Protein AF-A0A1E3B0R8-F1 (afdb_monomer)

Solvent-accessible surface area (backbone atoms only — not comparable to full-atom values): 22262 Å² total; per-residue (Å²): 109,70,69,57,51,50,49,63,67,45,46,63,67,54,66,76,45,92,73,86,82,83,88,50,76,70,57,58,53,49,51,52,49,51,48,51,52,50,51,51,49,51,53,48,52,52,47,48,54,54,69,72,33,71,61,63,74,52,38,74,80,43,77,80,79,78,80,64,77,62,70,91,72,58,52,74,46,80,44,78,39,76,56,42,62,80,45,62,78,72,81,49,81,64,22,53,54,52,48,47,49,53,50,48,50,48,50,50,34,61,66,27,68,82,77,46,54,53,47,55,44,77,45,77,37,42,51,82,60,74,69,87,77,71,70,42,66,76,90,55,78,81,57,79,87,67,87,73,59,76,90,68,34,51,58,86,76,66,97,71,68,78,88,48,64,35,71,59,33,66,58,70,71,58,39,52,50,49,50,49,48,59,66,64,43,74,80,52,87,86,59,86,65,67,57,60,62,52,34,11,34,29,54,47,66,44,21,54,46,62,70,78,50,58,66,68,59,54,50,51,49,42,43,31,44,44,57,47,41,80,82,78,72,90,72,70,53,58,64,38,22,40,38,41,47,28,36,76,48,76,58,37,32,44,33,47,73,58,38,50,51,33,34,47,37,34,75,34,38,81,77,27,22,34,87,77,50,65,36,36,38,35,44,46,74,76,28,53,49,47,30,48,47,32,47,49,54,40,63,79,33,65,65,49,39,50,48,26,52,49,32,47,51,53,26,46,76,68,59,36,32,45,60,95,54,55,70,60,51,52,51,47,51,51,52,50,54,17,48,48,61,61,35,71,77,72,52,91,65,93,72,89,71,60,66,68,60,42,50,33,52,65,75,47,48,79,71,58,57,54,53,53,55,53,57,63,65,69,65,63,81,81,85,126

pLDDT: mean 71.96, std 18.51, range [34.16, 97.69]

Nearest PDB structures (foldseek):
  8hep-assembly1_B  TM=4.872E-01  e=1.650E+00  Acetivibrio thermocellus DSM 1313
  3lls-assembly1_A  TM=6.054E-01  e=3.317E+00  Mycobacterium tuberculosis H37Ra
  7po0-assembly1_a  TM=2.194E-01  e=4.579E+00  Homo sapiens

Foldseek 3Di:
DVVVVVCVVCVVVVVVPPPPDDPDPVVVVVVVVVVVVVVCVVVVVVVCVCVVDPVNVVVLWDDPPPPVPPPLQAAEAEAEAEQLVVLCPPPDPSVVVSVVVVVVQVCCQVVCVVPHSYHYHYHYDYLLPLPVPLPQDPVPPPPDLDDDDQVQFDDPPHPHDNPQFCVLADPPVVNVVLQCCVFVPPPPVVCPPSCLRLQSGGHVVSSVCSVPHDVVVSLVVLLCLLLLHPDDDDDHDLLSLQLLCQLQFWWWFFQSVSQSCCVSRRVWDFDGAHPSSNGTTIHDDHRPSSNLSSLVQCLVDVSSVVSSVVSVVCCVVVVRIGDPDPVVRSVSVLLSVLLSVLDSVPDSDDYDDDPVSSVCSNPPDPVVVVVVVVVVVVPDPPDD

Secondary structure (DSSP, 8-state):
-HHHHHHHHHHHHHHTS-------HHHHHHHHHHHHHHHHHHHHHHHHHHHH-HHHHHTTT---TTS--S-SS-EEEEEEETTGGGG-SSSSTTHHHHHHHHHHHHHHHHHHHTT-SEEEEEEE--TTS--TT----GGGTTS------GGG------SS----TTTTSPPHHHHHHHHHHHHHS---TT-TTGGGGGGGSSSHHHHHHHHHS-HHHHHHHHHHHHHTS---SSPPPHHHHHHHHHTTS--EE--HHHHHHHHHHH-PEEEEE-TTSS-EEEE----HHHHHHHHHHHHH-HHHHHHHHHHHHHHHHTTSEE-TTHHHHHHHHHHHHHHHHHHTTS-SS-----HHHHHHHHH--HHHHHHHHHHHHS------

Sequence (384 aa):
MAFHKLLCSLLPALYKRDLFLITRPRYAAQALLEYTKQARKIFSEIYQLFASNRYHRKSYVTYPRREFDAPPEEQLILSCFDEAGQFSNGQDPRDTRVRGLQEALREFAVKRWSDSKNKFFGVFVDRNADISGFDPMQQHQRRKLTWTQPKLLHMLHPICEIDTMDNFAPNEEKAWKLIKIAAGAVFSDKEPNNLRYLYRLGRPLWGRLLGWQDPSEVLSLANTKMFGKEREGNSLTTAQALAILSYRVNFSVTSAALADTLMARHMRYAVGMDRDKAFLQTFQPSEPILACVSTQAMSECPQTRLQVINALYDGVTNYTIHLDNLETKVAALLLLFSYDKVHVQQDSSPRPIKLSKLVESVFGSDRDCRSYERLSQSTNPVEK

Organism: Aspergillus cristatus (NCBI:txid573508)

Structure (mmCIF, N/CA/C/O backbone):
data_AF-A0A1E3B0R8-F1
#
_entry.id   AF-A0A1E3B0R8-F1
#
loop_
_atom_site.group_PDB
_atom_site.id
_atom_site.type_symbol
_atom_site.label_atom_id
_atom_site.label_alt_id
_atom_site.label_comp_id
_atom_site.label_asym_id
_atom_site.label_entity_id
_atom_site.label_seq_id
_atom_site.pdbx_PDB_ins_code
_atom_site.Cartn_x
_atom_site.Cartn_y
_atom_site.Cartn_z
_atom_site.occupancy
_atom_site.B_iso_or_equiv
_atom_site.auth_seq_id
_atom_site.auth_comp_id
_atom_site.auth_asym_id
_atom_site.auth_atom_id
_atom_site.pdbx_PDB_model_num
ATOM 1 N N . MET A 1 1 ? -21.127 -7.162 14.454 1.00 36.12 1 MET A N 1
ATOM 2 C CA . MET A 1 1 ? -21.099 -8.619 14.734 1.00 36.12 1 MET A CA 1
ATOM 3 C C . MET A 1 1 ? -19.831 -9.319 14.240 1.00 36.12 1 MET A C 1
ATOM 5 O O . MET A 1 1 ? -19.223 -9.991 15.053 1.00 36.12 1 MET A O 1
ATOM 9 N N . ALA A 1 2 ? -19.386 -9.171 12.982 1.00 35.12 2 ALA A N 1
ATOM 10 C CA . ALA A 1 2 ? -18.186 -9.869 12.475 1.00 35.12 2 ALA A CA 1
ATOM 11 C C . ALA A 1 2 ? -16.877 -9.488 13.198 1.00 35.12 2 ALA A C 1
ATOM 13 O O . ALA A 1 2 ? -16.131 -10.368 13.601 1.00 35.12 2 ALA A O 1
ATOM 14 N N . PHE A 1 3 ? -16.646 -8.198 13.474 1.00 41.16 3 PHE A N 1
ATOM 15 C CA . PHE A 1 3 ? -15.484 -7.748 14.258 1.00 41.16 3 PHE A CA 1
ATOM 16 C C . PHE A 1 3 ? -15.508 -8.257 15.707 1.00 41.16 3 PHE A C 1
ATOM 18 O O . PHE A 1 3 ? -14.479 -8.632 16.254 1.00 41.16 3 PHE A O 1
ATOM 25 N N . HIS A 1 4 ? -16.699 -8.333 16.310 1.00 42.00 4 HIS A N 1
ATOM 26 C CA . HIS A 1 4 ? -16.883 -8.921 17.636 1.00 42.00 4 HIS A CA 1
ATOM 27 C C . HIS A 1 4 ? -16.649 -10.436 17.608 1.00 42.00 4 HIS A C 1
ATOM 29 O O . HIS A 1 4 ? -15.959 -10.940 18.475 1.00 42.00 4 HIS A O 1
ATOM 35 N N . LYS A 1 5 ? -17.116 -11.158 16.577 1.00 42.78 5 LYS A N 1
ATOM 36 C CA . LYS A 1 5 ? -16.797 -12.582 16.373 1.00 42.78 5 LYS A CA 1
ATOM 37 C C . LYS A 1 5 ? -15.297 -12.810 16.153 1.00 42.78 5 LYS A C 1
ATOM 39 O O . LYS A 1 5 ? -14.757 -13.739 16.738 1.00 42.78 5 LYS A O 1
ATOM 44 N N . LEU A 1 6 ? -14.623 -11.943 15.392 1.00 47.78 6 LEU A N 1
ATOM 45 C CA . LEU A 1 6 ? -13.170 -11.965 15.209 1.00 47.78 6 LEU A CA 1
ATOM 46 C C . LEU A 1 6 ? -12.462 -11.774 16.559 1.00 47.78 6 LEU A C 1
ATOM 48 O O . LEU A 1 6 ? -11.686 -12.633 16.962 1.00 47.78 6 LEU A O 1
ATOM 52 N N . LEU A 1 7 ? -12.812 -10.724 17.310 1.00 46.53 7 LEU A N 1
ATOM 53 C CA . LEU A 1 7 ? -12.313 -10.481 18.668 1.00 46.53 7 LEU A CA 1
ATOM 54 C C . LEU A 1 7 ? -12.582 -11.668 19.600 1.00 46.53 7 LEU A C 1
ATOM 56 O O . LEU A 1 7 ? -11.654 -12.141 20.238 1.00 46.53 7 LEU A O 1
ATOM 60 N N . CYS A 1 8 ? -13.800 -12.204 19.642 1.00 47.34 8 CYS A N 1
ATOM 61 C CA . CYS A 1 8 ? -14.169 -13.346 20.481 1.00 47.34 8 CYS A CA 1
ATOM 62 C C . CYS A 1 8 ? -13.492 -14.657 20.057 1.00 47.34 8 CYS A C 1
ATOM 64 O O . CYS A 1 8 ? -13.265 -15.508 20.908 1.00 47.34 8 CYS A O 1
ATOM 66 N N . SER A 1 9 ? -13.142 -14.829 18.779 1.00 44.56 9 SER A N 1
ATOM 67 C CA . SER A 1 9 ? -12.371 -15.987 18.301 1.00 44.56 9 SER A CA 1
ATOM 68 C C . SER A 1 9 ? -10.868 -15.863 18.582 1.00 44.56 9 SER A C 1
ATOM 70 O O . SER A 1 9 ? -10.183 -16.872 18.722 1.00 44.56 9 SER A O 1
ATOM 72 N N . LEU A 1 10 ? -10.358 -14.631 18.710 1.00 46.84 10 LEU A N 1
ATOM 73 C CA . LEU A 1 10 ? -8.943 -14.327 18.945 1.00 46.84 10 LEU A CA 1
ATOM 74 C C . LEU A 1 10 ? -8.610 -14.129 20.432 1.00 46.84 10 LEU A C 1
ATOM 76 O O . LEU A 1 10 ? -7.502 -14.439 20.866 1.00 46.84 10 LEU A O 1
ATOM 80 N N . LEU A 1 11 ? -9.570 -13.660 21.232 1.00 42.00 11 LEU A N 1
ATOM 81 C CA . LEU A 1 11 ? -9.429 -13.418 22.670 1.00 42.00 11 LEU A CA 1
ATOM 82 C C . LEU A 1 11 ? -8.998 -14.671 23.453 1.00 42.00 11 LEU A C 1
ATOM 84 O O . LEU A 1 11 ? -8.092 -14.545 24.268 1.00 42.00 11 LEU A O 1
ATOM 88 N N . PRO A 1 12 ? -9.524 -15.886 23.199 1.00 41.53 12 PRO A N 1
ATOM 89 C CA . PRO A 1 12 ? -9.055 -17.098 23.875 1.00 41.53 12 PRO A CA 1
ATOM 90 C C . PRO A 1 12 ? -7.596 -17.465 23.557 1.00 41.53 12 PRO A C 1
ATOM 92 O O . PRO A 1 12 ? -6.917 -18.052 24.398 1.00 41.53 12 PRO A O 1
ATOM 95 N N . ALA A 1 13 ? -7.096 -17.108 22.366 1.00 42.84 13 ALA A N 1
ATOM 96 C CA . ALA A 1 13 ? -5.690 -17.290 21.999 1.00 42.84 13 ALA A CA 1
ATOM 97 C C . ALA A 1 13 ? -4.782 -16.261 22.699 1.00 42.84 13 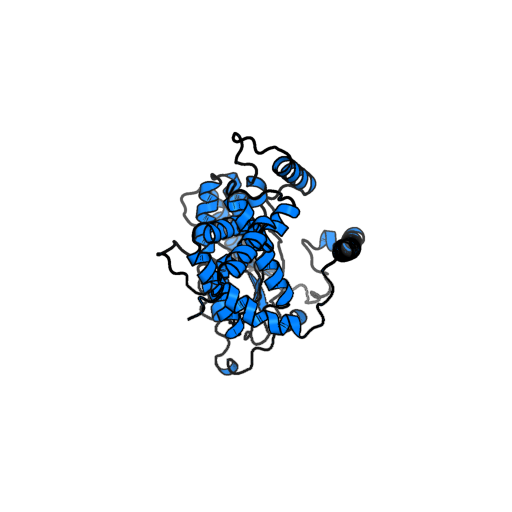ALA A C 1
ATOM 99 O O . ALA A 1 13 ? -3.675 -16.605 23.103 1.00 42.84 13 ALA A O 1
ATOM 100 N N . LEU A 1 14 ? -5.287 -15.040 22.910 1.00 36.91 14 LEU A N 1
ATOM 101 C CA . LEU A 1 14 ? -4.627 -13.983 23.686 1.00 36.91 14 LEU A CA 1
ATOM 102 C C . LEU A 1 14 ? -4.656 -14.247 25.203 1.00 36.91 14 LEU A C 1
ATOM 104 O O . LEU A 1 14 ? -3.722 -13.872 25.897 1.00 36.91 14 LEU A O 1
ATOM 108 N N . TYR A 1 15 ? -5.689 -14.922 25.718 1.00 39.34 15 TYR A N 1
ATOM 109 C CA . TYR A 1 15 ? -5.836 -15.259 27.143 1.00 39.34 15 TYR A CA 1
ATOM 110 C C . TYR A 1 15 ? -4.992 -16.463 27.590 1.00 39.34 15 TYR A C 1
ATOM 112 O O . TYR A 1 15 ? -4.733 -16.614 28.780 1.00 39.34 15 TYR A O 1
ATOM 120 N N . LYS A 1 16 ? -4.562 -17.332 26.663 1.00 39.31 16 LYS A N 1
ATOM 121 C CA . LYS A 1 16 ? -3.726 -18.511 26.973 1.00 39.31 16 LYS A CA 1
ATOM 122 C C . LYS A 1 16 ? -2.232 -18.204 27.131 1.00 39.31 16 LYS A C 1
ATOM 124 O O . LYS A 1 16 ? -1.472 -19.100 27.486 1.00 39.31 16 LYS A O 1
ATOM 129 N N . ARG A 1 17 ? -1.805 -16.970 26.869 1.00 41.94 17 ARG A N 1
ATOM 130 C CA . ARG A 1 17 ? -0.472 -16.458 27.205 1.00 41.94 17 ARG A CA 1
ATOM 131 C C . ARG A 1 17 ? -0.673 -15.350 28.224 1.00 41.94 17 ARG A C 1
ATOM 133 O O . ARG A 1 17 ? -1.485 -14.474 27.967 1.00 41.94 17 ARG A O 1
ATOM 140 N N . ASP A 1 18 ? 0.015 -15.417 29.360 1.00 37.84 18 ASP A N 1
ATOM 141 C CA . ASP A 1 18 ? -0.122 -14.511 30.508 1.00 37.84 18 ASP A CA 1
ATOM 142 C C . ASP A 1 18 ? 0.012 -13.020 30.135 1.00 37.84 18 ASP A C 1
ATOM 144 O O . ASP A 1 18 ? 1.049 -12.391 30.330 1.00 37.84 18 ASP A O 1
ATOM 148 N N . LEU A 1 19 ? -1.064 -12.426 29.616 1.00 38.97 19 LEU A N 1
ATOM 149 C CA . LEU A 1 19 ? -1.206 -10.994 29.369 1.00 38.97 19 LEU A CA 1
ATOM 150 C C . LEU A 1 19 ? -2.066 -10.347 30.464 1.00 38.97 19 LEU A C 1
ATOM 152 O O . LEU A 1 19 ? -2.849 -9.433 30.224 1.00 38.97 19 LEU A O 1
ATOM 156 N N . PHE A 1 20 ? -1.905 -10.808 31.702 1.00 38.06 20 PHE A N 1
ATOM 157 C CA . PHE A 1 20 ? -2.303 -10.056 32.886 1.00 38.06 20 PHE A CA 1
ATOM 158 C C . PHE A 1 20 ? -1.110 -9.213 33.328 1.00 38.06 20 PHE A C 1
ATOM 160 O O . PHE A 1 20 ? -0.328 -9.682 34.141 1.00 38.06 20 PHE A O 1
ATOM 167 N N . LEU A 1 21 ? -0.945 -8.001 32.768 1.00 36.44 21 LEU A N 1
ATOM 168 C CA . LEU A 1 21 ? -0.230 -6.861 33.388 1.00 36.44 21 LEU A CA 1
ATOM 169 C C . LEU A 1 21 ? -0.138 -5.630 32.456 1.00 36.44 21 LEU A C 1
ATOM 171 O O . LEU A 1 21 ? 0.936 -5.087 32.229 1.00 36.44 21 LEU A O 1
ATOM 175 N N . ILE A 1 22 ? -1.258 -5.107 31.943 1.00 37.38 22 ILE A N 1
ATOM 176 C CA . ILE A 1 22 ? -1.292 -3.708 31.459 1.00 37.38 22 ILE A CA 1
ATOM 177 C C . ILE A 1 22 ? -2.576 -3.020 31.938 1.00 37.38 22 ILE A C 1
ATOM 179 O O . ILE A 1 22 ? -3.407 -2.576 31.160 1.00 37.38 22 ILE A O 1
ATOM 183 N N . THR A 1 23 ? -2.757 -2.930 33.255 1.00 36.38 23 THR A N 1
ATOM 184 C CA . THR A 1 23 ? -3.815 -2.105 33.878 1.00 36.38 23 THR A CA 1
ATOM 185 C C . THR A 1 23 ? -3.251 -0.934 34.683 1.00 36.38 23 THR A C 1
ATOM 187 O O . THR A 1 23 ? -3.975 -0.259 35.409 1.00 36.38 23 THR A O 1
ATOM 190 N N . ARG A 1 24 ? -1.949 -0.635 34.558 1.00 36.94 24 ARG A N 1
ATOM 191 C CA . ARG A 1 24 ? -1.310 0.489 35.258 1.00 36.94 24 ARG A CA 1
ATOM 192 C C . ARG A 1 24 ? -0.550 1.393 34.273 1.00 36.94 24 ARG A C 1
ATOM 194 O O . ARG A 1 24 ? 0.441 0.940 33.699 1.00 36.94 24 ARG A O 1
ATOM 201 N N . PRO A 1 25 ? -0.929 2.683 34.131 1.00 42.25 25 PRO A N 1
ATOM 202 C CA . PRO A 1 25 ? -0.296 3.651 33.220 1.00 42.25 25 PRO A CA 1
ATOM 203 C C . PRO A 1 25 ? 1.232 3.769 33.354 1.00 42.25 25 PRO A C 1
ATOM 205 O O . PRO A 1 25 ? 1.919 4.102 32.392 1.00 42.25 25 PRO A O 1
ATOM 208 N N . ARG A 1 26 ? 1.785 3.450 34.534 1.00 39.38 26 ARG A N 1
ATOM 209 C CA . ARG A 1 26 ? 3.234 3.474 34.795 1.00 39.38 26 ARG A CA 1
ATOM 210 C C . ARG A 1 26 ? 4.021 2.421 34.001 1.00 39.38 26 ARG A C 1
ATOM 212 O O . ARG A 1 26 ? 5.128 2.723 33.571 1.00 39.38 26 ARG A O 1
ATOM 219 N N . TYR A 1 27 ? 3.456 1.238 33.743 1.00 39.81 27 TYR A N 1
ATOM 220 C CA . TYR A 1 27 ? 4.165 0.172 33.016 1.00 39.81 27 TYR A CA 1
ATOM 221 C C . TYR A 1 27 ? 4.185 0.410 31.505 1.00 39.81 27 TYR A C 1
ATOM 223 O O . TYR A 1 27 ? 5.202 0.159 30.866 1.00 39.81 27 TYR A O 1
ATOM 231 N N . ALA A 1 28 ? 3.116 0.979 30.939 1.00 39.06 28 ALA A N 1
ATOM 232 C CA . ALA A 1 28 ? 3.089 1.377 29.532 1.00 39.06 28 ALA A CA 1
ATOM 233 C C . ALA A 1 28 ? 4.091 2.509 29.244 1.00 39.06 28 ALA A C 1
ATOM 235 O O . ALA A 1 28 ? 4.808 2.451 28.250 1.00 39.06 28 ALA A O 1
ATOM 236 N N . ALA A 1 29 ? 4.202 3.500 30.138 1.00 42.66 29 ALA A N 1
ATOM 237 C CA . ALA A 1 29 ? 5.188 4.574 30.016 1.00 42.66 29 ALA A CA 1
ATOM 238 C C . ALA A 1 29 ? 6.634 4.053 30.097 1.00 42.66 29 ALA A C 1
ATOM 240 O O . ALA A 1 29 ? 7.488 4.487 29.328 1.00 42.66 29 ALA A O 1
ATOM 241 N N . GLN A 1 30 ? 6.902 3.093 30.987 1.00 48.34 30 GLN A N 1
ATOM 242 C CA . GLN A 1 30 ? 8.221 2.475 31.124 1.00 48.34 30 GLN A CA 1
ATOM 243 C C . GLN A 1 30 ? 8.565 1.580 29.923 1.00 48.34 30 GLN A C 1
ATOM 245 O O . GLN A 1 30 ? 9.671 1.674 29.401 1.00 48.34 30 GLN A O 1
ATOM 250 N N . ALA A 1 31 ? 7.612 0.790 29.420 1.00 44.78 31 ALA A N 1
ATOM 251 C CA . ALA A 1 31 ? 7.791 -0.021 28.216 1.00 44.78 31 ALA A CA 1
ATOM 252 C C . ALA A 1 31 ? 8.000 0.842 26.959 1.00 44.78 31 ALA A C 1
ATOM 254 O O . ALA A 1 31 ? 8.880 0.548 26.157 1.00 44.78 31 ALA A O 1
ATOM 255 N N . LEU A 1 32 ? 7.259 1.947 26.811 1.00 41.47 32 LEU A N 1
ATOM 256 C CA . LEU A 1 32 ? 7.463 2.926 25.737 1.00 41.47 32 LEU A CA 1
ATOM 257 C C . LEU A 1 32 ? 8.817 3.628 25.848 1.00 41.47 32 LEU A C 1
ATOM 259 O O . LEU A 1 32 ? 9.465 3.861 24.828 1.00 41.47 32 LEU A O 1
ATOM 263 N N . LEU A 1 33 ? 9.268 3.952 27.062 1.00 53.47 33 LEU A N 1
ATOM 264 C CA . LEU A 1 33 ? 10.578 4.556 27.290 1.00 53.47 33 LEU A CA 1
ATOM 265 C C . LEU A 1 33 ? 11.709 3.588 26.921 1.00 53.47 33 LEU A C 1
ATOM 267 O O . LEU A 1 33 ? 12.632 3.980 26.210 1.00 53.47 33 LEU A O 1
ATOM 271 N N . GLU A 1 34 ? 11.620 2.329 27.351 1.00 53.69 34 GLU A N 1
ATOM 272 C CA . GLU A 1 34 ? 12.595 1.289 27.008 1.00 53.69 34 GLU A CA 1
ATOM 273 C C . GLU A 1 34 ? 12.572 0.954 25.511 1.00 53.69 34 GLU A C 1
ATOM 275 O O . GLU A 1 34 ? 13.628 0.898 24.884 1.00 53.69 34 GLU A O 1
ATOM 280 N N . TYR A 1 35 ? 11.391 0.868 24.892 1.00 49.25 35 TYR A N 1
ATOM 281 C CA . TYR A 1 35 ? 11.256 0.720 23.442 1.00 49.25 35 TYR A CA 1
ATOM 282 C C . TYR A 1 35 ? 11.876 1.902 22.689 1.00 49.25 35 TYR A C 1
ATOM 284 O O . TYR A 1 35 ? 12.625 1.709 21.739 1.00 49.25 35 TYR A O 1
ATOM 292 N N . THR A 1 36 ? 11.633 3.138 23.134 1.00 47.44 36 THR A N 1
ATOM 293 C CA . THR A 1 36 ? 12.202 4.341 22.505 1.00 47.44 36 THR A CA 1
ATOM 294 C C . THR A 1 36 ? 13.723 4.373 22.639 1.00 47.44 36 THR A C 1
ATOM 296 O O . THR A 1 36 ? 14.412 4.756 21.693 1.00 47.44 36 THR A O 1
ATOM 299 N N . LYS A 1 37 ? 14.273 3.947 23.785 1.00 62.38 37 LYS A N 1
ATOM 300 C CA . LYS A 1 37 ? 15.724 3.803 23.979 1.00 62.38 37 LYS A CA 1
ATOM 301 C C . LYS A 1 37 ? 16.309 2.735 23.055 1.00 62.38 37 LYS A C 1
ATOM 303 O O . LYS A 1 37 ? 17.329 2.993 22.423 1.00 62.38 37 LYS A O 1
ATOM 308 N N . GLN A 1 38 ? 15.662 1.575 22.940 1.00 56.66 38 GLN A N 1
ATOM 309 C CA . GLN A 1 38 ? 16.107 0.489 22.063 1.00 56.66 38 GLN A CA 1
ATOM 310 C C . GLN A 1 38 ? 16.009 0.874 20.584 1.00 56.66 38 GLN A C 1
ATOM 312 O O . GLN A 1 38 ? 16.975 0.698 19.851 1.00 56.66 38 GLN A O 1
ATOM 317 N N . ALA A 1 39 ? 14.905 1.491 20.160 1.00 42.72 39 ALA A N 1
ATOM 318 C CA . ALA A 1 39 ? 14.738 2.004 18.806 1.00 42.72 39 ALA A CA 1
ATOM 319 C C . ALA A 1 39 ? 15.799 3.065 18.484 1.00 42.72 39 ALA A C 1
ATOM 321 O O . ALA A 1 39 ? 16.464 2.966 17.459 1.00 42.72 39 ALA A O 1
ATOM 322 N N . ARG A 1 40 ? 16.041 4.037 19.378 1.00 50.53 40 ARG A N 1
ATOM 323 C CA . ARG A 1 40 ? 17.118 5.030 19.200 1.00 50.53 40 ARG A CA 1
ATOM 324 C C . ARG A 1 40 ? 18.497 4.387 19.120 1.00 50.53 40 ARG A C 1
ATOM 326 O O . ARG A 1 40 ? 19.308 4.838 18.320 1.00 50.53 40 ARG A O 1
ATOM 333 N N . LYS A 1 41 ? 18.765 3.351 19.917 1.00 64.44 41 LYS A N 1
ATOM 334 C CA . LYS A 1 41 ? 20.020 2.597 19.857 1.00 64.44 41 LYS A CA 1
ATOM 335 C C . LYS A 1 41 ? 20.176 1.900 18.503 1.00 64.44 41 LYS A C 1
ATOM 337 O O . LYS A 1 41 ? 21.189 2.114 17.854 1.00 64.44 41 LYS A O 1
ATOM 342 N N . ILE A 1 42 ? 19.148 1.189 18.036 1.00 52.94 42 ILE A N 1
ATOM 343 C CA . ILE A 1 42 ? 19.133 0.512 16.730 1.00 52.94 42 ILE A CA 1
ATOM 344 C C . ILE A 1 42 ? 19.309 1.522 15.589 1.00 52.94 42 ILE A C 1
ATOM 346 O O . ILE A 1 42 ? 20.168 1.338 14.736 1.00 52.94 42 ILE A O 1
ATOM 350 N N . PHE A 1 43 ? 18.555 2.624 15.581 1.00 47.31 43 PHE A N 1
ATOM 351 C CA . PHE A 1 43 ? 18.678 3.651 14.542 1.00 47.31 43 PHE A CA 1
ATOM 352 C C . PHE A 1 43 ? 20.022 4.381 14.589 1.00 47.31 43 PHE A C 1
ATOM 354 O O . PHE A 1 43 ? 20.558 4.712 13.538 1.00 47.31 43 PHE A O 1
ATOM 361 N N . SER A 1 44 ? 20.594 4.599 15.776 1.00 52.38 44 SER A N 1
ATOM 362 C CA . SER A 1 44 ? 21.941 5.157 15.929 1.00 52.38 44 SER A CA 1
ATOM 363 C C . SER A 1 44 ? 23.010 4.181 15.434 1.00 52.38 44 SER A C 1
ATOM 365 O O . SER A 1 44 ? 23.918 4.594 14.727 1.00 52.38 44 SER A O 1
ATOM 367 N N . GLU A 1 45 ? 22.891 2.886 15.729 1.00 61.50 45 GLU A N 1
ATOM 368 C CA . GLU A 1 45 ? 23.795 1.843 15.227 1.00 61.50 45 GLU A CA 1
ATOM 369 C C . GLU A 1 45 ? 23.705 1.711 13.704 1.00 61.50 45 GLU A C 1
ATOM 371 O O . GLU A 1 45 ? 24.735 1.694 13.038 1.00 61.50 45 GLU A O 1
ATOM 376 N N . ILE A 1 46 ? 22.492 1.722 13.142 1.00 47.66 46 ILE A N 1
ATOM 377 C CA . ILE A 1 46 ? 22.250 1.755 11.693 1.00 47.66 46 ILE A CA 1
ATOM 378 C C . ILE A 1 46 ? 22.859 3.022 11.082 1.00 47.66 46 ILE A C 1
ATOM 380 O O . ILE A 1 46 ? 23.604 2.946 10.109 1.00 47.66 46 ILE A O 1
ATOM 384 N N . TYR A 1 47 ? 22.602 4.192 11.669 1.00 53.94 47 TYR A N 1
ATOM 385 C CA . TYR A 1 47 ? 23.151 5.461 11.197 1.00 53.94 47 TYR A CA 1
ATOM 386 C C . TYR A 1 47 ? 24.681 5.480 11.255 1.00 53.94 47 TYR A C 1
ATOM 388 O O . TYR A 1 47 ? 25.319 5.902 10.298 1.00 53.94 47 TYR A O 1
ATOM 396 N N . GLN A 1 48 ? 25.287 4.991 12.338 1.00 62.38 48 GLN A N 1
ATOM 397 C CA . GLN A 1 48 ? 26.739 4.882 12.473 1.00 62.38 48 GLN A CA 1
ATOM 398 C C . GLN A 1 48 ? 27.316 3.863 11.488 1.00 62.38 48 GLN A C 1
ATOM 400 O O . GLN A 1 48 ? 28.362 4.131 10.902 1.00 62.38 48 GLN A O 1
ATOM 405 N N . LEU A 1 49 ? 26.626 2.750 11.219 1.00 56.38 49 LEU A N 1
ATOM 406 C CA . LEU A 1 49 ? 26.985 1.795 10.165 1.00 56.38 49 LEU A CA 1
ATOM 407 C C . LEU A 1 49 ? 26.990 2.477 8.784 1.00 56.38 49 LEU A C 1
ATOM 409 O O . LEU A 1 49 ? 27.933 2.310 8.013 1.00 56.38 49 LEU A O 1
ATOM 413 N N . PHE A 1 50 ? 25.988 3.312 8.494 1.00 46.94 50 PHE A N 1
ATOM 414 C CA . PHE A 1 50 ? 25.904 4.084 7.248 1.00 46.94 50 PHE A CA 1
ATOM 415 C C . PHE A 1 50 ? 26.909 5.245 7.172 1.00 46.94 50 PHE A C 1
ATOM 417 O O . PHE A 1 50 ? 27.418 5.559 6.094 1.00 46.94 50 PHE A O 1
ATOM 424 N N . ALA A 1 51 ? 27.199 5.905 8.292 1.00 52.84 51 ALA A N 1
ATOM 425 C CA . ALA A 1 51 ? 28.083 7.065 8.358 1.00 52.84 51 ALA A CA 1
ATOM 426 C C . ALA A 1 51 ? 29.569 6.674 8.347 1.00 52.84 51 ALA A C 1
ATOM 428 O O . ALA A 1 51 ? 30.376 7.366 7.724 1.00 52.84 51 ALA A O 1
ATOM 429 N N . SER A 1 52 ? 29.928 5.566 9.001 1.00 57.31 52 SER A N 1
ATOM 430 C CA . SER A 1 52 ? 31.305 5.056 9.080 1.00 57.31 52 SER A CA 1
ATOM 431 C C . SER A 1 52 ? 31.724 4.269 7.837 1.00 57.31 52 SER A C 1
ATOM 433 O O . SER A 1 52 ? 32.907 4.234 7.493 1.00 57.31 52 SER A O 1
ATOM 435 N N . ASN A 1 53 ? 30.769 3.685 7.108 1.00 50.72 53 ASN A N 1
ATOM 436 C CA . ASN A 1 53 ? 31.065 2.861 5.949 1.00 50.72 53 ASN A CA 1
ATOM 437 C C . ASN A 1 53 ? 30.973 3.666 4.639 1.00 50.72 53 ASN A C 1
ATOM 439 O O . ASN A 1 53 ? 29.932 3.725 3.979 1.00 50.72 53 ASN A O 1
ATOM 443 N N . ARG A 1 54 ? 32.098 4.272 4.219 1.00 46.59 54 ARG A N 1
ATOM 444 C CA . ARG A 1 54 ? 32.211 4.992 2.927 1.00 46.59 54 ARG A CA 1
ATOM 445 C C . ARG A 1 54 ? 31.834 4.131 1.709 1.00 46.59 54 ARG A C 1
ATOM 447 O O . ARG A 1 54 ? 31.533 4.707 0.665 1.00 46.59 54 ARG A O 1
ATOM 454 N N . TYR A 1 55 ? 31.832 2.797 1.826 1.00 44.81 55 TYR A N 1
ATOM 455 C CA . TYR A 1 55 ? 31.357 1.906 0.765 1.00 44.81 55 TYR A CA 1
ATOM 456 C C . TYR A 1 55 ? 29.843 2.016 0.555 1.00 44.81 55 TYR A C 1
ATOM 458 O O . TYR A 1 55 ? 29.438 2.186 -0.588 1.00 44.81 55 TYR A O 1
ATOM 466 N N . HIS A 1 56 ? 29.020 2.069 1.612 1.00 43.78 56 HIS A N 1
ATOM 467 C CA . HIS A 1 56 ? 27.556 2.156 1.471 1.00 43.78 56 HIS A CA 1
ATOM 468 C C . HIS A 1 56 ? 27.070 3.480 0.866 1.00 43.78 56 HIS A C 1
ATOM 470 O O . HIS A 1 56 ? 26.090 3.492 0.126 1.00 43.78 56 HIS A O 1
ATOM 476 N N . ARG A 1 57 ? 27.798 4.590 1.067 1.00 40.44 57 ARG A N 1
ATOM 477 C CA . ARG A 1 57 ? 27.524 5.855 0.352 1.00 40.44 57 ARG A CA 1
ATOM 478 C C . ARG A 1 57 ? 27.833 5.794 -1.149 1.00 40.44 57 ARG A C 1
ATOM 480 O O . ARG A 1 57 ? 27.275 6.584 -1.900 1.00 40.44 57 ARG A O 1
ATOM 487 N N . LYS A 1 58 ? 28.704 4.880 -1.592 1.00 35.81 58 LYS A N 1
ATOM 488 C CA . LYS A 1 58 ? 28.975 4.606 -3.017 1.00 35.81 58 LYS A CA 1
ATOM 489 C C . LYS A 1 58 ? 28.114 3.459 -3.579 1.00 35.81 58 LYS A C 1
ATOM 491 O O . LYS A 1 58 ? 28.053 3.283 -4.795 1.00 35.81 58 LYS A O 1
ATOM 496 N N . SER A 1 59 ? 27.418 2.712 -2.718 1.00 37.66 59 SER A N 1
ATOM 497 C CA . SER A 1 59 ? 26.619 1.537 -3.089 1.00 37.66 59 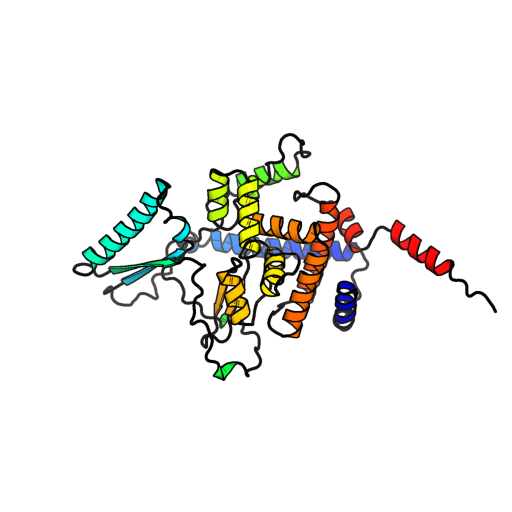SER A CA 1
ATOM 498 C C . SER A 1 59 ? 25.301 1.839 -3.786 1.00 37.66 59 SER A C 1
ATOM 500 O O . SER A 1 59 ? 24.781 0.937 -4.426 1.00 37.66 59 SER A O 1
ATOM 502 N N . TYR A 1 60 ? 24.801 3.078 -3.764 1.00 34.84 60 TYR A N 1
ATOM 503 C CA . TYR A 1 60 ? 23.617 3.442 -4.556 1.00 34.84 60 TYR A CA 1
ATOM 504 C C . TYR A 1 60 ? 23.866 3.421 -6.079 1.00 34.84 60 TYR A C 1
ATOM 506 O O . TYR A 1 60 ? 22.939 3.645 -6.845 1.00 34.84 60 TYR A O 1
ATOM 514 N N . VAL A 1 61 ? 25.099 3.124 -6.528 1.00 37.16 61 VAL A N 1
ATOM 515 C CA . VAL A 1 61 ? 25.411 2.788 -7.933 1.00 37.16 61 VAL A CA 1
ATOM 516 C C . VAL A 1 61 ? 26.394 1.606 -8.081 1.00 37.16 61 VAL A C 1
ATOM 518 O O . VAL A 1 61 ? 26.689 1.203 -9.199 1.00 37.16 61 VAL A O 1
ATOM 521 N N . THR A 1 62 ? 26.919 0.980 -7.018 1.00 34.16 62 THR A N 1
ATOM 522 C CA . THR A 1 62 ? 27.894 -0.122 -7.212 1.00 34.16 62 THR A CA 1
ATOM 523 C C . THR A 1 62 ? 27.844 -1.214 -6.143 1.00 34.16 62 THR A C 1
ATOM 525 O O . THR A 1 62 ? 28.129 -0.975 -4.968 1.00 34.16 62 THR A O 1
ATOM 528 N N . TYR A 1 63 ? 27.552 -2.442 -6.584 1.00 37.69 63 TYR A N 1
ATOM 529 C CA . TYR A 1 63 ? 27.814 -3.683 -5.848 1.00 37.69 63 TYR A CA 1
ATOM 530 C C . TYR A 1 63 ? 29.328 -3.846 -5.577 1.00 37.69 63 TYR A C 1
ATOM 532 O O . TYR A 1 63 ? 30.151 -3.349 -6.358 1.00 37.69 63 TYR A O 1
ATOM 540 N N . PRO A 1 64 ? 29.743 -4.547 -4.500 1.00 40.56 64 PRO A N 1
ATOM 541 C CA . PRO A 1 64 ? 31.137 -4.919 -4.296 1.00 40.56 64 PRO A CA 1
ATOM 542 C C . PRO A 1 64 ? 31.617 -5.768 -5.478 1.00 40.56 64 PRO A C 1
ATOM 544 O O . PRO A 1 64 ? 31.117 -6.856 -5.735 1.00 40.56 64 PRO A O 1
ATOM 547 N N . ARG A 1 65 ? 32.627 -5.247 -6.173 1.00 44.88 65 ARG A N 1
ATOM 548 C CA . ARG A 1 65 ? 33.294 -5.748 -7.388 1.00 44.88 65 ARG A CA 1
ATOM 549 C C . ARG A 1 65 ? 33.797 -7.208 -7.365 1.00 44.88 65 ARG A C 1
ATOM 551 O O . ARG A 1 65 ? 34.482 -7.592 -8.297 1.00 44.88 65 ARG A O 1
ATOM 558 N N . ARG A 1 66 ? 33.547 -7.983 -6.305 1.00 43.12 66 ARG A N 1
ATOM 559 C CA . ARG A 1 66 ? 34.221 -9.262 -6.021 1.00 43.12 66 ARG A CA 1
ATOM 560 C C . ARG A 1 66 ? 33.537 -10.510 -6.585 1.00 43.12 66 ARG A C 1
ATOM 562 O O . ARG A 1 66 ? 34.153 -11.560 -6.549 1.00 43.12 66 ARG A O 1
ATOM 569 N N . GLU A 1 67 ? 32.315 -10.423 -7.107 1.00 44.22 67 GLU A N 1
ATOM 570 C CA . GLU A 1 67 ? 31.637 -11.581 -7.733 1.00 44.22 67 GLU A CA 1
ATOM 571 C C . GLU A 1 67 ? 31.566 -11.493 -9.268 1.00 44.22 67 GLU A C 1
ATOM 573 O O . GLU A 1 67 ? 31.069 -12.404 -9.922 1.00 44.22 67 GLU A O 1
ATOM 578 N N . PHE A 1 68 ? 32.134 -10.438 -9.862 1.00 44.81 68 PHE A N 1
ATOM 579 C CA . PHE A 1 68 ? 32.302 -10.300 -11.313 1.00 44.81 68 PHE A CA 1
ATOM 580 C C . PHE A 1 68 ? 33.752 -10.567 -11.741 1.00 44.81 68 PHE A C 1
ATOM 582 O O . PHE A 1 68 ? 34.284 -9.869 -12.597 1.00 44.81 68 PHE A O 1
ATOM 589 N N . ASP A 1 69 ? 34.383 -11.590 -11.161 1.00 45.28 69 ASP A N 1
ATOM 590 C CA . ASP A 1 69 ? 35.647 -12.139 -11.680 1.00 45.28 69 ASP A CA 1
ATOM 591 C C . ASP A 1 69 ? 35.421 -13.013 -12.933 1.00 45.28 69 ASP A C 1
ATOM 593 O O . ASP A 1 69 ? 36.349 -13.644 -13.440 1.00 45.28 69 ASP A O 1
ATOM 597 N N . ALA A 1 70 ? 34.195 -13.033 -13.476 1.00 49.12 70 ALA A N 1
ATOM 598 C CA . ALA A 1 70 ? 33.995 -13.434 -14.858 1.00 49.12 70 ALA A CA 1
ATOM 599 C C . ALA A 1 70 ? 34.890 -12.540 -15.740 1.00 49.12 70 ALA A C 1
ATOM 601 O O . ALA A 1 70 ? 34.882 -11.315 -15.563 1.00 49.12 70 ALA A O 1
ATOM 602 N N . PRO A 1 71 ? 35.688 -13.117 -16.656 1.00 54.34 71 PRO A N 1
ATOM 603 C CA . PRO A 1 71 ? 36.530 -12.330 -17.544 1.00 54.34 71 PRO A CA 1
ATOM 604 C C . PRO A 1 71 ? 35.675 -11.250 -18.234 1.00 54.34 71 PRO A C 1
ATOM 606 O O . PRO A 1 71 ? 34.493 -11.490 -18.474 1.00 54.34 71 PRO A O 1
ATOM 609 N N . PRO A 1 72 ? 36.231 -10.062 -18.543 1.00 55.28 72 PRO A N 1
ATOM 610 C CA . PRO A 1 72 ? 35.513 -8.882 -19.056 1.00 55.28 72 PRO A CA 1
ATOM 611 C C . PRO A 1 72 ? 34.915 -9.060 -20.468 1.00 55.28 72 PRO A C 1
ATOM 613 O O . PRO A 1 72 ? 34.762 -8.101 -21.223 1.00 55.28 72 PRO A O 1
ATOM 616 N N . GLU A 1 73 ? 34.611 -10.287 -20.860 1.00 60.34 73 GLU A N 1
ATOM 617 C CA . GLU A 1 73 ? 34.015 -10.666 -22.122 1.00 60.34 73 GLU A CA 1
ATOM 618 C C . GLU A 1 73 ? 32.517 -10.861 -21.887 1.00 60.34 73 GLU A C 1
ATOM 620 O O . GLU A 1 73 ? 32.083 -11.866 -21.339 1.00 60.34 73 GLU A O 1
ATOM 625 N N . GLU A 1 74 ? 31.745 -9.854 -22.304 1.00 60.59 74 GLU A N 1
ATOM 626 C CA . GLU A 1 74 ? 30.281 -9.876 -22.396 1.00 60.59 74 GLU A CA 1
ATOM 627 C C . GLU A 1 74 ? 29.496 -9.554 -21.114 1.00 60.59 74 GLU A C 1
ATOM 629 O O . GLU A 1 74 ? 28.831 -10.403 -20.525 1.00 60.59 74 GLU A O 1
ATOM 634 N N . GLN A 1 75 ? 29.466 -8.271 -20.723 1.00 61.44 75 GLN A N 1
ATOM 635 C CA . GLN A 1 75 ? 28.461 -7.801 -19.760 1.00 61.44 75 GLN A CA 1
ATOM 636 C C . GLN A 1 75 ? 27.112 -7.608 -20.459 1.00 61.44 75 GLN A C 1
ATOM 638 O O . GLN A 1 75 ? 26.970 -6.765 -21.346 1.00 61.44 75 GLN A O 1
ATOM 643 N N . LEU A 1 76 ? 26.109 -8.378 -20.040 1.00 64.44 76 LEU A N 1
ATOM 644 C CA . LEU A 1 76 ? 24.714 -8.202 -20.437 1.00 64.44 76 LEU A CA 1
ATOM 645 C C . LEU A 1 76 ? 24.030 -7.236 -19.464 1.00 64.44 76 LEU A C 1
ATOM 647 O O . LEU A 1 76 ? 23.945 -7.512 -18.271 1.00 6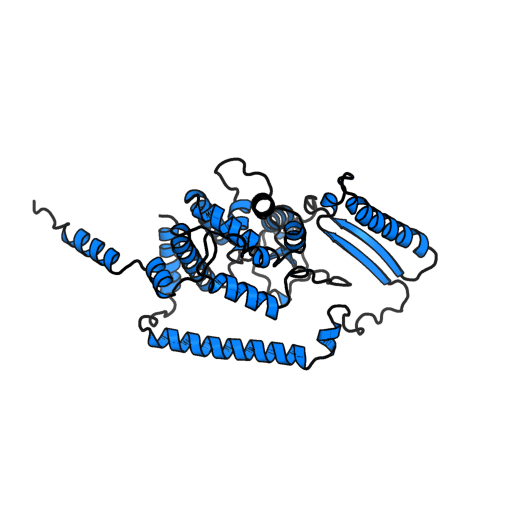4.44 76 LEU A O 1
ATOM 651 N N . ILE A 1 77 ? 23.534 -6.105 -19.961 1.00 68.94 77 ILE A N 1
ATOM 652 C CA . ILE A 1 77 ? 22.803 -5.106 -19.176 1.00 68.94 77 ILE A CA 1
ATOM 653 C C . ILE A 1 77 ? 21.331 -5.173 -19.568 1.00 68.94 77 ILE A C 1
ATOM 655 O O . ILE A 1 77 ? 20.975 -4.846 -20.698 1.00 68.94 77 ILE A O 1
ATOM 659 N N . LEU A 1 78 ? 20.480 -5.571 -18.622 1.00 69.75 78 LEU A N 1
ATOM 660 C CA . LEU A 1 78 ? 19.026 -5.574 -18.761 1.00 69.75 78 LEU A CA 1
ATOM 661 C C . LEU A 1 78 ? 18.436 -4.357 -18.034 1.00 69.75 78 LEU A C 1
ATOM 663 O O . LEU A 1 78 ? 18.599 -4.220 -16.825 1.00 69.75 78 LEU A O 1
ATOM 667 N N . SER A 1 79 ? 17.761 -3.468 -18.759 1.00 70.31 79 SER A N 1
ATOM 668 C CA . SER A 1 79 ? 17.055 -2.303 -18.209 1.00 70.31 79 SER A CA 1
ATOM 669 C C . SER A 1 79 ? 15.549 -2.509 -18.305 1.00 70.31 79 SER A C 1
ATOM 671 O O . SER A 1 79 ? 15.009 -2.531 -19.406 1.00 70.31 79 SER A O 1
ATOM 673 N N . CYS A 1 80 ? 14.867 -2.642 -17.169 1.00 68.50 80 CYS A N 1
ATOM 674 C CA . CYS A 1 80 ? 13.414 -2.797 -17.124 1.00 68.50 80 CYS A CA 1
ATOM 675 C C . CYS A 1 80 ? 12.744 -1.458 -16.789 1.00 68.50 80 CYS A C 1
ATOM 677 O O . CYS A 1 80 ? 13.030 -0.866 -15.750 1.00 68.50 80 CYS A O 1
ATOM 679 N N . PHE A 1 81 ? 11.846 -0.990 -17.654 1.00 72.31 81 PHE A N 1
ATOM 680 C CA . PHE A 1 81 ? 11.079 0.241 -17.467 1.00 72.31 81 PHE A CA 1
ATOM 681 C C . PHE A 1 81 ? 9.623 -0.107 -17.197 1.00 72.31 81 PHE A C 1
ATOM 683 O O . PHE A 1 81 ? 8.943 -0.623 -18.076 1.00 72.31 81 PHE A O 1
ATOM 690 N N . ASP A 1 82 ? 9.166 0.171 -15.985 1.00 68.56 82 ASP A N 1
ATOM 691 C CA . ASP A 1 82 ? 7.814 -0.124 -15.517 1.00 68.56 82 ASP A CA 1
ATOM 692 C C . ASP A 1 82 ? 6.810 0.986 -15.908 1.00 68.56 82 ASP A C 1
ATOM 694 O O . ASP A 1 82 ? 7.180 2.160 -15.991 1.00 68.56 82 ASP A O 1
ATOM 698 N N . GLU A 1 83 ? 5.543 0.617 -16.139 1.00 69.44 83 GLU A N 1
ATOM 699 C CA . GLU A 1 83 ? 4.436 1.486 -16.595 1.00 69.44 83 GLU A CA 1
ATOM 700 C C . GLU A 1 83 ? 4.756 2.262 -17.892 1.00 69.44 83 GLU A C 1
ATOM 702 O O . GLU A 1 83 ? 4.286 3.382 -18.115 1.00 69.44 83 GLU A O 1
ATOM 707 N N . ALA A 1 84 ? 5.553 1.661 -18.782 1.00 70.56 84 ALA A N 1
ATOM 708 C CA . ALA A 1 84 ? 6.019 2.313 -20.006 1.00 70.56 84 ALA A CA 1
ATOM 709 C C . ALA A 1 84 ? 4.885 2.716 -20.973 1.00 70.56 84 ALA A C 1
ATOM 711 O O . ALA A 1 84 ? 5.033 3.670 -21.744 1.00 70.56 84 ALA A O 1
ATOM 712 N N . GLY A 1 85 ? 3.745 2.015 -20.915 1.00 66.38 85 GLY A N 1
ATOM 713 C CA . GLY A 1 85 ? 2.563 2.290 -21.735 1.00 66.38 85 GLY A CA 1
ATOM 714 C C . GLY A 1 85 ? 2.029 3.714 -21.563 1.00 66.38 85 GLY A C 1
ATOM 715 O O . GLY A 1 85 ? 1.612 4.334 -22.540 1.00 66.38 85 GLY A O 1
ATOM 716 N N . GLN A 1 86 ? 2.160 4.296 -20.365 1.00 64.81 86 GLN A N 1
ATOM 717 C CA . GLN A 1 86 ? 1.701 5.664 -20.089 1.00 64.81 86 GLN A CA 1
ATOM 718 C C . GLN A 1 86 ? 2.462 6.740 -20.880 1.00 64.81 86 GLN A C 1
ATOM 720 O O . GLN A 1 86 ? 1.978 7.861 -20.998 1.00 64.81 86 GLN A O 1
ATOM 725 N N . PHE A 1 87 ? 3.631 6.412 -21.437 1.00 63.66 87 PHE A N 1
ATOM 726 C CA . PHE A 1 87 ? 4.461 7.330 -22.225 1.00 63.66 87 PHE A CA 1
ATOM 727 C C . PHE A 1 87 ? 4.339 7.120 -23.742 1.00 63.66 87 PHE A C 1
ATOM 729 O O . PHE A 1 87 ? 5.161 7.621 -24.511 1.00 63.66 87 PHE A O 1
ATOM 736 N N . SER A 1 88 ? 3.370 6.311 -24.183 1.00 63.12 88 SER A N 1
ATOM 737 C CA . SER A 1 88 ? 3.236 5.902 -25.587 1.00 63.12 88 SER A CA 1
ATOM 738 C C . SER A 1 88 ? 2.088 6.595 -26.334 1.00 63.12 88 SER A C 1
ATOM 740 O O . SER A 1 88 ? 1.982 6.419 -27.550 1.00 63.12 88 SER A O 1
ATOM 742 N N . ASN A 1 89 ? 1.263 7.403 -25.654 1.00 61.88 89 ASN A N 1
ATOM 743 C CA . ASN A 1 89 ? 0.006 7.936 -26.202 1.00 61.88 89 ASN A CA 1
ATOM 744 C C . ASN A 1 89 ? 0.163 9.032 -27.277 1.00 61.88 89 ASN A C 1
ATOM 746 O O . ASN A 1 89 ? -0.829 9.463 -27.859 1.00 61.88 89 ASN A O 1
ATOM 750 N N . GLY A 1 90 ? 1.385 9.449 -27.608 1.00 57.28 90 GLY A N 1
ATOM 751 C CA . GLY A 1 90 ? 1.744 10.217 -28.804 1.00 57.28 90 GLY A CA 1
ATOM 752 C C . GLY A 1 90 ? 1.237 11.661 -28.864 1.00 57.28 90 GLY A C 1
ATOM 753 O O . GLY A 1 90 ? 1.596 12.372 -29.800 1.00 57.28 90 GLY A O 1
ATOM 754 N N . GLN A 1 91 ? 0.426 12.103 -27.903 1.00 66.06 91 GLN A N 1
ATOM 755 C CA . GLN A 1 91 ? -0.107 13.467 -27.852 1.00 66.06 91 GLN A CA 1
ATOM 756 C C . GLN A 1 91 ? 0.759 14.407 -27.010 1.00 66.06 91 GLN A C 1
ATOM 758 O O . GLN A 1 91 ? 0.679 15.624 -27.169 1.00 66.06 91 GLN A O 1
ATOM 763 N N . ASP A 1 92 ? 1.606 13.866 -26.134 1.00 63.50 92 ASP A N 1
ATOM 764 C CA . ASP A 1 92 ? 2.468 14.664 -25.277 1.00 63.50 92 ASP A CA 1
ATOM 765 C C . ASP A 1 92 ? 3.857 14.819 -25.922 1.00 63.50 92 ASP A C 1
ATOM 767 O O . ASP A 1 92 ? 4.500 13.817 -26.242 1.00 63.50 92 ASP A O 1
ATOM 771 N N . PRO A 1 93 ? 4.407 16.041 -26.059 1.00 55.62 93 PRO A N 1
ATOM 772 C CA . PRO A 1 93 ? 5.801 16.243 -26.452 1.00 55.62 93 PRO A CA 1
ATOM 773 C C . PRO A 1 93 ? 6.796 15.426 -25.614 1.00 55.62 93 PRO A C 1
ATOM 775 O O . PRO A 1 93 ? 7.902 15.158 -26.062 1.00 55.62 93 PRO A O 1
ATOM 778 N N . ARG A 1 94 ? 6.442 15.004 -24.397 1.00 51.03 94 ARG A N 1
ATOM 779 C CA . ARG A 1 94 ? 7.258 14.136 -23.533 1.00 51.03 94 ARG A CA 1
ATOM 780 C C . ARG A 1 94 ? 7.263 12.669 -23.968 1.00 51.03 94 ARG A C 1
ATOM 782 O O . ARG A 1 94 ? 8.245 11.988 -23.669 1.00 51.03 94 ARG A O 1
ATOM 789 N N . ASP A 1 95 ? 6.267 12.212 -24.724 1.00 59.62 95 ASP A N 1
ATOM 790 C CA . ASP A 1 95 ? 6.263 10.884 -25.354 1.00 59.62 95 ASP A CA 1
ATOM 791 C C . ASP A 1 95 ? 7.429 10.761 -26.3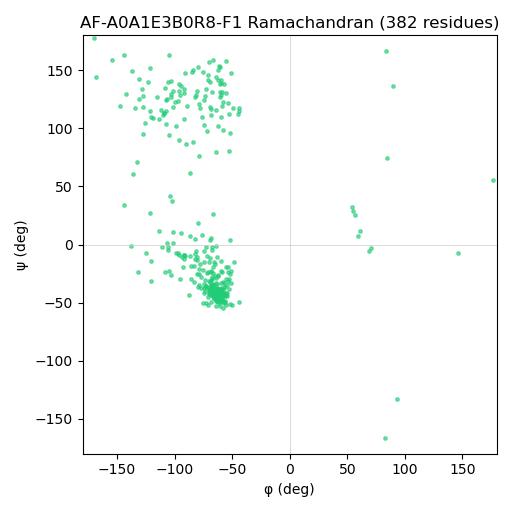44 1.00 59.62 95 ASP A C 1
ATOM 793 O O . ASP A 1 95 ? 8.013 9.690 -26.508 1.00 59.62 95 ASP A O 1
ATOM 797 N N . THR A 1 96 ? 7.881 11.888 -26.913 1.00 61.78 96 THR A N 1
ATOM 798 C CA . THR A 1 96 ? 9.095 11.924 -27.742 1.00 61.78 96 THR A CA 1
ATOM 799 C C . THR A 1 96 ? 10.368 11.602 -26.957 1.00 61.78 96 THR A C 1
ATOM 801 O O . THR A 1 96 ? 11.305 11.072 -27.540 1.00 61.78 96 THR A O 1
ATOM 804 N N . ARG A 1 97 ? 10.426 11.846 -25.636 1.00 67.81 97 ARG A N 1
ATOM 805 C CA . ARG A 1 97 ? 11.612 11.519 -24.817 1.00 67.81 97 ARG A CA 1
ATOM 806 C C . ARG A 1 97 ? 11.703 10.035 -24.506 1.00 67.81 97 ARG A C 1
ATOM 808 O O . ARG A 1 97 ? 12.802 9.494 -24.489 1.00 67.81 97 ARG A O 1
ATOM 815 N N . VAL A 1 98 ? 10.569 9.377 -24.256 1.00 69.12 98 VAL A N 1
ATOM 816 C CA . VAL A 1 98 ? 10.549 7.923 -24.044 1.00 69.12 98 VAL A CA 1
ATOM 817 C C . VAL A 1 98 ? 10.750 7.192 -25.361 1.00 69.12 98 VAL A C 1
ATOM 819 O O . VAL A 1 98 ? 11.543 6.259 -25.395 1.00 69.12 98 VAL A O 1
ATOM 822 N N . ARG A 1 99 ? 10.151 7.669 -26.458 1.00 67.38 99 ARG A N 1
ATOM 823 C CA . ARG A 1 99 ? 10.502 7.194 -27.803 1.00 67.38 99 ARG A CA 1
ATOM 824 C C . ARG A 1 99 ? 11.975 7.427 -28.117 1.00 67.38 99 ARG A C 1
ATOM 826 O O . ARG A 1 99 ? 12.633 6.501 -28.556 1.00 67.38 99 ARG A O 1
ATOM 833 N N . GLY A 1 100 ? 12.523 8.594 -27.784 1.00 75.31 100 GLY A N 1
ATOM 834 C CA . GLY A 1 100 ? 13.948 8.883 -27.932 1.00 75.31 100 GLY A CA 1
ATOM 835 C C . GLY A 1 100 ? 14.829 7.953 -27.096 1.00 75.31 100 GLY A C 1
ATOM 836 O O . GLY A 1 100 ? 15.859 7.499 -27.573 1.00 75.31 100 GLY A O 1
ATOM 837 N N . LEU A 1 101 ? 14.413 7.592 -25.878 1.00 77.44 101 LEU A N 1
ATOM 838 C CA . LEU A 1 101 ? 15.094 6.579 -25.067 1.00 77.44 101 LEU A CA 1
ATOM 839 C C . LEU A 1 101 ? 14.975 5.176 -25.682 1.00 77.44 101 LEU A C 1
ATOM 841 O O . LEU A 1 101 ? 15.959 4.447 -25.707 1.00 77.44 101 LEU A O 1
ATOM 845 N N . GLN A 1 102 ? 13.800 4.787 -26.180 1.00 72.88 102 GLN A N 1
ATOM 846 C CA . GLN A 1 102 ? 13.578 3.511 -26.872 1.00 72.88 102 GLN A CA 1
ATOM 847 C C . GLN A 1 102 ? 14.430 3.406 -28.140 1.00 72.88 102 GLN A C 1
ATOM 849 O O . GLN A 1 102 ? 15.062 2.380 -28.375 1.00 72.88 102 GLN A O 1
ATOM 854 N N . GLU A 1 103 ? 14.461 4.469 -28.939 1.00 75.88 103 GLU A N 1
ATOM 855 C CA . GLU A 1 103 ? 15.278 4.595 -30.142 1.00 75.88 103 GLU A CA 1
ATOM 856 C C . GLU A 1 103 ? 16.759 4.574 -29.792 1.00 75.88 103 GLU A C 1
ATOM 858 O O . GLU A 1 103 ? 17.489 3.792 -30.389 1.00 75.88 103 GLU A O 1
ATOM 863 N N . ALA A 1 104 ? 17.185 5.318 -28.768 1.00 77.25 104 ALA A N 1
ATOM 864 C CA . ALA A 1 104 ? 18.557 5.280 -28.281 1.00 77.25 104 ALA A CA 1
ATOM 865 C C . ALA A 1 104 ? 18.938 3.872 -27.815 1.00 77.25 104 ALA A C 1
ATOM 867 O O . ALA A 1 104 ? 19.976 3.364 -28.217 1.00 77.25 104 ALA A O 1
ATOM 868 N N . LEU A 1 105 ? 18.104 3.195 -27.021 1.00 75.75 105 LEU A N 1
ATOM 869 C CA . LEU A 1 105 ? 18.362 1.822 -26.575 1.00 75.75 105 LEU A CA 1
ATOM 870 C C . LEU A 1 105 ? 18.404 0.835 -27.744 1.00 75.75 105 LEU A C 1
ATOM 872 O O . LEU A 1 105 ? 19.248 -0.056 -27.742 1.00 75.75 105 LEU A O 1
ATOM 876 N N . ARG A 1 106 ? 17.541 0.998 -28.754 1.00 75.19 106 ARG A N 1
ATOM 877 C CA . ARG A 1 106 ? 17.550 0.182 -29.976 1.00 75.19 106 ARG A CA 1
ATOM 878 C C . ARG A 1 106 ? 18.808 0.436 -30.800 1.00 75.19 106 ARG A C 1
ATOM 880 O O . ARG A 1 106 ? 19.436 -0.512 -31.257 1.00 75.19 106 ARG A O 1
ATOM 887 N N . GLU A 1 107 ? 19.195 1.692 -30.969 1.00 76.06 107 GLU A N 1
ATOM 888 C CA . GLU A 1 107 ? 20.409 2.086 -31.674 1.00 76.06 107 GLU A CA 1
ATOM 889 C C . GLU A 1 107 ? 21.652 1.567 -30.946 1.00 76.06 107 GLU A C 1
ATOM 891 O O . GLU A 1 107 ? 22.528 0.981 -31.578 1.00 76.06 107 GLU A O 1
ATOM 896 N N . PHE A 1 108 ? 21.696 1.698 -29.617 1.00 72.12 108 PHE A N 1
ATOM 897 C CA . PHE A 1 108 ? 22.733 1.104 -28.780 1.00 72.12 108 PHE A CA 1
ATOM 898 C C . PHE A 1 108 ? 22.759 -0.415 -28.940 1.00 72.12 108 PHE A C 1
ATOM 900 O O . PHE A 1 108 ? 23.834 -0.963 -29.151 1.00 72.12 108 PHE A O 1
ATOM 907 N N . ALA A 1 109 ? 21.612 -1.095 -28.898 1.00 72.62 109 ALA A N 1
ATOM 908 C CA . ALA A 1 109 ? 21.543 -2.543 -29.065 1.00 72.62 109 ALA A CA 1
ATOM 909 C C . ALA A 1 109 ? 22.043 -2.996 -30.446 1.00 72.62 109 ALA A C 1
ATOM 911 O O . ALA A 1 109 ? 22.787 -3.965 -30.518 1.00 72.62 109 ALA A O 1
ATOM 912 N N . VAL A 1 110 ? 21.696 -2.288 -31.528 1.00 73.75 110 VAL A N 1
ATOM 913 C CA . VAL A 1 110 ? 22.093 -2.642 -32.904 1.00 73.75 110 VAL A CA 1
ATOM 914 C C . VAL A 1 110 ? 23.560 -2.304 -33.180 1.00 73.75 110 VAL A C 1
ATOM 916 O O . VAL A 1 110 ? 24.303 -3.162 -33.647 1.00 73.75 110 VAL A O 1
ATOM 919 N N . LYS A 1 111 ? 24.005 -1.076 -32.878 1.00 68.19 111 LYS A N 1
ATOM 920 C CA . LYS A 1 111 ? 25.364 -0.609 -33.214 1.00 68.19 111 LYS A CA 1
ATOM 921 C C . LYS A 1 111 ? 26.454 -1.278 -32.382 1.00 68.19 111 LYS A C 1
ATOM 923 O O . LYS A 1 111 ? 27.571 -1.428 -32.858 1.00 68.19 111 LYS A O 1
ATOM 928 N N . ARG A 1 112 ? 26.166 -1.652 -31.132 1.00 63.38 112 ARG A N 1
ATOM 929 C CA . ARG A 1 112 ? 27.160 -2.280 -30.246 1.00 63.38 112 ARG A CA 1
ATOM 930 C C . ARG A 1 112 ? 27.175 -3.799 -30.289 1.00 63.38 112 ARG A C 1
ATOM 932 O O . ARG A 1 112 ? 28.105 -4.373 -29.727 1.00 63.38 112 ARG A O 1
ATOM 939 N N . TRP A 1 113 ? 26.206 -4.433 -30.953 1.00 62.91 113 TRP A N 1
ATOM 940 C CA . TRP A 1 113 ? 26.195 -5.888 -31.112 1.00 62.91 113 TRP A CA 1
ATOM 941 C C . TRP A 1 113 ? 27.404 -6.385 -31.911 1.00 62.91 113 TRP A C 1
ATOM 943 O O . TRP A 1 113 ? 27.915 -7.462 -31.625 1.00 62.91 113 TRP A O 1
ATOM 953 N N . SER A 1 114 ? 27.868 -5.603 -32.891 1.00 64.56 114 SER A N 1
ATOM 954 C CA . SER A 1 114 ? 29.001 -5.972 -33.744 1.00 64.56 114 SER A CA 1
ATOM 955 C C . SER A 1 114 ? 30.371 -5.674 -33.128 1.00 64.56 114 SER A C 1
ATOM 957 O O . SER A 1 114 ? 31.296 -6.436 -33.377 1.00 64.56 114 SER A O 1
ATOM 959 N N . ASP A 1 115 ? 30.502 -4.621 -32.306 1.00 65.44 115 ASP A N 1
ATOM 960 C CA . ASP A 1 115 ? 31.824 -4.080 -31.923 1.00 65.44 115 ASP A CA 1
ATOM 961 C C . ASP A 1 115 ? 32.108 -3.986 -30.416 1.00 65.44 115 ASP A C 1
ATOM 963 O O . ASP A 1 115 ? 33.229 -3.653 -30.027 1.00 65.44 115 ASP A O 1
ATOM 967 N N . SER A 1 116 ? 31.139 -4.235 -29.526 1.00 62.41 116 SER A N 1
ATOM 968 C CA . SER A 1 116 ? 31.361 -4.026 -28.090 1.00 62.41 116 SER A CA 1
ATOM 969 C C . SER A 1 116 ? 31.115 -5.273 -27.250 1.00 62.41 116 SER A C 1
ATOM 971 O O . SER A 1 116 ? 30.119 -5.973 -27.411 1.00 62.41 116 SER A O 1
ATOM 973 N N . LYS A 1 117 ? 31.983 -5.472 -26.253 1.00 65.44 117 LYS A N 1
ATOM 974 C CA . LYS A 1 117 ? 31.856 -6.510 -25.221 1.00 65.44 117 LYS A CA 1
ATOM 975 C C . LYS A 1 117 ? 30.692 -6.270 -24.248 1.00 65.44 117 LYS A C 1
ATOM 977 O O . LYS A 1 117 ? 30.575 -7.007 -23.285 1.00 65.44 117 LYS A O 1
ATOM 982 N N . ASN A 1 118 ? 29.844 -5.259 -24.444 1.00 62.81 118 ASN A N 1
ATOM 983 C CA . ASN A 1 118 ? 28.711 -4.988 -23.558 1.00 62.81 118 ASN A CA 1
ATOM 984 C C . ASN A 1 118 ? 27.408 -5.025 -24.360 1.00 62.81 118 ASN A C 1
ATOM 986 O O . ASN A 1 118 ? 27.171 -4.178 -25.221 1.00 62.81 118 ASN A O 1
ATOM 990 N N . LYS A 1 119 ? 26.549 -5.994 -24.057 1.00 66.75 119 LYS A N 1
ATOM 991 C CA . LYS A 1 119 ? 25.261 -6.197 -24.724 1.00 66.75 119 LYS A CA 1
ATOM 992 C C . LYS A 1 119 ? 24.166 -5.546 -23.879 1.00 66.75 119 LYS A C 1
ATOM 994 O O . LYS A 1 119 ? 24.029 -5.859 -22.703 1.00 66.75 119 LYS A O 1
ATOM 999 N N . PHE A 1 120 ? 23.397 -4.628 -24.458 1.00 69.88 120 PHE A N 1
ATOM 1000 C CA . PHE A 1 120 ? 22.324 -3.909 -23.763 1.00 69.88 120 PHE A CA 1
ATOM 1001 C C . PHE A 1 120 ? 20.955 -4.379 -24.254 1.00 69.88 120 PHE A C 1
ATOM 1003 O O . PHE A 1 120 ? 20.721 -4.455 -25.457 1.00 69.88 120 PHE A O 1
ATOM 1010 N N . PHE A 1 121 ? 20.041 -4.627 -23.321 1.00 71.88 121 PHE A N 1
ATOM 1011 C CA . PHE A 1 121 ? 18.647 -4.964 -23.579 1.00 71.88 121 PHE A CA 1
ATOM 1012 C C . PHE A 1 121 ? 17.742 -4.096 -22.709 1.00 71.88 121 PHE A C 1
ATOM 1014 O O . PHE A 1 121 ? 17.881 -4.064 -21.491 1.00 71.88 121 PHE A O 1
ATOM 1021 N N . GLY A 1 122 ? 16.807 -3.385 -23.334 1.00 72.44 122 GLY A N 1
ATOM 1022 C CA . GLY A 1 122 ? 15.750 -2.658 -22.636 1.00 72.44 122 GLY A CA 1
ATOM 1023 C C . GLY A 1 122 ? 14.435 -3.421 -22.735 1.00 72.44 122 GLY A C 1
ATOM 1024 O O . GLY A 1 122 ? 14.008 -3.745 -23.840 1.00 72.44 122 GLY A O 1
ATOM 1025 N N . VAL A 1 123 ? 13.781 -3.684 -21.608 1.00 71.69 123 VAL A N 1
ATOM 1026 C CA . VAL A 1 123 ? 12.427 -4.239 -21.554 1.00 71.69 123 VAL A CA 1
ATOM 1027 C C . VAL A 1 123 ? 11.502 -3.161 -21.013 1.00 71.69 123 VAL A C 1
ATOM 1029 O O . VAL A 1 123 ? 11.631 -2.715 -19.878 1.00 71.69 123 VAL A O 1
ATOM 1032 N N . PHE A 1 124 ? 10.565 -2.726 -21.843 1.00 70.50 124 PHE A N 1
ATOM 1033 C CA . PHE A 1 124 ? 9.506 -1.810 -21.444 1.00 70.50 124 PHE A CA 1
ATOM 1034 C C . PHE A 1 124 ? 8.316 -2.658 -21.015 1.00 70.50 124 PHE A C 1
ATOM 1036 O O . PHE A 1 124 ? 7.692 -3.318 -21.843 1.00 70.50 124 PHE A O 1
ATOM 1043 N N . VAL A 1 125 ? 8.059 -2.691 -19.714 1.00 68.19 125 VAL A N 1
ATOM 1044 C CA . VAL A 1 125 ? 6.991 -3.476 -19.105 1.00 68.19 125 VAL A CA 1
ATOM 1045 C C . VAL A 1 125 ? 5.830 -2.537 -18.806 1.00 68.19 125 VAL A C 1
ATOM 1047 O O . VAL A 1 125 ? 6.005 -1.462 -18.233 1.00 68.19 125 VAL A O 1
ATOM 1050 N N . ASP A 1 126 ? 4.630 -2.946 -19.192 1.00 63.50 126 ASP A N 1
ATOM 1051 C CA . ASP A 1 126 ? 3.397 -2.374 -18.667 1.00 63.50 126 ASP A CA 1
ATOM 1052 C C . ASP A 1 126 ? 2.833 -3.370 -17.647 1.00 63.50 126 ASP A C 1
ATOM 1054 O O . ASP A 1 126 ? 2.721 -4.557 -17.953 1.00 63.50 126 ASP A O 1
ATOM 1058 N N . ARG A 1 127 ? 2.494 -2.921 -16.433 1.00 57.47 127 ARG A N 1
ATOM 1059 C CA . ARG A 1 127 ? 1.944 -3.807 -15.386 1.00 57.47 127 ARG A CA 1
ATOM 1060 C C . ARG A 1 127 ? 0.584 -4.379 -15.741 1.00 57.47 127 ARG A C 1
ATOM 1062 O O . ARG A 1 127 ? 0.140 -5.327 -15.105 1.00 57.47 127 ARG A O 1
ATOM 1069 N N . ASN A 1 128 ? -0.072 -3.805 -16.746 1.00 53.62 128 ASN A N 1
ATOM 1070 C CA . ASN A 1 128 ? -1.309 -4.353 -17.277 1.00 53.62 128 ASN A CA 1
ATOM 1071 C C . ASN A 1 128 ? -1.088 -5.671 -18.038 1.00 53.62 128 ASN A C 1
ATOM 1073 O O . ASN A 1 128 ? -2.061 -6.378 -18.300 1.00 53.62 128 ASN A O 1
ATOM 1077 N N . ALA A 1 129 ? 0.156 -6.010 -18.403 1.00 51.44 129 ALA A N 1
ATOM 1078 C CA . ALA A 1 129 ? 0.472 -7.313 -18.962 1.00 51.44 129 ALA A CA 1
ATOM 1079 C C . ALA A 1 129 ? 0.384 -8.364 -17.849 1.00 51.44 129 ALA A C 1
ATOM 1081 O O . ALA A 1 129 ? 1.315 -8.546 -17.067 1.00 51.44 129 ALA A O 1
ATOM 1082 N N . ASP A 1 130 ? -0.763 -9.036 -17.789 1.00 57.31 130 ASP A N 1
ATOM 1083 C CA . ASP A 1 130 ? -0.947 -10.266 -17.029 1.00 57.31 130 ASP A CA 1
ATOM 1084 C C . ASP A 1 130 ? 0.162 -11.245 -17.448 1.00 57.31 130 ASP A C 1
ATOM 1086 O O . ASP A 1 130 ? 0.244 -11.642 -18.619 1.00 57.31 130 ASP A O 1
ATOM 1090 N N . ILE A 1 131 ? 1.088 -11.560 -16.537 1.00 54.47 131 ILE A N 1
ATOM 1091 C CA . ILE A 1 131 ? 2.213 -12.445 -16.847 1.00 54.47 131 ILE A CA 1
ATOM 1092 C C . ILE A 1 131 ? 1.681 -13.879 -16.814 1.00 54.47 131 ILE A C 1
ATOM 1094 O O . ILE A 1 131 ? 1.907 -14.645 -15.875 1.00 54.47 131 ILE A O 1
ATOM 1098 N N . SER A 1 132 ? 0.968 -14.244 -17.879 1.00 46.06 132 SER A N 1
ATOM 1099 C CA . SER A 1 132 ? 0.510 -15.606 -18.141 1.00 46.06 132 SER A CA 1
ATOM 1100 C C . SER A 1 132 ? 1.724 -16.543 -18.200 1.00 46.06 132 SER A C 1
ATOM 1102 O O . SER A 1 132 ? 2.469 -16.590 -19.174 1.00 46.06 132 SER A O 1
ATOM 1104 N N . GLY A 1 133 ? 1.998 -17.230 -17.091 1.00 51.62 133 GLY A N 1
ATOM 1105 C CA . GLY A 1 133 ? 3.210 -18.041 -16.928 1.00 51.62 133 GLY A CA 1
ATOM 1106 C C . GLY A 1 133 ? 3.777 -18.087 -15.510 1.00 51.62 133 GLY A C 1
ATOM 1107 O O . GLY A 1 133 ? 4.677 -18.884 -15.253 1.00 51.62 133 GLY A O 1
ATOM 1108 N N . PHE A 1 134 ? 3.243 -17.297 -14.574 1.00 54.16 134 PHE A N 1
ATOM 1109 C CA . PHE A 1 134 ? 3.546 -17.419 -13.141 1.00 54.16 134 PHE A CA 1
ATOM 1110 C C . PHE A 1 134 ? 2.774 -18.541 -12.425 1.00 54.16 134 PHE A C 1
ATOM 1112 O O . PHE A 1 134 ? 2.704 -18.536 -11.199 1.00 54.16 134 PHE A O 1
ATOM 1119 N N . ASP A 1 135 ? 2.211 -19.517 -13.145 1.00 53.09 135 ASP A N 1
ATOM 1120 C CA . ASP A 1 135 ? 1.566 -20.661 -12.496 1.00 53.09 135 ASP A CA 1
ATOM 1121 C C . ASP A 1 135 ? 2.665 -21.613 -11.983 1.00 53.09 135 ASP A C 1
ATOM 1123 O O . ASP A 1 135 ? 3.381 -22.215 -12.796 1.00 53.09 135 ASP A O 1
ATOM 1127 N N . PRO A 1 136 ? 2.891 -21.733 -10.658 1.00 55.16 136 PRO A N 1
ATOM 1128 C CA . PRO A 1 136 ? 3.812 -22.738 -10.150 1.00 55.16 136 PRO A CA 1
ATOM 1129 C C . PRO A 1 136 ? 3.342 -24.104 -10.644 1.00 55.16 136 PRO A C 1
ATOM 1131 O O . PRO A 1 136 ? 2.142 -24.376 -10.628 1.00 55.16 136 PRO A O 1
ATOM 1134 N N . MET A 1 137 ? 4.270 -24.965 -11.085 1.00 50.59 137 MET A N 1
ATOM 1135 C CA . MET A 1 137 ? 3.921 -26.285 -11.623 1.00 50.59 137 MET A CA 1
ATOM 1136 C C . MET A 1 137 ? 2.865 -26.952 -10.728 1.00 50.59 137 MET A C 1
ATOM 1138 O O . MET A 1 137 ? 3.117 -27.212 -9.547 1.00 50.59 137 MET A O 1
ATOM 1142 N N . GLN A 1 138 ? 1.673 -27.209 -11.283 1.00 52.97 138 GLN A N 1
ATOM 1143 C CA . GLN A 1 138 ? 0.476 -27.611 -10.527 1.00 52.97 138 GLN A CA 1
ATOM 1144 C C . GLN A 1 138 ? 0.695 -28.836 -9.615 1.00 52.97 138 GLN A C 1
ATOM 1146 O O . GLN A 1 138 ? -0.027 -29.032 -8.637 1.00 52.97 138 GLN A O 1
ATOM 1151 N N . GLN A 1 139 ? 1.740 -29.630 -9.871 1.00 51.69 139 GLN A N 1
ATOM 1152 C CA . GLN A 1 139 ? 2.156 -30.773 -9.056 1.00 51.69 139 GLN A CA 1
ATOM 1153 C C . GLN A 1 139 ? 2.527 -30.437 -7.595 1.00 51.69 139 GLN A C 1
ATOM 1155 O O . GLN A 1 139 ? 2.588 -31.353 -6.772 1.00 51.69 139 GLN A O 1
ATOM 1160 N N . HIS A 1 140 ? 2.739 -29.169 -7.219 1.00 51.47 140 HIS A N 1
ATOM 1161 C CA . HIS A 1 140 ? 3.165 -28.799 -5.857 1.00 51.47 140 HIS A CA 1
ATOM 1162 C C . HIS A 1 140 ? 2.099 -28.160 -4.958 1.00 51.47 140 HIS A C 1
ATOM 1164 O O . HIS A 1 140 ? 2.353 -27.986 -3.766 1.00 51.47 140 HIS A O 1
ATOM 1170 N N . GLN A 1 141 ? 0.875 -27.934 -5.448 1.00 49.97 141 GLN A N 1
ATOM 1171 C CA . GLN A 1 141 ? -0.205 -27.310 -4.660 1.00 49.97 141 GLN A CA 1
ATOM 1172 C C . GLN A 1 141 ? -0.653 -28.123 -3.424 1.00 49.97 141 GLN A C 1
ATOM 1174 O O . GLN A 1 141 ? -1.386 -27.616 -2.580 1.00 49.97 141 GLN A O 1
ATOM 1179 N N . ARG A 1 142 ? -0.210 -29.383 -3.278 1.00 49.75 142 ARG A N 1
ATOM 1180 C CA . ARG A 1 142 ? -0.534 -30.248 -2.125 1.00 49.75 142 ARG A CA 1
ATOM 1181 C C . ARG A 1 142 ? 0.469 -30.187 -0.972 1.00 49.75 142 ARG A C 1
ATOM 1183 O O . ARG A 1 142 ? 0.197 -30.761 0.083 1.00 49.75 142 ARG A O 1
ATOM 1190 N N . ARG A 1 143 ? 1.625 -29.533 -1.130 1.00 54.97 143 ARG A N 1
ATOM 1191 C CA . ARG A 1 143 ? 2.516 -29.306 0.017 1.00 54.97 143 ARG A CA 1
ATOM 1192 C C . ARG A 1 143 ? 1.888 -28.221 0.885 1.00 54.97 143 ARG A C 1
ATOM 1194 O O . ARG A 1 143 ? 1.533 -27.162 0.381 1.00 54.97 143 ARG A O 1
ATOM 1201 N N . LYS A 1 144 ? 1.731 -28.494 2.187 1.00 56.75 144 LYS A N 1
ATOM 1202 C CA . LYS A 1 144 ? 1.353 -27.466 3.167 1.00 56.75 144 LYS A CA 1
ATOM 1203 C C . LYS A 1 144 ? 2.286 -26.279 2.943 1.00 56.75 144 LYS A C 1
ATOM 1205 O O . LYS A 1 144 ? 3.494 -26.455 3.075 1.00 56.75 144 LYS A O 1
ATOM 1210 N N . LEU A 1 145 ? 1.728 -25.127 2.572 1.00 56.47 145 LEU A N 1
ATOM 1211 C CA . LEU A 1 145 ? 2.446 -23.865 2.403 1.00 56.47 145 LEU A CA 1
ATOM 1212 C C . LEU A 1 145 ? 2.997 -23.450 3.772 1.00 56.47 145 LEU A C 1
ATOM 1214 O O . LEU A 1 145 ? 2.393 -22.672 4.508 1.00 56.47 145 LEU A O 1
ATOM 1218 N N . THR A 1 146 ? 4.106 -24.058 4.176 1.00 61.88 146 THR A N 1
ATOM 1219 C CA . THR A 1 146 ? 4.849 -23.647 5.355 1.00 61.88 146 THR A CA 1
ATOM 1220 C C . THR A 1 146 ? 5.578 -22.376 4.986 1.00 61.88 146 THR A C 1
ATOM 1222 O O . THR A 1 146 ? 6.312 -22.360 4.003 1.00 61.88 146 THR A O 1
ATOM 1225 N N . TRP A 1 147 ? 5.352 -21.322 5.763 1.00 65.88 147 TRP A N 1
ATOM 1226 C CA . TRP A 1 147 ? 6.057 -20.056 5.633 1.00 65.88 147 TRP A CA 1
ATOM 1227 C C . TRP A 1 147 ? 7.562 -20.277 5.431 1.00 65.88 147 TRP A C 1
ATOM 1229 O O . TRP A 1 147 ? 8.247 -20.796 6.317 1.00 65.88 147 TRP A O 1
ATOM 1239 N N . THR A 1 148 ? 8.065 -19.886 4.262 1.00 64.50 148 THR A N 1
ATOM 1240 C CA . THR A 1 148 ? 9.492 -19.930 3.952 1.00 64.50 148 THR A CA 1
ATOM 1241 C C . THR A 1 148 ? 10.147 -18.689 4.549 1.00 64.50 148 THR A C 1
ATOM 1243 O O . THR A 1 148 ? 9.678 -17.570 4.348 1.00 64.50 148 THR A O 1
ATOM 1246 N N . GLN A 1 149 ? 11.227 -18.865 5.318 1.00 69.31 149 GLN A N 1
ATOM 1247 C CA . GLN A 1 149 ? 11.936 -17.723 5.898 1.00 69.31 149 GLN A CA 1
ATOM 1248 C C . GLN A 1 149 ? 12.439 -16.790 4.783 1.00 69.31 149 GLN A C 1
ATOM 1250 O O . GLN A 1 149 ? 13.009 -17.293 3.816 1.00 69.31 149 GLN A O 1
ATOM 1255 N N . PRO A 1 150 ? 12.345 -15.453 4.934 1.00 66.25 150 PRO A N 1
ATOM 1256 C CA . PRO A 1 150 ? 12.760 -14.505 3.894 1.00 66.25 150 PRO A CA 1
ATOM 1257 C C . PRO A 1 150 ? 14.190 -14.711 3.371 1.00 66.25 150 PRO A C 1
ATOM 1259 O O . PRO A 1 150 ? 14.460 -14.460 2.206 1.00 66.25 150 PRO A O 1
ATOM 1262 N N . LYS A 1 151 ? 15.103 -15.230 4.205 1.00 67.19 151 LYS A N 1
ATOM 1263 C CA . LYS A 1 151 ? 16.497 -15.534 3.827 1.00 67.19 151 LYS A CA 1
ATOM 1264 C C . LYS A 1 151 ? 16.644 -16.660 2.795 1.00 67.19 151 LYS A C 1
ATOM 1266 O O . LYS A 1 151 ? 17.712 -16.799 2.212 1.00 67.19 151 LYS A O 1
ATOM 1271 N N . LEU A 1 152 ? 15.617 -17.492 2.638 1.00 69.06 152 LEU A N 1
ATOM 1272 C CA . LEU A 1 152 ? 15.583 -18.603 1.686 1.00 69.06 152 LEU A CA 1
ATOM 1273 C C . LEU A 1 152 ? 14.867 -18.221 0.387 1.00 69.06 152 LEU A C 1
ATOM 1275 O O . LEU A 1 152 ? 14.856 -19.008 -0.556 1.00 69.06 152 LEU A O 1
ATOM 1279 N N . LEU A 1 153 ? 14.263 -17.032 0.339 1.00 67.81 153 LEU A N 1
ATOM 1280 C CA . LEU A 1 153 ? 13.645 -16.520 -0.869 1.00 67.81 153 LEU A CA 1
ATOM 1281 C C . LEU A 1 153 ? 14.729 -15.940 -1.773 1.00 67.81 153 LEU A C 1
ATOM 1283 O O . LEU A 1 153 ? 15.584 -15.167 -1.345 1.00 67.81 153 LEU A O 1
ATOM 1287 N N . HIS A 1 154 ? 14.670 -16.319 -3.038 1.00 68.94 154 HIS A N 1
ATOM 1288 C CA . HIS A 1 154 ? 15.545 -15.846 -4.087 1.00 68.94 154 HIS A CA 1
ATOM 1289 C C . HIS A 1 154 ? 14.726 -14.963 -5.026 1.00 68.94 154 HIS A C 1
ATOM 1291 O O . HIS A 1 154 ? 13.861 -15.442 -5.754 1.00 68.94 154 HIS A O 1
ATOM 1297 N N . MET A 1 155 ? 15.005 -13.661 -5.034 1.00 64.50 155 MET A N 1
ATOM 1298 C CA . MET A 1 155 ? 14.753 -12.873 -6.238 1.00 64.50 155 MET A CA 1
ATOM 1299 C C . MET A 1 155 ? 16.016 -12.891 -7.085 1.00 64.50 155 MET A C 1
ATOM 1301 O O . MET A 1 155 ? 17.126 -12.946 -6.553 1.00 64.50 155 MET A O 1
ATOM 1305 N N . LEU A 1 156 ? 15.852 -12.843 -8.405 1.00 59.94 156 LEU A N 1
ATOM 1306 C CA . LEU A 1 156 ? 16.969 -12.496 -9.271 1.00 59.94 156 LEU A CA 1
ATOM 1307 C C . LEU A 1 156 ? 17.426 -11.099 -8.848 1.00 59.94 156 LEU A C 1
ATOM 1309 O O . LEU A 1 156 ? 16.686 -10.131 -9.027 1.00 59.94 156 LEU A O 1
ATOM 1313 N N . HIS A 1 157 ? 18.601 -11.010 -8.223 1.00 56.81 157 HIS A N 1
ATOM 1314 C CA . HIS A 1 157 ? 19.162 -9.720 -7.858 1.00 56.81 157 HIS A CA 1
ATOM 1315 C C . HIS A 1 157 ? 19.360 -8.915 -9.144 1.00 56.81 157 HIS A C 1
ATOM 1317 O O . HIS A 1 157 ? 19.967 -9.430 -10.092 1.00 56.81 157 HIS A O 1
ATOM 1323 N N . PRO A 1 158 ? 18.828 -7.686 -9.221 1.00 57.47 158 PRO A N 1
ATOM 1324 C CA . PRO A 1 158 ? 19.055 -6.862 -10.389 1.00 57.47 158 PRO A CA 1
ATOM 1325 C C . PRO A 1 158 ? 20.558 -6.585 -10.512 1.00 57.47 158 PRO A C 1
ATOM 1327 O O . PRO A 1 158 ? 21.245 -6.361 -9.517 1.00 57.47 158 PRO A O 1
ATOM 1330 N N . ILE A 1 159 ? 21.072 -6.579 -11.744 1.00 56.50 159 ILE A N 1
ATOM 1331 C CA . ILE A 1 159 ? 22.479 -6.230 -12.021 1.00 56.50 159 ILE A CA 1
ATOM 1332 C C . ILE A 1 159 ? 22.768 -4.795 -11.543 1.00 56.50 159 ILE A C 1
ATOM 1334 O O . ILE A 1 159 ? 23.865 -4.488 -11.082 1.00 56.50 159 ILE A O 1
ATOM 1338 N N . CYS A 1 160 ? 21.759 -3.924 -11.633 1.00 53.81 160 CYS A N 1
ATOM 1339 C CA . CYS A 1 160 ? 21.760 -2.569 -11.105 1.00 53.81 160 CYS A CA 1
ATOM 1340 C C . CYS A 1 160 ? 20.371 -2.248 -10.541 1.00 53.81 160 CYS A C 1
ATOM 1342 O O . CYS A 1 160 ? 19.366 -2.446 -11.225 1.00 53.81 160 CYS A O 1
ATOM 1344 N N . GLU A 1 161 ? 20.323 -1.745 -9.312 1.00 62.75 161 GLU A N 1
ATOM 1345 C CA . GLU A 1 161 ? 19.105 -1.262 -8.667 1.00 62.75 161 GLU A CA 1
ATOM 1346 C C . GLU A 1 161 ? 19.162 0.263 -8.594 1.00 62.75 161 GLU A C 1
ATOM 1348 O O . GLU A 1 161 ? 20.114 0.831 -8.060 1.00 62.75 161 GLU A O 1
ATOM 1353 N N . ILE A 1 162 ? 18.145 0.926 -9.143 1.00 69.38 162 ILE A N 1
ATOM 1354 C CA . ILE A 1 162 ? 17.953 2.363 -8.961 1.00 69.38 162 ILE A CA 1
ATOM 1355 C C . ILE A 1 162 ? 16.768 2.514 -8.021 1.00 69.38 162 ILE A C 1
ATOM 1357 O O . ILE A 1 162 ? 15.620 2.344 -8.438 1.00 69.38 162 ILE A O 1
ATOM 1361 N N . ASP A 1 163 ? 17.045 2.834 -6.759 1.00 73.44 163 ASP A N 1
ATOM 1362 C CA . ASP A 1 163 ? 15.982 3.222 -5.843 1.00 73.44 163 ASP A CA 1
ATOM 1363 C C . ASP A 1 163 ? 15.432 4.575 -6.296 1.00 73.44 163 ASP A C 1
ATOM 1365 O O . ASP A 1 163 ? 16.149 5.575 -6.386 1.00 73.44 163 ASP A O 1
ATOM 1369 N N . THR A 1 164 ? 14.159 4.571 -6.677 1.00 78.38 164 THR A N 1
ATOM 1370 C CA . THR A 1 164 ? 13.464 5.776 -7.124 1.00 78.38 164 THR A CA 1
ATOM 1371 C C . THR A 1 164 ? 12.398 6.241 -6.149 1.00 78.38 164 THR A C 1
ATOM 1373 O O . THR A 1 164 ? 11.778 7.284 -6.376 1.00 78.38 164 THR A O 1
ATOM 1376 N N . MET A 1 165 ? 12.184 5.499 -5.062 1.00 80.56 165 MET A N 1
ATOM 1377 C CA . MET A 1 165 ? 11.222 5.883 -4.045 1.00 80.56 165 MET A CA 1
ATOM 1378 C C . MET A 1 165 ? 11.628 7.231 -3.456 1.00 80.56 165 MET A C 1
ATOM 1380 O O . MET A 1 165 ? 12.804 7.517 -3.259 1.00 80.56 165 MET A O 1
ATOM 1384 N N . ASP A 1 166 ? 10.646 8.102 -3.247 1.00 84.75 166 ASP A N 1
ATOM 1385 C CA . ASP A 1 166 ? 10.853 9.432 -2.673 1.00 84.75 166 ASP A CA 1
ATOM 1386 C C . ASP A 1 166 ? 11.773 10.368 -3.489 1.00 84.75 166 ASP A C 1
ATOM 1388 O O . ASP A 1 166 ? 12.095 11.459 -3.023 1.00 84.75 166 ASP A O 1
ATOM 1392 N N . ASN A 1 167 ? 12.131 10.050 -4.743 1.00 85.19 167 ASN A N 1
ATOM 1393 C CA . ASN A 1 167 ? 12.994 10.922 -5.565 1.00 85.19 167 ASN A CA 1
ATOM 1394 C C . ASN A 1 167 ? 12.417 12.328 -5.816 1.00 85.19 167 ASN A C 1
ATOM 1396 O O . ASN A 1 167 ? 13.154 13.264 -6.128 1.00 85.19 167 ASN A O 1
ATOM 1400 N N . PHE A 1 168 ? 11.097 12.490 -5.703 1.00 85.06 168 PHE A N 1
ATOM 1401 C CA . PHE A 1 168 ? 10.415 13.788 -5.793 1.00 85.06 168 PHE A CA 1
ATOM 1402 C C . PHE A 1 168 ? 10.024 14.362 -4.424 1.00 85.06 168 PHE A C 1
ATOM 1404 O O . PHE A 1 168 ? 9.401 15.432 -4.352 1.00 85.06 168 PHE A O 1
ATOM 1411 N N . ALA A 1 169 ? 10.364 13.665 -3.342 1.00 83.06 169 ALA A N 1
ATOM 1412 C CA . ALA A 1 169 ? 10.171 14.156 -1.997 1.00 83.06 169 ALA A CA 1
ATOM 1413 C C . ALA A 1 169 ? 11.168 15.291 -1.706 1.00 83.06 169 ALA A C 1
ATOM 1415 O O . ALA A 1 169 ? 12.294 15.305 -2.210 1.00 83.06 169 ALA A O 1
ATOM 1416 N N . PRO A 1 170 ? 10.772 16.293 -0.906 1.00 81.38 170 PRO A N 1
ATOM 1417 C CA . PRO A 1 170 ? 11.731 17.255 -0.386 1.00 81.38 170 PRO A CA 1
ATOM 1418 C C . PRO A 1 170 ? 12.776 16.539 0.482 1.00 81.38 170 PRO A C 1
ATOM 1420 O O . PRO 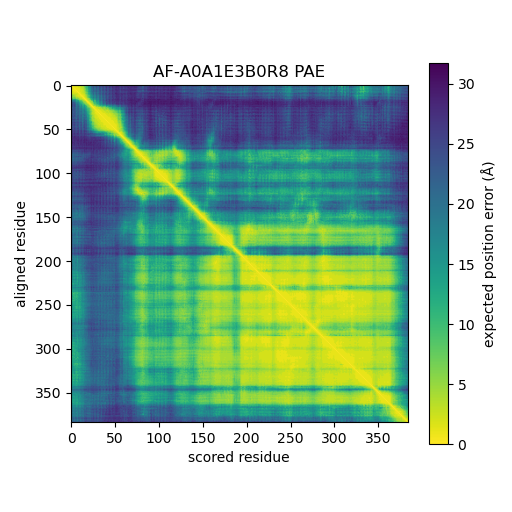A 1 170 ? 12.479 15.515 1.094 1.00 81.38 170 PRO A O 1
ATOM 1423 N N . ASN A 1 171 ? 13.977 17.115 0.591 1.00 86.88 171 ASN A N 1
ATOM 1424 C CA . ASN A 1 171 ? 14.968 16.627 1.552 1.00 86.88 171 ASN A CA 1
ATOM 1425 C C . ASN A 1 171 ? 14.395 16.602 2.982 1.00 86.88 171 ASN A C 1
ATOM 1427 O O . ASN A 1 171 ? 13.440 17.318 3.290 1.00 86.88 171 ASN A O 1
ATOM 1431 N N . GLU A 1 172 ? 14.988 15.789 3.856 1.00 79.94 172 GLU A N 1
ATOM 1432 C CA . GLU A 1 172 ? 14.444 15.512 5.189 1.00 79.94 172 GLU A CA 1
ATOM 1433 C C . GLU A 1 172 ? 14.198 16.787 6.019 1.00 79.94 172 GLU A C 1
ATOM 1435 O O . GLU A 1 172 ? 13.148 16.936 6.642 1.00 79.94 172 GLU A O 1
ATOM 1440 N N . GLU A 1 173 ? 15.119 17.753 5.985 1.00 84.56 173 GLU A N 1
ATOM 1441 C CA . GLU A 1 173 ? 14.975 19.020 6.711 1.00 84.56 173 GLU A CA 1
ATOM 1442 C C . GLU A 1 173 ? 13.743 19.810 6.243 1.00 84.56 173 GLU A C 1
ATOM 1444 O O . GLU A 1 173 ? 12.908 20.242 7.048 1.00 84.56 173 GLU A O 1
ATOM 1449 N N . LYS A 1 174 ? 13.589 19.965 4.923 1.00 83.12 174 LYS A N 1
ATOM 1450 C CA . LYS A 1 174 ? 12.431 20.631 4.328 1.00 83.12 174 LYS A CA 1
ATOM 1451 C C . LYS A 1 174 ? 11.156 19.823 4.561 1.00 83.12 174 LYS A C 1
ATOM 1453 O O . LYS A 1 174 ? 10.125 20.431 4.838 1.00 83.12 174 LYS A O 1
ATOM 1458 N N . ALA A 1 175 ? 11.218 18.493 4.500 1.00 77.56 175 ALA A N 1
ATOM 1459 C CA . ALA A 1 175 ? 10.100 17.610 4.809 1.00 77.56 175 ALA A CA 1
ATOM 1460 C C . ALA A 1 175 ? 9.612 17.858 6.239 1.00 77.56 175 ALA A C 1
ATOM 1462 O O . ALA A 1 175 ? 8.459 18.238 6.416 1.00 77.56 175 ALA A O 1
ATOM 1463 N N . TRP A 1 176 ? 10.488 17.781 7.246 1.00 75.06 176 TRP A N 1
ATOM 1464 C CA . TRP A 1 176 ? 10.143 18.057 8.645 1.00 75.06 176 TRP A CA 1
ATOM 1465 C C . TRP A 1 176 ? 9.580 19.454 8.858 1.00 75.06 176 TRP A C 1
ATOM 1467 O O . TRP A 1 176 ? 8.649 19.622 9.645 1.00 75.06 176 TRP A O 1
ATOM 1477 N N . LYS A 1 177 ? 10.118 20.462 8.165 1.00 82.06 177 LYS A N 1
ATOM 1478 C CA . LYS A 1 177 ? 9.564 21.816 8.204 1.00 82.06 177 LYS A CA 1
ATOM 1479 C C . LYS A 1 177 ? 8.130 21.835 7.672 1.00 82.06 177 LYS A C 1
ATOM 1481 O O . LYS A 1 177 ? 7.264 22.398 8.333 1.00 82.06 177 LYS A O 1
ATOM 1486 N N . LEU A 1 178 ? 7.862 21.179 6.543 1.00 79.56 178 LEU A N 1
ATOM 1487 C CA . LEU A 1 178 ? 6.515 21.056 5.975 1.00 79.56 178 LEU A CA 1
ATOM 1488 C C . LEU A 1 178 ? 5.576 20.264 6.894 1.00 79.56 178 LEU A C 1
ATOM 1490 O O . LEU A 1 178 ? 4.453 20.706 7.107 1.00 79.56 178 LEU A O 1
ATOM 1494 N N . ILE A 1 179 ? 6.044 19.177 7.523 1.00 74.25 179 ILE A N 1
ATOM 1495 C CA . ILE A 1 179 ? 5.258 18.420 8.513 1.00 74.25 179 ILE A CA 1
ATOM 1496 C C . ILE A 1 179 ? 4.902 19.310 9.700 1.00 74.25 179 ILE A C 1
ATOM 1498 O O . ILE A 1 179 ? 3.751 19.347 10.114 1.00 74.25 179 ILE A O 1
ATOM 1502 N N . LYS A 1 180 ? 5.872 20.045 10.255 1.00 75.00 180 LYS A N 1
ATOM 1503 C CA . LYS A 1 180 ? 5.649 20.939 11.400 1.00 75.00 180 LYS A CA 1
ATOM 1504 C C . LYS A 1 180 ? 4.700 22.078 11.053 1.00 75.00 180 LYS A C 1
ATOM 1506 O O . LYS A 1 180 ? 3.876 22.430 11.886 1.00 75.00 180 LYS A O 1
ATOM 1511 N N . ILE A 1 181 ? 4.788 22.627 9.841 1.00 75.19 181 ILE A N 1
ATOM 1512 C CA . ILE A 1 181 ? 3.830 23.625 9.356 1.00 75.19 181 ILE A CA 1
ATOM 1513 C C . ILE A 1 181 ? 2.445 22.985 9.222 1.00 75.19 181 ILE A C 1
ATOM 1515 O O . ILE A 1 181 ? 1.488 23.542 9.734 1.00 75.19 181 ILE A O 1
ATOM 1519 N N . ALA A 1 182 ? 2.330 21.797 8.625 1.00 67.81 182 ALA A N 1
ATOM 1520 C CA . ALA A 1 182 ? 1.055 21.089 8.487 1.00 67.81 182 ALA A CA 1
ATOM 1521 C C . ALA A 1 182 ? 0.443 20.669 9.836 1.00 67.81 182 ALA A C 1
ATOM 1523 O O . ALA A 1 182 ? -0.771 20.643 9.981 1.00 67.81 182 ALA A O 1
ATOM 1524 N N . ALA A 1 183 ? 1.275 20.343 10.826 1.00 67.00 183 ALA A N 1
ATOM 1525 C CA . ALA A 1 183 ? 0.849 19.924 12.158 1.00 67.00 183 ALA A CA 1
ATOM 1526 C C . ALA A 1 183 ? 0.588 21.100 13.115 1.00 67.00 183 ALA A C 1
ATOM 1528 O O . ALA A 1 183 ? -0.189 20.951 14.056 1.00 67.00 183 ALA A O 1
ATOM 1529 N N . GLY A 1 184 ? 1.290 22.223 12.927 1.00 60.72 184 GLY A N 1
ATOM 1530 C CA . GLY A 1 184 ? 1.296 23.380 13.825 1.00 60.72 184 GLY A CA 1
ATOM 1531 C C . GLY A 1 184 ? 0.504 24.582 13.318 1.00 60.72 184 GLY A C 1
ATOM 1532 O O . GLY A 1 184 ? 0.058 25.391 14.131 1.00 60.72 184 GLY A O 1
ATOM 1533 N N . ALA A 1 185 ? 0.281 24.703 12.007 1.00 56.28 185 ALA A N 1
ATOM 1534 C CA . ALA A 1 185 ? -0.761 25.582 11.513 1.00 56.28 185 ALA A CA 1
ATOM 1535 C C . ALA A 1 185 ? -2.083 25.010 12.023 1.00 56.28 185 ALA A C 1
ATOM 1537 O O . ALA A 1 185 ? -2.474 23.902 11.659 1.00 56.28 185 ALA A O 1
ATOM 1538 N N . VAL A 1 186 ? -2.776 25.766 12.879 1.00 52.16 186 VAL A N 1
ATOM 1539 C CA . VAL A 1 186 ? -4.238 25.685 12.937 1.00 52.16 186 VAL A CA 1
ATOM 1540 C C . VAL A 1 186 ? -4.657 25.704 11.478 1.00 52.16 186 VAL A C 1
ATOM 1542 O O . VAL A 1 186 ? -4.320 26.681 10.811 1.00 52.16 186 VAL A O 1
ATOM 1545 N N . PHE A 1 187 ? -5.203 24.593 10.969 1.00 50.38 187 PHE A N 1
ATOM 1546 C CA . PHE A 1 187 ? -5.589 24.448 9.570 1.00 50.38 187 PHE A CA 1
ATOM 1547 C C . PHE A 1 187 ? -6.464 25.649 9.237 1.00 50.38 187 PHE A C 1
ATOM 1549 O O . PHE A 1 187 ? -7.631 25.706 9.596 1.00 50.38 187 PHE A O 1
ATOM 1556 N N . SER A 1 188 ? -5.847 26.679 8.671 1.00 48.59 188 SER A N 1
ATOM 1557 C CA . SER A 1 188 ? -6.564 27.836 8.200 1.00 48.59 188 SER A CA 1
ATOM 1558 C C . SER A 1 188 ? -7.314 27.280 7.010 1.00 48.59 188 SER A C 1
ATOM 1560 O O . SER A 1 188 ? -6.668 26.825 6.063 1.00 48.59 188 SER A O 1
ATOM 1562 N N . ASP A 1 189 ? -8.645 27.318 7.058 1.00 53.66 189 ASP A N 1
ATOM 1563 C CA . ASP A 1 189 ? -9.544 26.838 5.998 1.00 53.66 189 ASP A CA 1
ATOM 1564 C C . ASP A 1 189 ? -9.160 27.358 4.597 1.00 53.66 189 ASP A C 1
ATOM 1566 O O . ASP A 1 189 ? -9.595 26.832 3.578 1.00 53.66 189 ASP A O 1
ATOM 1570 N N . LYS A 1 190 ? -8.309 28.390 4.533 1.00 51.12 190 LYS A N 1
ATOM 1571 C CA . LYS A 1 190 ? -7.789 29.008 3.315 1.00 51.12 190 LYS A CA 1
ATOM 1572 C C . LYS A 1 190 ? -6.664 28.237 2.610 1.00 51.12 190 LYS A C 1
ATOM 1574 O O . LYS A 1 190 ? -6.427 28.524 1.443 1.00 51.12 190 LYS A O 1
ATOM 1579 N N . GLU A 1 191 ? -5.987 27.274 3.248 1.00 51.91 191 GLU A N 1
ATOM 1580 C CA . GLU A 1 191 ? -4.968 26.439 2.577 1.00 51.91 191 GLU A CA 1
ATOM 1581 C C . GLU A 1 191 ? -5.131 24.930 2.861 1.00 51.91 191 GLU A C 1
ATOM 1583 O O . GLU A 1 191 ? -4.288 24.308 3.514 1.00 51.91 191 GLU A O 1
ATOM 1588 N N . PRO A 1 192 ? -6.175 24.285 2.307 1.00 51.41 192 PRO A N 1
ATOM 1589 C CA . PRO A 1 192 ? -6.393 22.835 2.414 1.00 51.41 192 PRO A CA 1
ATOM 1590 C C . PRO A 1 192 ? -5.305 21.968 1.732 1.00 51.41 192 PRO A C 1
ATOM 1592 O O . PRO A 1 192 ? -5.341 20.742 1.804 1.00 51.41 192 PRO A O 1
ATOM 1595 N N . ASN A 1 193 ? -4.295 22.577 1.098 1.00 53.06 193 ASN A N 1
ATOM 1596 C CA . ASN A 1 193 ? -3.336 21.917 0.204 1.00 53.06 193 ASN A CA 1
ATOM 1597 C C . ASN A 1 193 ? -2.016 21.447 0.848 1.00 53.06 193 ASN A C 1
ATOM 1599 O O . ASN A 1 193 ? -1.099 21.022 0.137 1.00 53.06 193 ASN A O 1
ATOM 1603 N N . ASN A 1 194 ? -1.883 21.463 2.178 1.00 66.12 194 ASN A N 1
ATOM 1604 C CA . ASN A 1 194 ? -0.599 21.150 2.823 1.00 66.12 194 ASN A CA 1
ATOM 1605 C C . ASN A 1 194 ? -0.224 19.647 2.818 1.00 66.12 194 ASN A C 1
ATOM 1607 O O . ASN A 1 194 ? 0.886 19.279 3.189 1.00 66.12 194 ASN A O 1
ATOM 1611 N N . LEU A 1 195 ? -1.103 18.754 2.349 1.00 74.88 195 LEU A N 1
ATOM 1612 C CA . LEU A 1 195 ? -0.787 17.323 2.193 1.00 74.88 195 LEU A CA 1
ATOM 1613 C C . LEU A 1 195 ? -0.039 17.010 0.893 1.00 74.88 195 LEU A C 1
ATOM 1615 O O . LEU A 1 195 ? 0.457 15.896 0.722 1.00 74.88 195 LEU A O 1
ATOM 1619 N N . ARG A 1 196 ? 0.100 17.990 -0.014 1.00 84.69 196 ARG A N 1
ATOM 1620 C CA . ARG A 1 196 ? 0.732 17.785 -1.324 1.00 84.69 196 ARG A CA 1
ATOM 1621 C C . ARG A 1 196 ? 2.132 17.197 -1.207 1.00 84.69 196 ARG A C 1
ATOM 1623 O O . ARG A 1 196 ? 2.500 16.404 -2.060 1.00 84.69 196 ARG A O 1
ATOM 1630 N N . TYR A 1 197 ? 2.905 17.545 -0.173 1.00 84.56 197 TYR A N 1
ATOM 1631 C CA . TYR A 1 197 ? 4.237 16.963 0.021 1.00 84.56 197 TYR A CA 1
ATOM 1632 C C . TYR A 1 197 ? 4.179 15.485 0.433 1.00 84.56 197 TYR A C 1
ATOM 1634 O O . TYR A 1 197 ? 4.988 14.709 -0.065 1.00 84.56 197 TYR A O 1
ATOM 1642 N N . LEU A 1 198 ? 3.226 15.083 1.289 1.00 85.50 198 LEU A N 1
ATOM 1643 C CA . LEU A 1 198 ? 3.075 13.688 1.722 1.00 85.50 198 LEU A CA 1
ATOM 1644 C C . LEU A 1 198 ? 2.740 12.792 0.541 1.00 85.50 198 LEU A C 1
ATOM 1646 O O . LEU A 1 198 ? 3.260 11.690 0.434 1.00 85.50 198 LEU A O 1
ATOM 1650 N N . TYR A 1 199 ? 1.911 13.281 -0.374 1.00 89.69 199 TYR A N 1
ATOM 1651 C CA . TYR A 1 199 ? 1.535 12.522 -1.558 1.00 89.69 199 TYR A CA 1
ATOM 1652 C C . TYR A 1 199 ? 2.672 12.391 -2.583 1.00 89.69 199 TYR A C 1
ATOM 1654 O O . TYR A 1 199 ? 2.547 11.602 -3.511 1.00 89.69 199 TYR A O 1
ATOM 1662 N N . ARG A 1 200 ? 3.789 13.121 -2.426 1.00 88.81 200 ARG A N 1
ATOM 1663 C CA . ARG A 1 200 ? 5.005 12.906 -3.232 1.00 88.81 200 ARG A CA 1
ATOM 1664 C C . ARG A 1 200 ? 5.882 11.773 -2.706 1.00 88.81 200 ARG A C 1
ATOM 1666 O O . ARG A 1 200 ? 6.810 11.389 -3.414 1.00 88.81 200 ARG A O 1
ATOM 1673 N N . LEU A 1 201 ? 5.619 11.293 -1.489 1.00 89.44 201 LEU A N 1
ATOM 1674 C CA . LEU A 1 201 ? 6.329 10.159 -0.913 1.00 89.44 201 LEU A CA 1
ATOM 1675 C C . LEU A 1 201 ? 5.842 8.850 -1.546 1.00 89.44 201 LEU A C 1
ATOM 1677 O O . LEU A 1 201 ? 4.669 8.707 -1.903 1.00 89.44 201 LEU A O 1
ATOM 1681 N N . GLY A 1 202 ? 6.739 7.880 -1.646 1.00 89.38 202 GLY A N 1
ATOM 1682 C CA . GLY A 1 202 ? 6.527 6.610 -2.309 1.00 89.38 202 GLY A CA 1
ATOM 1683 C C . GLY A 1 202 ? 6.973 6.653 -3.766 1.00 89.38 202 GLY A C 1
ATOM 1684 O O . GLY A 1 202 ? 8.074 7.100 -4.090 1.00 89.38 202 GLY A O 1
ATOM 1685 N N . ARG A 1 203 ? 6.121 6.157 -4.664 1.00 87.88 203 ARG A N 1
ATOM 1686 C CA . ARG A 1 203 ? 6.478 6.009 -6.077 1.00 87.88 203 ARG A CA 1
ATOM 1687 C C . ARG A 1 203 ? 6.739 7.350 -6.769 1.00 87.88 203 ARG A C 1
ATOM 1689 O O . ARG A 1 203 ? 5.958 8.291 -6.593 1.00 87.88 203 ARG A O 1
ATOM 1696 N N . PRO A 1 204 ? 7.712 7.396 -7.703 1.00 85.12 204 PRO A N 1
ATOM 1697 C CA . PRO A 1 204 ? 7.955 8.560 -8.556 1.00 85.12 204 PRO A CA 1
ATOM 1698 C C . PRO A 1 204 ? 6.712 9.091 -9.273 1.00 85.12 204 PRO A C 1
ATOM 1700 O O . PRO A 1 204 ? 6.595 10.295 -9.501 1.00 85.12 204 PRO A O 1
ATOM 1703 N N . LEU A 1 205 ? 5.792 8.188 -9.637 1.00 87.62 205 LEU A N 1
ATOM 1704 C CA . LEU A 1 205 ? 4.553 8.512 -10.338 1.00 87.62 205 LEU A CA 1
ATOM 1705 C C . LEU A 1 205 ? 3.777 9.623 -9.621 1.00 87.62 205 LEU A C 1
ATOM 1707 O O . LEU A 1 205 ? 3.461 10.637 -10.240 1.00 87.62 205 LEU A O 1
ATOM 1711 N N . TRP A 1 206 ? 3.531 9.481 -8.316 1.00 91.75 206 TRP A N 1
ATOM 1712 C CA . TRP A 1 206 ? 2.736 10.448 -7.555 1.00 91.75 206 TRP A CA 1
ATOM 1713 C C . TRP A 1 206 ? 3.428 11.800 -7.468 1.00 91.75 206 TRP A C 1
ATOM 1715 O O . TRP A 1 206 ? 2.820 12.834 -7.746 1.00 91.75 206 TRP A O 1
ATOM 1725 N N . GLY A 1 207 ? 4.728 11.786 -7.163 1.00 88.50 207 GLY A N 1
ATOM 1726 C CA . GLY A 1 207 ? 5.548 12.989 -7.107 1.00 88.50 207 GLY A CA 1
ATOM 1727 C C . GLY A 1 207 ? 5.526 13.788 -8.408 1.00 88.50 207 GLY A C 1
ATOM 1728 O O . GLY A 1 207 ? 5.366 15.011 -8.385 1.00 88.50 207 GLY A O 1
ATOM 1729 N N . ARG A 1 208 ? 5.620 13.081 -9.539 1.00 87.44 208 ARG A N 1
ATOM 1730 C CA . ARG A 1 208 ? 5.566 13.664 -10.879 1.00 87.44 208 ARG A CA 1
ATOM 1731 C C . ARG A 1 208 ? 4.187 14.226 -11.214 1.00 87.44 208 ARG A C 1
ATOM 1733 O O . ARG A 1 208 ? 4.111 15.374 -11.647 1.00 87.44 208 ARG A O 1
ATOM 1740 N N . LEU A 1 209 ? 3.114 13.460 -11.007 1.00 88.69 209 LEU A N 1
ATOM 1741 C CA . LEU A 1 209 ? 1.748 13.907 -11.307 1.00 88.69 209 LEU A CA 1
ATOM 1742 C C . LEU A 1 209 ? 1.377 15.140 -10.478 1.00 88.69 209 LEU A C 1
ATOM 1744 O O . LEU A 1 209 ? 0.936 16.143 -11.027 1.00 88.69 209 LEU A O 1
ATOM 1748 N N . LEU A 1 210 ? 1.712 15.149 -9.186 1.00 89.19 210 LEU A N 1
ATOM 1749 C CA . LEU A 1 210 ? 1.535 16.310 -8.304 1.00 89.19 210 LEU A CA 1
ATOM 1750 C C . LEU A 1 210 ? 2.441 17.496 -8.645 1.00 89.19 210 LEU A C 1
ATOM 1752 O O . LEU A 1 210 ? 2.363 18.528 -7.974 1.00 89.19 210 LEU A O 1
ATOM 1756 N N . GLY A 1 211 ? 3.349 17.375 -9.610 1.00 85.19 211 GLY A N 1
ATOM 1757 C CA . GLY A 1 211 ? 4.074 18.506 -10.176 1.00 85.19 211 GLY A CA 1
ATOM 1758 C C . GLY A 1 211 ? 3.222 19.317 -11.153 1.00 85.19 211 GLY A C 1
ATOM 1759 O O . GLY A 1 211 ? 3.455 20.516 -11.281 1.00 85.19 211 GLY A O 1
ATOM 1760 N N . TRP A 1 212 ? 2.245 18.685 -11.812 1.00 85.12 212 TRP A N 1
ATOM 1761 C CA . TRP A 1 212 ? 1.569 19.241 -12.993 1.00 85.12 212 TRP A CA 1
ATOM 1762 C C . TRP A 1 212 ? 0.039 19.172 -12.949 1.00 85.12 212 TRP A C 1
ATOM 1764 O O . TRP A 1 212 ? -0.602 19.965 -13.626 1.00 85.12 212 TRP A O 1
ATOM 1774 N N . GLN A 1 213 ? -0.531 18.252 -12.175 1.00 87.31 213 GLN A N 1
ATOM 1775 C CA . GLN A 1 213 ? -1.972 18.045 -12.031 1.00 87.31 213 GLN A CA 1
ATOM 1776 C C . GLN A 1 213 ? -2.488 18.580 -10.695 1.00 87.31 213 GLN A C 1
ATOM 1778 O O . GLN A 1 213 ? -1.717 18.808 -9.748 1.00 87.31 213 GLN A O 1
ATOM 1783 N N . ASP A 1 214 ? -3.805 18.762 -10.627 1.00 89.00 214 ASP A N 1
ATOM 1784 C CA . ASP A 1 214 ? -4.494 19.067 -9.380 1.00 89.00 214 ASP A CA 1
ATOM 1785 C C . ASP A 1 214 ? -4.476 17.843 -8.440 1.00 89.00 214 ASP A C 1
ATOM 1787 O O . ASP A 1 214 ? -4.643 16.711 -8.903 1.00 89.00 214 ASP A O 1
ATOM 1791 N N . PRO A 1 215 ? -4.276 18.011 -7.116 1.00 88.62 215 PRO A N 1
ATOM 1792 C CA . PRO A 1 215 ? -4.281 16.890 -6.179 1.00 88.62 215 PRO A CA 1
ATOM 1793 C C . PRO A 1 215 ? -5.535 16.009 -6.245 1.00 88.62 215 PRO A C 1
ATOM 1795 O O . PRO A 1 215 ? -5.423 14.808 -6.005 1.00 88.62 215 PRO A O 1
ATOM 1798 N N . SER A 1 216 ? -6.704 16.565 -6.579 1.00 89.62 216 SER A N 1
ATOM 1799 C CA . SER A 1 216 ? -7.945 15.792 -6.711 1.00 89.62 216 SER A CA 1
ATOM 1800 C C . SER A 1 216 ? -7.899 14.794 -7.874 1.00 89.62 216 SER A C 1
ATOM 1802 O O . SER A 1 216 ? -8.328 13.650 -7.714 1.00 89.62 216 SER A O 1
ATOM 1804 N N . GLU A 1 217 ? -7.297 15.168 -9.006 1.00 91.25 217 GLU A N 1
ATOM 1805 C CA . GLU A 1 217 ? -7.094 14.276 -10.155 1.00 91.25 217 GLU A CA 1
ATOM 1806 C C . GLU A 1 217 ? -6.147 13.129 -9.793 1.00 91.25 217 GLU A C 1
ATOM 1808 O O . GLU A 1 217 ? -6.419 11.963 -10.091 1.00 91.25 217 GLU A O 1
ATOM 1813 N N . VAL A 1 218 ? -5.061 13.437 -9.074 1.00 92.31 218 VAL A N 1
ATOM 1814 C CA . VAL A 1 218 ? -4.097 12.418 -8.633 1.00 92.31 218 VAL A CA 1
ATOM 1815 C C . VAL A 1 218 ? -4.728 11.468 -7.611 1.00 92.31 218 VAL A C 1
ATOM 1817 O O . VAL A 1 218 ? -4.491 10.263 -7.674 1.00 92.31 218 VAL A O 1
ATOM 1820 N N . LEU A 1 219 ? -5.565 11.975 -6.699 1.00 92.44 219 LEU A N 1
ATOM 1821 C CA . LEU A 1 219 ? -6.335 11.149 -5.762 1.00 92.44 219 LEU A CA 1
ATOM 1822 C C . LEU A 1 219 ? -7.340 10.245 -6.491 1.00 92.44 219 LEU A C 1
ATOM 1824 O O . LEU A 1 219 ? -7.463 9.072 -6.142 1.00 92.44 219 LEU A O 1
ATOM 1828 N N . SER A 1 220 ? -8.003 10.748 -7.535 1.00 92.56 220 SER A N 1
ATOM 1829 C CA . SER A 1 220 ? -8.898 9.949 -8.384 1.00 92.56 220 SER A CA 1
ATOM 1830 C C . SER A 1 220 ? -8.148 8.818 -9.104 1.00 92.56 220 SER A C 1
ATOM 1832 O O . SER A 1 220 ? -8.585 7.660 -9.110 1.00 92.56 220 SER A O 1
ATOM 1834 N N . LEU A 1 221 ? -6.954 9.103 -9.634 1.00 93.56 221 LEU A N 1
ATOM 1835 C CA . LEU A 1 221 ? -6.098 8.075 -10.226 1.00 93.56 221 LEU A CA 1
ATOM 1836 C C . LEU A 1 221 ? -5.620 7.057 -9.182 1.00 93.56 221 LEU A C 1
ATOM 1838 O O . LEU A 1 221 ? -5.652 5.852 -9.436 1.00 93.56 221 LEU A O 1
ATOM 1842 N N . ALA A 1 222 ? -5.202 7.520 -8.002 1.00 94.44 222 ALA A N 1
ATOM 1843 C CA . ALA A 1 222 ? -4.808 6.660 -6.890 1.00 94.44 222 ALA A CA 1
ATOM 1844 C C . ALA A 1 222 ? -5.957 5.732 -6.465 1.00 94.44 222 ALA A C 1
ATOM 1846 O O . ALA A 1 222 ? -5.729 4.548 -6.225 1.00 94.44 222 ALA A O 1
ATOM 1847 N N . ASN A 1 223 ? -7.194 6.232 -6.465 1.00 94.62 223 ASN A N 1
ATOM 1848 C CA . ASN A 1 223 ? -8.398 5.440 -6.232 1.00 94.62 223 ASN A CA 1
ATOM 1849 C C . ASN A 1 223 ? -8.588 4.357 -7.297 1.00 94.62 223 ASN A C 1
ATOM 1851 O O . ASN A 1 223 ? -8.743 3.183 -6.968 1.00 94.62 223 ASN A O 1
ATOM 1855 N N . THR A 1 224 ? -8.481 4.724 -8.573 1.00 93.94 224 THR A N 1
ATOM 1856 C CA . THR A 1 224 ? -8.578 3.772 -9.690 1.00 93.94 224 THR A CA 1
ATOM 1857 C C . THR A 1 224 ? -7.517 2.674 -9.585 1.00 93.94 224 THR A C 1
ATOM 1859 O O . THR A 1 224 ? -7.827 1.489 -9.697 1.00 93.94 224 THR A O 1
ATOM 1862 N N . LYS A 1 225 ? -6.265 3.044 -9.289 1.00 91.75 225 LYS A N 1
ATOM 1863 C CA . LYS A 1 225 ? -5.160 2.091 -9.122 1.00 91.75 225 LYS A CA 1
ATOM 1864 C C . LYS A 1 225 ? -5.296 1.235 -7.851 1.00 91.75 225 LYS A C 1
ATOM 1866 O O . LYS A 1 225 ? -4.917 0.070 -7.873 1.00 91.75 225 LYS A O 1
ATOM 1871 N N . MET A 1 226 ? -5.876 1.760 -6.767 1.00 94.62 226 MET A N 1
ATOM 1872 C CA . MET A 1 226 ? -6.194 0.990 -5.554 1.00 94.62 226 MET A CA 1
ATOM 1873 C C . MET A 1 226 ? -7.223 -0.114 -5.844 1.00 94.62 226 MET A C 1
ATOM 1875 O O . MET A 1 226 ? -7.058 -1.248 -5.393 1.00 94.62 226 MET A O 1
ATOM 1879 N N . PHE A 1 227 ? -8.270 0.190 -6.617 1.00 94.19 227 PHE A N 1
ATOM 1880 C CA . PHE A 1 227 ? -9.300 -0.780 -7.014 1.00 94.19 227 PHE A CA 1
ATOM 1881 C C . PHE A 1 227 ? -8.895 -1.673 -8.197 1.00 94.19 227 PHE A C 1
ATOM 1883 O O . PHE A 1 227 ? -9.590 -2.654 -8.481 1.00 94.19 227 PHE A O 1
ATOM 1890 N N . GLY A 1 228 ? -7.790 -1.346 -8.872 1.00 89.62 228 GLY A N 1
ATOM 1891 C CA . GLY A 1 228 ? -7.276 -2.015 -10.069 1.00 89.62 228 GLY A CA 1
ATOM 1892 C C . GLY A 1 228 ? -8.100 -1.797 -11.339 1.00 89.62 228 GLY A C 1
ATOM 1893 O O . GLY A 1 228 ? -7.727 -2.292 -12.398 1.00 89.62 228 GLY A O 1
ATOM 1894 N N . LYS A 1 229 ? -9.218 -1.076 -11.229 1.00 88.50 229 LYS A N 1
ATOM 1895 C CA . LYS A 1 229 ? -10.104 -0.618 -12.303 1.00 88.50 229 LYS A CA 1
ATOM 1896 C C . LYS A 1 229 ? -11.121 0.377 -11.734 1.00 88.50 229 LYS A C 1
ATOM 1898 O O . LYS A 1 229 ? -11.156 0.605 -10.523 1.00 88.50 229 LYS A O 1
ATOM 1903 N N . GLU A 1 230 ? -11.975 0.930 -12.592 1.00 82.81 230 GLU A N 1
ATOM 1904 C CA . GLU A 1 230 ? -13.140 1.693 -12.141 1.00 82.81 230 GLU A CA 1
ATOM 1905 C C . GLU A 1 230 ? -14.073 0.824 -11.281 1.00 82.81 230 GLU A C 1
ATOM 1907 O O . GLU A 1 230 ? -14.255 -0.377 -11.512 1.00 82.81 230 GLU A O 1
ATOM 1912 N N . ARG A 1 231 ? -14.634 1.424 -10.227 1.00 81.31 231 ARG A N 1
ATOM 1913 C CA . ARG A 1 231 ? -15.444 0.706 -9.241 1.00 81.31 231 ARG A CA 1
ATOM 1914 C C . ARG A 1 231 ? -16.819 0.364 -9.820 1.00 81.31 231 ARG A C 1
ATOM 1916 O O . ARG A 1 231 ? -17.724 1.191 -9.834 1.00 81.31 231 ARG A O 1
ATOM 1923 N N . GLU A 1 232 ? -16.997 -0.892 -10.212 1.00 84.75 232 GLU A N 1
ATOM 1924 C CA . GLU A 1 232 ? -18.292 -1.445 -10.621 1.00 84.75 232 GLU A CA 1
ATOM 1925 C C . GLU A 1 232 ? -19.100 -1.898 -9.391 1.00 84.75 232 GLU A C 1
ATOM 1927 O O . GLU A 1 232 ? -19.030 -3.043 -8.944 1.00 84.75 232 GLU A O 1
ATOM 1932 N N . GLY A 1 233 ? -19.875 -0.978 -8.815 1.00 88.12 233 GLY A N 1
ATOM 1933 C CA . GLY A 1 233 ? -20.824 -1.280 -7.742 1.00 88.12 233 GLY A CA 1
ATOM 1934 C C . GLY A 1 233 ? -20.238 -1.357 -6.324 1.00 88.12 233 GLY A C 1
ATOM 1935 O O . GLY A 1 233 ? -19.137 -0.892 -6.018 1.00 88.12 233 GLY A O 1
ATOM 1936 N N . ASN A 1 234 ? -21.041 -1.911 -5.410 1.00 88.44 234 ASN A N 1
ATOM 1937 C CA . ASN A 1 234 ? -20.760 -1.898 -3.968 1.00 88.44 234 ASN A CA 1
ATOM 1938 C C . ASN A 1 234 ? -20.075 -3.171 -3.451 1.00 88.44 234 ASN A C 1
ATOM 1940 O O . ASN A 1 234 ? -19.671 -3.211 -2.290 1.00 88.44 234 ASN A O 1
ATOM 1944 N N . SER A 1 235 ? -19.963 -4.215 -4.274 1.00 94.81 235 SER A N 1
ATOM 1945 C CA . SER A 1 235 ? -19.311 -5.464 -3.881 1.00 94.81 235 SER A CA 1
ATOM 1946 C C . SER A 1 235 ? -17.833 -5.429 -4.240 1.00 94.81 235 SER A C 1
ATOM 1948 O O . SER A 1 235 ? -17.482 -5.110 -5.372 1.00 94.81 235 SER A O 1
ATOM 1950 N N . LEU A 1 236 ? -16.972 -5.771 -3.284 1.00 96.44 236 LEU A N 1
ATOM 1951 C CA . LEU A 1 236 ? -15.541 -5.915 -3.520 1.00 96.44 236 LEU A CA 1
ATOM 1952 C C . LEU A 1 236 ? -15.195 -7.376 -3.770 1.00 96.44 236 LEU A C 1
ATOM 1954 O O . LEU A 1 236 ? -15.645 -8.263 -3.043 1.00 96.44 236 LEU A O 1
ATOM 1958 N N . THR A 1 237 ? -14.329 -7.621 -4.750 1.00 96.62 237 THR A N 1
ATOM 1959 C CA . THR A 1 237 ? -13.637 -8.910 -4.837 1.00 96.62 237 THR A CA 1
ATOM 1960 C C . THR A 1 237 ? -12.677 -9.070 -3.656 1.00 96.62 237 THR A C 1
ATOM 1962 O O . THR A 1 237 ? -12.233 -8.085 -3.059 1.00 96.62 237 THR A O 1
ATOM 1965 N N . THR A 1 238 ? -12.300 -10.309 -3.331 1.00 96.69 238 THR A N 1
ATOM 1966 C CA . THR A 1 238 ? -11.320 -10.587 -2.269 1.00 96.69 238 THR A CA 1
ATOM 1967 C C . THR A 1 238 ? -10.004 -9.840 -2.504 1.00 96.69 238 THR A C 1
ATOM 1969 O O . THR A 1 238 ? -9.479 -9.230 -1.578 1.00 96.69 238 THR A O 1
ATOM 1972 N N . ALA A 1 239 ? -9.500 -9.812 -3.743 1.00 96.62 239 ALA A N 1
ATOM 1973 C CA . ALA A 1 239 ? -8.274 -9.091 -4.088 1.00 96.62 239 ALA A CA 1
ATOM 1974 C C . ALA A 1 239 ? -8.409 -7.576 -3.866 1.00 96.62 239 ALA A C 1
ATOM 1976 O O . ALA A 1 239 ? -7.547 -6.983 -3.225 1.00 96.62 239 ALA A O 1
ATOM 1977 N N . GLN A 1 240 ? -9.519 -6.963 -4.294 1.00 97.00 240 GLN A N 1
ATOM 1978 C CA . GLN A 1 240 ? -9.789 -5.539 -4.055 1.00 97.00 240 GLN A CA 1
ATOM 1979 C C . GLN A 1 240 ? -9.860 -5.211 -2.561 1.00 97.00 240 GLN A C 1
ATOM 1981 O O . GLN A 1 240 ? -9.233 -4.262 -2.095 1.00 97.00 240 GLN A O 1
ATOM 1986 N N . ALA A 1 241 ? -10.604 -6.013 -1.800 1.00 97.69 241 ALA A N 1
ATOM 1987 C CA . ALA A 1 241 ? -10.767 -5.835 -0.364 1.00 97.69 241 ALA A CA 1
ATOM 1988 C C . ALA A 1 241 ? -9.418 -5.935 0.381 1.00 97.69 241 ALA A C 1
ATOM 1990 O O . ALA A 1 241 ? -9.100 -5.105 1.234 1.00 97.69 241 ALA A O 1
ATOM 1991 N N . LEU A 1 242 ? -8.581 -6.907 0.015 1.00 97.31 242 LEU A N 1
ATOM 1992 C CA . LEU A 1 242 ? -7.241 -7.057 0.579 1.00 97.31 242 LEU A CA 1
ATOM 1993 C C . LEU A 1 242 ? -6.284 -5.948 0.139 1.00 97.31 242 LEU A C 1
ATOM 1995 O O . LEU A 1 242 ? -5.530 -5.443 0.970 1.00 97.31 242 LEU A O 1
ATOM 1999 N N . ALA A 1 243 ? -6.330 -5.536 -1.128 1.00 96.25 243 ALA A N 1
ATOM 2000 C CA . ALA A 1 243 ? -5.532 -4.431 -1.645 1.00 96.25 243 ALA A CA 1
ATOM 2001 C C . ALA A 1 243 ? -5.770 -3.156 -0.838 1.00 96.25 243 ALA A C 1
ATOM 2003 O O . ALA A 1 243 ? -4.807 -2.602 -0.305 1.00 96.25 243 ALA A O 1
ATOM 2004 N N . ILE A 1 244 ? -7.040 -2.765 -0.659 1.00 96.75 244 ILE A N 1
ATOM 2005 C CA . ILE A 1 244 ? -7.450 -1.605 0.148 1.00 96.75 244 ILE A CA 1
ATOM 2006 C C . ILE A 1 244 ? -6.786 -1.663 1.523 1.00 96.75 244 ILE A C 1
ATOM 2008 O O . ILE A 1 244 ? -6.121 -0.707 1.926 1.00 96.75 244 ILE A O 1
ATOM 2012 N N . LEU A 1 245 ? -6.898 -2.793 2.229 1.00 96.88 245 LEU A N 1
ATOM 2013 C CA . LEU A 1 245 ? -6.296 -2.925 3.554 1.00 96.88 245 LEU A CA 1
ATOM 2014 C C . LEU A 1 245 ? -4.778 -2.797 3.527 1.00 96.88 245 LEU A C 1
ATOM 2016 O O . LEU A 1 245 ? -4.176 -2.238 4.444 1.00 96.88 245 LEU A O 1
ATOM 2020 N N . SER A 1 246 ? -4.160 -3.346 2.490 1.00 95.81 246 SER A N 1
ATOM 2021 C CA . SER A 1 246 ? -2.722 -3.510 2.439 1.00 95.81 246 SER A CA 1
ATOM 2022 C C . SER A 1 246 ? -1.940 -2.205 2.340 1.00 95.81 246 SER A C 1
ATOM 2024 O O . SER A 1 246 ? -0.809 -2.148 2.812 1.00 95.81 246 SER A O 1
ATOM 2026 N N . TYR A 1 247 ? -2.564 -1.137 1.833 1.00 95.94 247 TYR A N 1
ATOM 2027 C CA . TYR A 1 247 ? -1.988 0.212 1.855 1.00 95.94 247 TYR A CA 1
ATOM 2028 C C . TYR A 1 247 ? -1.903 0.811 3.264 1.00 95.94 247 TYR A C 1
ATOM 2030 O O . TYR A 1 247 ? -1.272 1.846 3.459 1.00 95.94 247 TYR A O 1
ATOM 2038 N N . ARG A 1 248 ? -2.547 0.180 4.254 1.00 93.88 248 ARG A N 1
ATOM 2039 C CA . ARG A 1 248 ? -2.602 0.646 5.645 1.00 93.88 248 ARG A CA 1
ATOM 2040 C C . ARG A 1 248 ? -2.015 -0.346 6.640 1.00 93.88 248 ARG A C 1
ATOM 2042 O O . ARG A 1 248 ? -1.467 0.063 7.660 1.00 93.88 248 ARG A O 1
ATOM 2049 N N . VAL A 1 249 ? -2.119 -1.644 6.362 1.00 94.12 249 VAL A N 1
ATOM 2050 C CA . VAL A 1 249 ? -1.546 -2.712 7.185 1.00 94.12 249 VAL A CA 1
ATOM 2051 C C . VAL A 1 249 ? -0.848 -3.715 6.287 1.00 94.12 249 VAL A C 1
ATOM 2053 O O . VAL A 1 249 ? -1.480 -4.399 5.490 1.00 94.12 249 VAL A O 1
ATOM 2056 N N . ASN A 1 250 ? 0.460 -3.859 6.471 1.00 91.69 250 ASN A N 1
ATOM 2057 C CA . ASN A 1 250 ? 1.232 -4.844 5.728 1.00 91.69 250 ASN A CA 1
ATOM 2058 C C . ASN A 1 250 ? 0.925 -6.278 6.171 1.00 91.69 250 ASN A C 1
ATOM 2060 O O . ASN A 1 250 ? 0.790 -6.548 7.366 1.00 91.69 250 ASN A O 1
ATOM 2064 N N . PHE A 1 251 ? 0.881 -7.199 5.216 1.00 92.75 251 PHE A N 1
ATOM 2065 C CA . PHE A 1 251 ? 0.750 -8.641 5.420 1.00 92.75 251 PHE A CA 1
ATOM 2066 C C . PHE A 1 251 ? 1.358 -9.384 4.232 1.00 92.75 251 PHE A C 1
ATOM 2068 O O . PHE A 1 251 ? 1.486 -8.818 3.145 1.00 92.75 251 PHE A O 1
ATOM 2075 N N . SER A 1 252 ? 1.716 -10.645 4.430 1.00 89.94 252 SER A N 1
ATOM 2076 C CA . SER A 1 252 ? 2.316 -11.458 3.377 1.00 89.94 252 SER A CA 1
ATOM 2077 C C . SER A 1 252 ? 1.235 -12.271 2.673 1.00 89.94 252 SER A C 1
ATOM 2079 O O . SER A 1 252 ? 0.357 -12.837 3.321 1.00 89.94 252 SER A O 1
ATOM 2081 N N . VAL A 1 253 ? 1.279 -12.330 1.347 1.00 90.38 253 VAL A N 1
ATOM 2082 C CA . VAL A 1 253 ? 0.374 -13.167 0.546 1.00 90.38 253 VAL A CA 1
ATOM 2083 C C . VAL A 1 253 ? 1.093 -14.473 0.250 1.00 90.38 253 VAL A C 1
ATOM 2085 O O . VAL A 1 253 ? 2.257 -14.448 -0.128 1.00 90.38 253 VAL A O 1
ATOM 2088 N N . THR A 1 254 ? 0.427 -15.600 0.464 1.00 84.69 254 THR A N 1
ATOM 2089 C CA . THR A 1 254 ? 1.009 -16.941 0.282 1.00 84.69 254 THR A CA 1
ATOM 2090 C C . THR A 1 254 ? 0.451 -17.649 -0.952 1.00 84.69 254 THR A C 1
ATOM 2092 O O . THR A 1 254 ? 1.105 -18.526 -1.506 1.00 84.69 254 THR A O 1
ATOM 2095 N N . SER A 1 255 ? -0.750 -17.268 -1.400 1.00 88.19 255 SER A N 1
ATOM 2096 C CA . SER A 1 255 ? -1.352 -17.770 -2.637 1.00 88.19 255 SER A CA 1
ATOM 2097 C C . SER A 1 255 ? -0.744 -17.066 -3.850 1.00 88.19 255 SER A C 1
ATOM 2099 O O . SER A 1 255 ? -0.868 -15.848 -3.977 1.00 88.19 255 SER A O 1
ATOM 2101 N N . ALA A 1 256 ? -0.134 -17.834 -4.758 1.00 86.62 256 ALA A N 1
ATOM 2102 C CA . ALA A 1 256 ? 0.485 -17.309 -5.976 1.00 86.62 256 ALA A CA 1
ATOM 2103 C C . ALA A 1 256 ? -0.517 -16.545 -6.860 1.00 86.62 256 ALA A C 1
ATOM 2105 O O . ALA A 1 256 ? -0.250 -15.408 -7.227 1.00 86.62 256 ALA A O 1
ATOM 2106 N N . ALA A 1 257 ? -1.704 -17.109 -7.110 1.00 89.25 257 ALA A N 1
ATOM 2107 C CA . ALA A 1 257 ? -2.739 -16.467 -7.929 1.00 89.25 257 ALA A CA 1
ATOM 2108 C C . ALA A 1 257 ? -3.240 -15.138 -7.329 1.00 89.25 257 ALA A C 1
ATOM 2110 O O . ALA A 1 257 ? -3.464 -14.155 -8.040 1.00 89.25 257 ALA A O 1
ATOM 2111 N N . LEU A 1 258 ? -3.396 -15.085 -6.001 1.00 92.44 258 LEU A N 1
ATOM 2112 C CA . LEU A 1 258 ? -3.780 -13.854 -5.313 1.00 92.44 258 LEU A CA 1
ATOM 2113 C C . LEU A 1 258 ? -2.647 -12.822 -5.341 1.00 92.44 258 LEU A C 1
ATOM 2115 O O . LEU A 1 258 ? -2.908 -11.641 -5.557 1.00 92.44 258 LEU A O 1
ATOM 2119 N N . ALA A 1 259 ? -1.404 -13.253 -5.118 1.00 90.94 259 ALA A N 1
ATOM 2120 C CA . ALA A 1 259 ? -0.231 -12.391 -5.182 1.00 90.94 259 ALA A CA 1
ATOM 2121 C C . ALA A 1 259 ? -0.082 -11.772 -6.576 1.00 90.94 259 ALA A C 1
ATOM 2123 O O . ALA A 1 259 ? 0.054 -10.557 -6.676 1.00 90.94 259 ALA A O 1
ATOM 2124 N N . ASP A 1 260 ? -0.204 -12.581 -7.625 1.00 88.88 260 ASP A N 1
ATOM 2125 C CA . ASP A 1 260 ? -0.175 -12.146 -9.018 1.00 88.88 260 ASP A CA 1
ATOM 2126 C C . ASP A 1 260 ? -1.257 -11.095 -9.312 1.00 88.88 260 ASP A C 1
ATOM 2128 O O . ASP A 1 260 ? -0.947 -9.972 -9.715 1.00 88.88 260 ASP A O 1
ATOM 2132 N N . THR A 1 261 ? -2.510 -11.375 -8.931 1.00 92.31 261 THR A N 1
ATOM 2133 C CA . THR A 1 261 ? -3.617 -10.409 -9.058 1.00 92.31 261 THR A CA 1
ATOM 2134 C C . THR A 1 261 ? -3.317 -9.089 -8.332 1.00 92.31 261 THR A C 1
ATOM 2136 O O . THR A 1 261 ? -3.557 -8.005 -8.869 1.00 92.31 261 THR A O 1
ATOM 2139 N N . LEU A 1 262 ? -2.792 -9.155 -7.103 1.00 93.56 262 LEU A N 1
ATOM 2140 C CA . LEU A 1 262 ? -2.457 -7.974 -6.301 1.00 93.56 262 LEU A CA 1
ATOM 2141 C C . LEU A 1 262 ? -1.283 -7.173 -6.881 1.00 93.56 262 LEU A C 1
ATOM 2143 O O . LEU A 1 262 ? -1.278 -5.946 -6.787 1.00 93.56 262 LEU A O 1
ATOM 2147 N N . MET A 1 263 ? -0.297 -7.830 -7.484 1.00 90.56 263 MET A N 1
ATOM 2148 C CA . MET A 1 263 ? 0.828 -7.148 -8.126 1.00 90.56 263 MET A CA 1
ATOM 2149 C C . MET A 1 263 ? 0.408 -6.482 -9.433 1.00 90.56 263 MET A C 1
ATOM 2151 O O . MET A 1 263 ? 0.651 -5.286 -9.605 1.00 90.56 263 MET A O 1
ATOM 2155 N N . ALA A 1 264 ? -0.258 -7.234 -10.312 1.00 87.50 264 ALA A N 1
ATOM 2156 C CA . ALA A 1 264 ? -0.657 -6.765 -11.632 1.00 87.50 264 ALA A CA 1
ATOM 2157 C C . ALA A 1 264 ? -1.661 -5.608 -11.537 1.00 87.50 264 ALA A C 1
ATOM 2159 O O . ALA A 1 264 ? -1.506 -4.581 -12.192 1.00 87.50 264 ALA A O 1
ATOM 2160 N N . ARG A 1 265 ? -2.677 -5.741 -10.673 1.00 90.31 265 ARG A N 1
ATOM 2161 C CA . ARG A 1 265 ? -3.807 -4.796 -10.639 1.00 90.31 265 ARG A CA 1
ATOM 2162 C C . ARG A 1 265 ? -3.760 -3.800 -9.492 1.00 90.31 265 ARG A C 1
ATOM 2164 O O . ARG A 1 265 ? -4.312 -2.717 -9.619 1.00 90.31 265 ARG A O 1
ATOM 2171 N N . HIS A 1 266 ? -3.111 -4.137 -8.382 1.00 93.06 266 HIS A N 1
ATOM 2172 C CA . HIS A 1 266 ? -3.198 -3.358 -7.144 1.00 93.06 266 HIS A CA 1
ATOM 2173 C C . HIS A 1 266 ? -1.846 -2.844 -6.663 1.00 93.06 266 HIS A C 1
ATOM 2175 O O . HIS A 1 266 ? -1.653 -2.607 -5.472 1.00 93.06 266 HIS A O 1
ATOM 2181 N N . MET A 1 267 ? -0.889 -2.634 -7.570 1.00 90.31 267 MET A N 1
ATOM 2182 C CA . MET A 1 267 ? 0.357 -1.939 -7.243 1.00 90.31 267 MET A CA 1
ATOM 2183 C C . MET A 1 267 ? 1.148 -2.577 -6.084 1.00 90.31 267 MET A C 1
ATOM 2185 O O . MET A 1 267 ? 1.931 -1.889 -5.428 1.00 90.31 267 MET A O 1
ATOM 2189 N N . ARG A 1 268 ? 0.988 -3.877 -5.836 1.00 91.69 268 ARG A N 1
ATOM 2190 C CA . ARG A 1 268 ? 1.791 -4.592 -4.843 1.00 91.69 268 ARG A CA 1
ATOM 2191 C C . ARG A 1 268 ? 3.159 -4.953 -5.419 1.00 91.69 268 ARG A C 1
ATOM 2193 O O . ARG A 1 268 ? 3.296 -5.116 -6.627 1.00 91.69 268 ARG A O 1
ATOM 2200 N N . TYR A 1 269 ? 4.169 -5.088 -4.566 1.00 86.38 269 TYR A N 1
ATOM 2201 C CA . TYR A 1 269 ? 5.520 -5.473 -4.976 1.00 86.38 269 TYR A CA 1
ATOM 2202 C C . TYR A 1 269 ? 5.795 -6.932 -4.645 1.00 86.38 269 TYR A C 1
ATOM 2204 O O . TYR A 1 269 ? 5.443 -7.386 -3.557 1.00 86.38 269 TYR A O 1
ATOM 2212 N N . ALA A 1 270 ? 6.486 -7.636 -5.539 1.00 86.88 270 ALA A N 1
ATOM 2213 C CA . ALA A 1 270 ? 7.209 -8.849 -5.179 1.00 86.88 270 ALA A CA 1
ATOM 2214 C C . ALA A 1 270 ? 8.459 -8.469 -4.377 1.00 86.88 270 ALA A C 1
ATOM 2216 O O . ALA A 1 270 ? 9.186 -7.555 -4.759 1.00 86.88 270 ALA A O 1
ATOM 2217 N N . VAL A 1 271 ? 8.706 -9.170 -3.273 1.00 83.19 271 VAL A N 1
ATOM 2218 C CA . VAL A 1 271 ? 9.927 -9.004 -2.461 1.00 83.19 271 VAL A CA 1
ATOM 2219 C C . VAL A 1 271 ? 10.742 -10.283 -2.345 1.00 83.19 271 VAL A C 1
ATOM 2221 O O . VAL A 1 271 ? 11.894 -10.250 -1.925 1.00 83.19 271 VAL A O 1
ATOM 2224 N N . GLY A 1 272 ? 10.160 -11.420 -2.706 1.00 80.19 272 GLY A N 1
ATOM 2225 C CA . GLY A 1 272 ? 10.815 -12.708 -2.586 1.00 80.19 272 GLY A CA 1
ATOM 2226 C C . GLY A 1 272 ? 10.036 -13.770 -3.328 1.00 80.19 272 GLY A C 1
ATOM 2227 O O . GLY A 1 272 ? 8.809 -13.753 -3.327 1.00 80.19 272 GLY A O 1
ATOM 2228 N N . MET A 1 273 ? 10.743 -14.713 -3.932 1.00 82.25 273 MET A N 1
ATOM 2229 C CA . MET A 1 273 ? 10.148 -15.916 -4.491 1.00 82.25 273 MET A CA 1
ATOM 2230 C C . MET A 1 273 ? 10.938 -17.122 -4.000 1.00 82.25 273 MET A C 1
ATOM 2232 O O . MET A 1 273 ? 12.152 -17.046 -3.837 1.00 82.25 273 MET A O 1
ATOM 2236 N N . ASP A 1 274 ? 10.270 -18.229 -3.712 1.00 77.19 274 ASP A N 1
ATOM 2237 C CA . ASP A 1 274 ? 10.974 -19.476 -3.419 1.00 77.19 274 ASP A CA 1
ATOM 2238 C C . ASP A 1 274 ? 11.643 -20.035 -4.691 1.00 77.19 274 ASP A C 1
ATOM 2240 O O . ASP A 1 274 ? 11.213 -19.728 -5.805 1.00 77.19 274 ASP A O 1
ATOM 2244 N N . ARG A 1 275 ? 12.681 -20.870 -4.545 1.00 76.19 275 ARG A N 1
ATOM 2245 C CA . ARG A 1 275 ? 13.422 -21.472 -5.675 1.00 76.1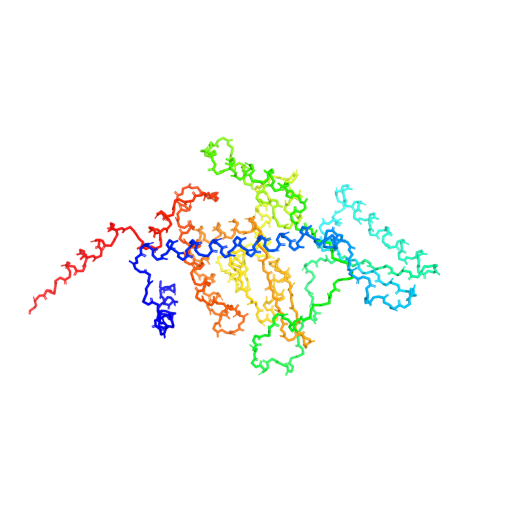9 275 ARG A CA 1
ATOM 2246 C C . ARG A 1 275 ? 12.500 -22.215 -6.631 1.00 76.19 275 ARG A C 1
ATOM 2248 O O . ARG A 1 275 ? 12.618 -22.070 -7.846 1.00 76.19 275 ARG A O 1
ATOM 2255 N N . ASP A 1 276 ? 11.551 -22.949 -6.061 1.00 73.81 276 ASP A N 1
ATOM 2256 C CA . ASP A 1 276 ? 10.582 -23.751 -6.805 1.00 73.81 276 ASP A CA 1
ATOM 2257 C C . ASP A 1 276 ? 9.403 -22.911 -7.315 1.00 73.81 276 ASP A C 1
ATOM 2259 O O . ASP A 1 276 ? 8.437 -23.453 -7.851 1.00 73.81 276 ASP A O 1
ATOM 2263 N N . LYS A 1 277 ? 9.442 -21.583 -7.118 1.00 70.00 277 LYS A N 1
ATOM 2264 C CA . LYS A 1 277 ? 8.401 -20.626 -7.516 1.00 70.00 277 LYS A CA 1
ATOM 2265 C C . LYS A 1 277 ? 7.021 -20.883 -6.900 1.00 70.00 277 LYS A C 1
ATOM 2267 O O . LYS A 1 277 ? 6.058 -20.200 -7.229 1.00 70.00 277 LYS A O 1
ATOM 2272 N N . ALA A 1 278 ? 6.920 -21.833 -5.972 1.00 69.75 278 ALA A N 1
ATOM 2273 C CA . ALA A 1 278 ? 5.672 -22.221 -5.325 1.00 69.75 278 ALA A CA 1
ATOM 2274 C C . ALA A 1 278 ? 5.145 -21.151 -4.357 1.00 69.75 278 ALA A C 1
ATOM 2276 O O . ALA A 1 278 ? 3.949 -21.102 -4.079 1.00 69.75 278 ALA A O 1
ATOM 2277 N N . PHE A 1 279 ? 6.037 -20.299 -3.849 1.00 72.38 279 PHE A N 1
ATOM 2278 C CA . PHE A 1 279 ? 5.718 -19.245 -2.901 1.00 72.38 279 PHE A CA 1
ATOM 2279 C C . PHE A 1 279 ? 6.239 -17.903 -3.408 1.00 72.38 279 PHE A C 1
ATOM 2281 O O . PHE A 1 279 ? 7.420 -17.770 -3.732 1.00 72.38 279 PHE A O 1
ATOM 2288 N N . LEU A 1 280 ? 5.355 -16.909 -3.449 1.00 80.88 280 LEU A N 1
ATOM 2289 C CA . LEU A 1 280 ? 5.661 -15.541 -3.849 1.00 80.88 280 LEU A CA 1
ATOM 2290 C C . LEU A 1 280 ? 5.337 -14.612 -2.684 1.00 80.88 280 LEU A C 1
ATOM 2292 O O . LEU A 1 280 ? 4.172 -14.388 -2.363 1.00 80.88 280 LEU A O 1
ATOM 2296 N N . GLN A 1 281 ? 6.369 -14.058 -2.058 1.00 83.19 281 GLN A N 1
ATOM 2297 C CA . GLN A 1 281 ? 6.203 -13.057 -1.023 1.00 83.19 281 GLN A CA 1
ATOM 2298 C C . GLN A 1 281 ? 5.998 -11.689 -1.665 1.00 83.19 281 GLN A C 1
ATOM 2300 O O . GLN A 1 281 ? 6.814 -11.218 -2.462 1.00 83.19 281 GLN A O 1
ATOM 2305 N N . THR A 1 282 ? 4.922 -11.026 -1.258 1.00 88.44 282 THR A N 1
ATOM 2306 C CA . THR A 1 282 ? 4.604 -9.673 -1.699 1.00 88.44 282 THR A CA 1
ATOM 2307 C C . THR A 1 282 ? 4.501 -8.704 -0.532 1.00 88.44 282 THR A C 1
ATOM 2309 O O . THR A 1 282 ? 4.138 -9.079 0.584 1.00 88.44 282 THR A O 1
ATOM 2312 N N . PHE A 1 283 ? 4.792 -7.438 -0.805 1.00 85.00 283 PHE A N 1
ATOM 2313 C CA . PHE A 1 283 ? 4.801 -6.346 0.159 1.00 85.00 283 PHE A CA 1
ATOM 2314 C C . PHE A 1 283 ? 4.140 -5.103 -0.438 1.00 85.00 283 PHE A C 1
ATOM 2316 O O . PHE A 1 283 ? 4.205 -4.877 -1.648 1.00 85.00 283 PHE A O 1
ATOM 2323 N N . GLN A 1 284 ? 3.511 -4.288 0.410 1.00 89.81 284 GLN A N 1
ATOM 2324 C CA . GLN A 1 284 ? 2.999 -2.981 0.018 1.00 89.81 284 GLN A CA 1
ATOM 2325 C C . GLN A 1 284 ? 3.787 -1.893 0.759 1.00 89.81 284 GLN A C 1
ATOM 2327 O O . GLN A 1 284 ? 3.616 -1.733 1.971 1.00 89.81 284 GLN A O 1
ATOM 2332 N N . PRO A 1 285 ? 4.660 -1.131 0.078 1.00 85.31 285 PRO A N 1
ATOM 2333 C CA . PRO A 1 285 ? 5.296 0.005 0.715 1.00 85.31 285 PRO A CA 1
ATOM 2334 C C . PRO A 1 285 ? 4.240 1.026 1.120 1.00 85.31 285 PRO A C 1
ATOM 2336 O O . PRO A 1 285 ? 3.180 1.156 0.499 1.00 85.31 285 PRO A O 1
ATOM 2339 N N . SER A 1 286 ? 4.549 1.740 2.194 1.00 82.62 286 SER A N 1
ATOM 2340 C CA . SER A 1 286 ? 3.712 2.821 2.687 1.00 82.62 286 SER A CA 1
ATOM 2341 C C . SER A 1 286 ? 3.745 3.973 1.687 1.00 82.62 286 SER A C 1
ATOM 2343 O O . SER A 1 286 ? 4.761 4.645 1.545 1.00 82.62 286 SER A O 1
ATOM 2345 N N . GLU A 1 287 ? 2.626 4.219 1.017 1.00 92.56 287 GLU A N 1
ATOM 2346 C CA . GLU A 1 287 ? 2.458 5.339 0.091 1.00 92.56 287 GLU A CA 1
ATOM 2347 C C . GLU A 1 287 ? 1.321 6.222 0.626 1.00 92.56 287 GLU A C 1
ATOM 2349 O O . GLU A 1 287 ? 0.162 5.791 0.602 1.00 92.56 287 GLU A O 1
ATOM 2354 N N . PRO A 1 288 ? 1.604 7.433 1.150 1.00 91.69 288 PRO A N 1
ATOM 2355 C CA . PRO A 1 288 ? 0.607 8.219 1.881 1.00 91.69 288 PRO A CA 1
ATOM 2356 C C . PRO A 1 288 ? -0.662 8.525 1.085 1.00 91.69 288 PRO A C 1
ATOM 2358 O O . PRO A 1 288 ? -1.747 8.559 1.662 1.00 91.69 288 PRO A O 1
ATOM 2361 N N . ILE A 1 289 ? -0.545 8.708 -0.234 1.00 93.44 289 ILE A N 1
ATOM 2362 C CA . ILE A 1 289 ? -1.700 8.941 -1.105 1.00 93.44 289 ILE A CA 1
ATOM 2363 C C . ILE A 1 289 ? -2.636 7.722 -1.153 1.00 93.44 289 ILE A C 1
ATOM 2365 O O . ILE A 1 289 ? -3.845 7.872 -1.006 1.00 93.44 289 ILE A O 1
ATOM 2369 N N . LEU A 1 290 ? -2.092 6.506 -1.252 1.00 95.19 290 LEU A N 1
ATOM 2370 C CA . LEU A 1 290 ? -2.881 5.269 -1.278 1.00 95.19 290 LEU A CA 1
ATOM 2371 C C . LEU A 1 290 ? -3.462 4.946 0.097 1.00 95.19 290 LEU A C 1
ATOM 2373 O O . LEU A 1 290 ? -4.606 4.509 0.201 1.00 95.19 290 LEU A O 1
ATOM 2377 N N . ALA A 1 291 ? -2.711 5.222 1.164 1.00 93.69 291 ALA A N 1
ATOM 2378 C CA . ALA A 1 291 ? -3.218 5.111 2.526 1.00 93.69 291 ALA A CA 1
ATOM 2379 C C . ALA A 1 291 ? -4.384 6.085 2.782 1.00 93.69 291 ALA A C 1
ATOM 2381 O O . ALA A 1 291 ? -5.360 5.713 3.439 1.00 93.69 291 ALA A O 1
ATOM 2382 N N . CYS A 1 292 ? -4.311 7.309 2.245 1.00 91.62 292 CYS A N 1
ATOM 2383 C CA . CYS A 1 292 ? -5.378 8.306 2.339 1.00 91.62 292 CYS A CA 1
ATOM 2384 C C . CYS A 1 292 ? -6.645 7.837 1.617 1.00 91.62 292 CYS A C 1
ATOM 2386 O O . CYS A 1 292 ? -7.701 7.746 2.241 1.00 91.62 292 CYS A O 1
ATOM 2388 N N . VAL A 1 293 ? -6.524 7.441 0.350 1.00 93.69 293 VAL A N 1
ATOM 2389 C CA . VAL A 1 293 ? -7.666 6.973 -0.447 1.00 93.69 293 VAL A CA 1
ATOM 2390 C C . VAL A 1 293 ? -8.280 5.689 0.130 1.00 93.69 293 VAL A C 1
ATOM 2392 O O . VAL A 1 293 ? -9.500 5.558 0.214 1.00 93.69 293 VAL A O 1
ATOM 2395 N N . SER A 1 294 ? -7.457 4.769 0.636 1.00 95.19 294 SER A N 1
ATOM 2396 C CA . SER A 1 294 ? -7.933 3.581 1.357 1.00 95.19 294 SER A CA 1
ATOM 2397 C C . SER A 1 294 ? -8.703 3.942 2.632 1.00 95.19 294 SER A C 1
ATOM 2399 O O . SER A 1 294 ? -9.760 3.373 2.913 1.00 95.19 294 SER A O 1
ATOM 2401 N N . THR A 1 295 ? -8.217 4.937 3.382 1.00 93.25 295 THR A N 1
ATOM 2402 C CA . THR A 1 295 ? -8.915 5.452 4.568 1.00 93.25 295 THR A CA 1
ATOM 2403 C C . THR A 1 295 ? -10.287 6.004 4.199 1.00 93.25 295 THR A C 1
ATOM 2405 O O . THR A 1 295 ? -11.262 5.611 4.834 1.00 93.25 295 THR A O 1
ATOM 2408 N N . GLN A 1 296 ? -10.369 6.836 3.155 1.00 91.69 296 GLN A N 1
ATOM 2409 C CA . GLN A 1 296 ? -11.624 7.399 2.640 1.00 91.69 296 GLN A CA 1
ATOM 2410 C C . GLN A 1 296 ? -12.608 6.296 2.226 1.00 91.69 296 GLN A C 1
ATOM 2412 O O . GLN A 1 296 ? -13.739 6.242 2.710 1.00 91.69 296 GLN A O 1
ATOM 2417 N N . ALA A 1 297 ? -12.152 5.320 1.437 1.00 93.12 297 ALA A N 1
ATOM 2418 C CA . ALA A 1 297 ? -12.998 4.215 0.992 1.00 93.12 297 ALA A CA 1
ATOM 2419 C C . ALA A 1 297 ? -13.569 3.381 2.160 1.00 93.12 297 ALA A C 1
ATOM 2421 O O . ALA A 1 297 ? -14.716 2.923 2.108 1.00 93.12 297 ALA A O 1
ATOM 2422 N N . MET A 1 298 ? -12.782 3.172 3.223 1.00 93.81 298 MET A N 1
ATOM 2423 C CA . MET A 1 298 ? -13.193 2.425 4.418 1.00 93.81 298 MET A CA 1
ATOM 2424 C C . MET A 1 298 ? -13.977 3.264 5.441 1.00 93.81 298 MET A C 1
ATOM 2426 O O . MET A 1 298 ? -14.617 2.692 6.336 1.00 93.81 298 MET A O 1
ATOM 2430 N N . SER A 1 299 ? -13.908 4.595 5.382 1.00 90.75 299 SER A N 1
ATOM 2431 C CA . SER A 1 299 ? -14.670 5.493 6.251 1.00 90.75 299 SER A CA 1
ATOM 2432 C C . SER A 1 299 ? -16.048 5.820 5.701 1.00 90.75 299 SER A C 1
ATOM 2434 O O . SER A 1 299 ? -17.010 5.782 6.465 1.00 90.75 299 SER A O 1
ATOM 2436 N N . GLU A 1 300 ? -16.150 6.094 4.403 1.00 89.81 300 GLU A N 1
ATOM 2437 C CA . GLU A 1 300 ? -17.391 6.510 3.742 1.00 89.81 300 GLU A CA 1
ATOM 2438 C C . GLU A 1 300 ? -18.437 5.394 3.708 1.00 89.81 300 GLU A C 1
ATOM 2440 O O . GLU A 1 300 ? -19.633 5.644 3.849 1.00 89.81 300 GLU A O 1
ATOM 2445 N N . CYS A 1 301 ? -17.998 4.141 3.559 1.00 90.88 301 CYS A N 1
ATOM 2446 C CA . CYS A 1 301 ? -18.892 2.996 3.448 1.00 90.88 301 CYS A CA 1
ATOM 2447 C C . CYS A 1 301 ? -18.554 1.922 4.498 1.00 90.88 301 CYS A C 1
ATOM 2449 O O . CYS A 1 301 ? -17.600 1.153 4.324 1.00 90.88 301 CYS A O 1
ATOM 2451 N N . PRO A 1 302 ? -19.359 1.788 5.573 1.00 91.50 302 PRO A N 1
ATOM 2452 C CA . PRO A 1 302 ? -19.171 0.741 6.581 1.00 91.50 302 PRO A CA 1
ATOM 2453 C C . PRO A 1 302 ? -19.154 -0.678 5.996 1.00 91.50 302 PRO A C 1
ATOM 2455 O O . PRO A 1 302 ? -18.462 -1.555 6.517 1.00 91.50 302 PRO A O 1
ATOM 2458 N N . GLN A 1 303 ? -19.873 -0.897 4.889 1.00 94.69 303 GLN A N 1
ATOM 2459 C CA . GLN A 1 303 ? -19.898 -2.180 4.192 1.00 94.69 303 GLN A CA 1
ATOM 2460 C C . GLN A 1 303 ? -18.549 -2.513 3.540 1.00 94.69 303 GLN A C 1
ATOM 2462 O O . GLN A 1 303 ? -18.098 -3.650 3.666 1.00 94.69 303 GLN A O 1
ATOM 2467 N N . THR A 1 304 ? -17.866 -1.534 2.931 1.00 94.88 304 THR A N 1
ATOM 2468 C CA . THR A 1 304 ? -16.490 -1.696 2.422 1.00 94.88 304 THR A CA 1
ATOM 2469 C C . THR A 1 304 ? -15.574 -2.165 3.550 1.00 94.88 304 THR A C 1
ATOM 2471 O O . THR A 1 304 ? -14.877 -3.167 3.413 1.00 94.88 304 THR A O 1
ATOM 2474 N N . ARG A 1 305 ? -15.615 -1.498 4.713 1.00 94.75 305 ARG A N 1
ATOM 2475 C CA . ARG A 1 305 ? -14.793 -1.877 5.875 1.00 94.75 305 ARG A CA 1
ATOM 2476 C C . ARG A 1 305 ? -15.057 -3.311 6.329 1.00 94.75 305 ARG A C 1
ATOM 2478 O O . ARG A 1 305 ? -14.117 -4.036 6.648 1.00 94.75 305 ARG A O 1
ATOM 2485 N N . LEU A 1 306 ? -16.323 -3.718 6.368 1.00 95.81 306 LEU A N 1
ATOM 2486 C CA . LEU A 1 306 ? -16.706 -5.078 6.730 1.00 95.81 306 LEU A CA 1
ATOM 2487 C C . LEU A 1 306 ? -16.176 -6.105 5.719 1.00 95.81 306 LEU A C 1
ATOM 2489 O O . LEU A 1 306 ? -15.593 -7.103 6.132 1.00 95.81 306 LEU A O 1
ATOM 2493 N N . GLN A 1 307 ? -16.334 -5.850 4.417 1.00 97.25 307 GLN A N 1
ATOM 2494 C CA . GLN A 1 307 ? -15.814 -6.715 3.352 1.00 97.25 307 GLN A CA 1
ATOM 2495 C C . GLN A 1 307 ? -14.293 -6.856 3.428 1.00 97.25 307 GLN A C 1
ATOM 2497 O O . GLN A 1 307 ? -13.781 -7.962 3.303 1.00 97.25 307 GLN A O 1
ATOM 2502 N N . VAL A 1 308 ? -13.580 -5.762 3.706 1.00 97.19 308 VAL A N 1
ATOM 2503 C CA . VAL A 1 308 ? -12.127 -5.758 3.918 1.00 97.19 308 VAL A CA 1
ATOM 2504 C C . VAL A 1 308 ? -11.715 -6.676 5.073 1.00 97.19 308 VAL A C 1
ATOM 2506 O O . VAL A 1 308 ? -10.812 -7.498 4.923 1.00 97.19 308 VAL A O 1
ATOM 2509 N N . ILE A 1 309 ? -12.387 -6.570 6.223 1.00 96.81 309 ILE A N 1
ATOM 2510 C CA . ILE A 1 309 ? -12.083 -7.416 7.385 1.00 96.81 309 ILE A CA 1
ATOM 2511 C C . ILE A 1 309 ? -12.450 -8.878 7.141 1.00 96.81 309 ILE A C 1
ATOM 2513 O O . ILE A 1 309 ? -11.685 -9.759 7.531 1.00 96.81 309 ILE A O 1
ATOM 2517 N N . ASN A 1 310 ? -13.573 -9.142 6.474 1.00 97.31 310 ASN A N 1
ATOM 2518 C CA . ASN A 1 310 ? -13.956 -10.502 6.106 1.00 97.31 310 ASN A CA 1
ATOM 2519 C C . ASN A 1 310 ? -12.941 -11.110 5.134 1.00 97.31 310 ASN A C 1
ATOM 2521 O O . ASN A 1 310 ? -12.465 -12.206 5.385 1.00 97.31 310 ASN A O 1
ATOM 2525 N N . ALA A 1 311 ? -12.514 -10.374 4.105 1.00 97.69 311 ALA A N 1
ATOM 2526 C CA . ALA A 1 311 ? -11.509 -10.851 3.160 1.00 97.69 311 ALA A CA 1
ATOM 2527 C C . ALA A 1 311 ? -10.171 -11.174 3.845 1.00 97.69 311 ALA A C 1
ATOM 2529 O O . ALA A 1 311 ? -9.536 -12.171 3.507 1.00 97.69 311 ALA A O 1
ATOM 2530 N N . LEU A 1 312 ? -9.753 -10.373 4.835 1.00 96.88 312 LEU A N 1
ATOM 2531 C CA . LEU A 1 312 ? -8.575 -10.687 5.648 1.00 96.88 312 LEU A CA 1
ATOM 2532 C C . LEU A 1 312 ? -8.777 -11.974 6.456 1.00 96.88 312 LEU A C 1
ATOM 2534 O O . LEU A 1 312 ? -7.903 -12.837 6.457 1.00 96.88 312 LEU A O 1
ATOM 2538 N N . TYR A 1 313 ? -9.909 -12.098 7.148 1.00 96.25 313 TYR A N 1
ATOM 2539 C CA . TYR A 1 313 ? -10.235 -13.279 7.945 1.00 96.25 313 TYR A CA 1
ATOM 2540 C C . TYR A 1 313 ? -10.280 -14.549 7.085 1.00 96.25 313 TYR A C 1
ATOM 2542 O O . TYR A 1 313 ? -9.633 -15.543 7.417 1.00 96.25 313 TYR A O 1
ATOM 2550 N N . ASP A 1 314 ? -10.972 -14.493 5.951 1.00 96.12 314 ASP A N 1
ATOM 2551 C CA . ASP A 1 314 ? -11.069 -15.582 4.984 1.00 96.12 314 ASP A CA 1
ATOM 2552 C C . ASP A 1 314 ? -9.688 -15.915 4.410 1.00 96.12 314 ASP A C 1
ATOM 2554 O O . ASP A 1 314 ? -9.336 -17.082 4.265 1.00 96.12 314 ASP A O 1
ATOM 2558 N N . GLY A 1 315 ? -8.858 -14.909 4.128 1.00 94.88 315 GLY A N 1
ATOM 2559 C CA . GLY A 1 315 ? -7.505 -15.136 3.633 1.00 94.88 315 GLY A CA 1
ATOM 2560 C C . GLY A 1 315 ? -6.592 -15.821 4.654 1.00 94.88 315 GLY A C 1
ATOM 2561 O O . GLY A 1 315 ? -5.815 -16.706 4.300 1.00 94.88 315 GLY A O 1
ATOM 2562 N N . VAL A 1 316 ? -6.709 -15.467 5.936 1.00 93.75 316 VAL A N 1
ATOM 2563 C CA . VAL A 1 316 ? -5.948 -16.109 7.020 1.00 93.75 316 VAL A CA 1
ATOM 2564 C C . VAL A 1 316 ? -6.438 -17.535 7.273 1.00 93.75 316 VAL A C 1
ATOM 2566 O O . VAL A 1 316 ? -5.625 -18.448 7.395 1.00 93.75 316 VAL A O 1
ATOM 2569 N N . THR A 1 317 ? -7.754 -17.745 7.332 1.00 92.69 317 THR A N 1
ATOM 2570 C CA . THR A 1 317 ? -8.349 -19.072 7.579 1.00 92.69 317 THR A CA 1
ATOM 2571 C C . THR A 1 317 ? -8.104 -20.047 6.428 1.00 92.69 317 THR A C 1
ATOM 2573 O O . THR A 1 317 ? -7.856 -21.224 6.679 1.00 92.69 317 THR A O 1
ATOM 2576 N N . ASN A 1 318 ? -8.084 -19.558 5.185 1.00 92.31 318 ASN A N 1
ATOM 2577 C CA . ASN A 1 318 ? -7.758 -20.349 3.997 1.00 92.31 318 ASN A CA 1
ATOM 2578 C C . ASN A 1 318 ? -6.250 -20.412 3.692 1.00 92.31 318 ASN A C 1
ATOM 2580 O O . ASN A 1 318 ? -5.865 -20.921 2.641 1.00 92.31 318 ASN A O 1
ATOM 2584 N N . TYR A 1 319 ? -5.391 -19.894 4.577 1.00 89.94 319 TYR A N 1
ATOM 2585 C CA . TYR A 1 319 ? -3.933 -19.872 4.407 1.00 89.94 319 TYR A CA 1
ATOM 2586 C C . TYR A 1 319 ? -3.448 -19.212 3.105 1.00 89.94 319 TYR A C 1
ATOM 2588 O O . TYR A 1 319 ? -2.384 -19.573 2.601 1.00 89.94 319 TYR A O 1
ATOM 2596 N N . THR A 1 320 ? -4.196 -18.247 2.559 1.00 91.56 320 THR A N 1
ATOM 2597 C CA . THR A 1 320 ? -3.781 -17.416 1.410 1.00 91.56 320 THR A CA 1
ATOM 2598 C C . THR A 1 320 ? -3.087 -16.120 1.843 1.00 91.56 320 THR A C 1
ATOM 2600 O O . THR A 1 320 ? -2.442 -15.455 1.026 1.00 91.56 320 THR A O 1
ATOM 2603 N N . ILE A 1 321 ? -3.179 -15.786 3.135 1.00 92.50 321 ILE A N 1
ATOM 2604 C CA . ILE A 1 321 ? -2.499 -14.670 3.793 1.00 92.50 321 ILE A CA 1
ATOM 2605 C C . ILE A 1 321 ? -1.766 -15.183 5.028 1.00 92.50 321 ILE A C 1
ATOM 2607 O O . ILE A 1 321 ? -2.336 -15.887 5.861 1.00 92.50 321 ILE A O 1
ATOM 2611 N N . HIS A 1 322 ? -0.516 -14.757 5.187 1.00 89.56 322 HIS A N 1
ATOM 2612 C CA . HIS A 1 322 ? 0.265 -14.959 6.395 1.00 89.56 322 HIS A CA 1
ATOM 2613 C C . HIS A 1 322 ? 0.403 -13.644 7.169 1.00 89.56 322 HIS A C 1
ATOM 2615 O O . HIS A 1 322 ? 0.850 -12.620 6.642 1.00 89.56 322 HIS A O 1
ATOM 2621 N N . LEU A 1 323 ? 0.006 -13.681 8.442 1.00 90.00 323 LEU A N 1
ATOM 2622 C CA . LEU A 1 323 ? 0.185 -12.593 9.395 1.00 90.00 323 LEU A CA 1
ATOM 2623 C C . LEU A 1 323 ? 1.322 -12.973 10.339 1.00 90.00 323 LEU A C 1
ATOM 2625 O O . LEU A 1 323 ? 1.074 -13.649 11.333 1.00 90.00 323 LEU A O 1
ATOM 2629 N N . ASP A 1 324 ? 2.545 -12.535 10.024 1.00 85.56 324 ASP A N 1
ATOM 2630 C CA . ASP A 1 324 ? 3.774 -12.910 10.745 1.00 85.56 324 ASP A CA 1
ATOM 2631 C C . ASP A 1 324 ? 3.595 -12.878 12.279 1.00 85.56 324 ASP A C 1
ATOM 2633 O O . ASP A 1 324 ? 3.900 -13.839 12.980 1.00 85.56 324 ASP A O 1
ATOM 2637 N N . ASN A 1 325 ? 3.036 -11.775 12.800 1.00 88.56 325 ASN A N 1
ATOM 2638 C CA . ASN A 1 325 ? 2.656 -11.611 14.202 1.00 88.56 325 ASN A CA 1
ATOM 2639 C C . ASN A 1 325 ? 1.193 -11.152 14.299 1.00 88.56 325 ASN A C 1
ATOM 2641 O O . ASN A 1 325 ? 0.891 -9.958 14.209 1.00 88.56 325 ASN A O 1
ATOM 2645 N N . LEU A 1 326 ? 0.287 -12.115 14.479 1.00 88.56 326 LEU A N 1
ATOM 2646 C CA . LEU A 1 326 ? -1.158 -11.887 14.540 1.00 88.56 326 LEU A CA 1
ATOM 2647 C C . LEU A 1 326 ? -1.553 -10.839 15.592 1.00 88.56 326 LEU A C 1
ATOM 2649 O O . LEU A 1 326 ? -2.336 -9.942 15.291 1.00 88.56 326 LEU A O 1
ATOM 2653 N N . GLU A 1 327 ? -0.977 -10.911 16.792 1.00 88.75 327 GLU A N 1
ATOM 2654 C CA . GLU A 1 327 ? -1.279 -10.014 17.917 1.00 88.75 327 GLU A CA 1
ATOM 2655 C C . GLU A 1 327 ? -0.966 -8.556 17.547 1.00 88.75 327 GLU A C 1
ATOM 2657 O O . GLU A 1 327 ? -1.789 -7.656 17.726 1.00 88.75 327 GLU A O 1
ATOM 2662 N N . THR A 1 328 ? 0.191 -8.338 16.916 1.00 90.00 328 THR A N 1
ATOM 2663 C CA . THR A 1 328 ? 0.619 -7.020 16.430 1.00 90.00 328 THR A CA 1
ATOM 2664 C C . THR A 1 328 ? -0.303 -6.497 15.330 1.00 90.00 328 THR A C 1
ATOM 2666 O O . THR A 1 328 ? -0.638 -5.313 15.318 1.00 90.00 328 THR A O 1
ATOM 2669 N N . LYS A 1 329 ? -0.751 -7.359 14.407 1.00 92.69 329 LYS A N 1
ATOM 2670 C CA . LYS A 1 329 ? -1.659 -6.954 13.319 1.00 92.69 329 LYS A CA 1
ATOM 2671 C C . LYS A 1 329 ? -3.048 -6.603 13.843 1.00 92.69 329 LYS A C 1
ATOM 2673 O O . LYS A 1 329 ? -3.624 -5.615 13.400 1.00 92.69 329 LYS A O 1
ATOM 2678 N N . VAL A 1 330 ? -3.559 -7.349 14.820 1.00 91.75 330 VAL A N 1
ATOM 2679 C CA . VAL A 1 330 ? -4.834 -7.043 15.484 1.00 91.75 330 VAL A CA 1
ATOM 2680 C C . VAL A 1 330 ? -4.747 -5.713 16.233 1.00 91.75 330 VAL A C 1
ATOM 2682 O O . VAL A 1 330 ? -5.623 -4.864 16.065 1.00 91.75 330 VAL A O 1
ATOM 2685 N N . ALA A 1 331 ? -3.673 -5.487 16.997 1.00 90.94 331 ALA A N 1
ATOM 2686 C CA . ALA A 1 331 ? -3.438 -4.211 17.671 1.00 90.94 331 ALA A CA 1
ATOM 2687 C C . ALA A 1 331 ? -3.337 -3.045 16.671 1.00 90.94 331 ALA A C 1
ATOM 2689 O O . ALA A 1 331 ? -3.954 -2.000 16.876 1.00 90.94 331 ALA A O 1
ATOM 2690 N N . ALA A 1 332 ? -2.627 -3.239 15.555 1.00 92.50 332 ALA A N 1
ATOM 2691 C CA . ALA A 1 332 ? -2.535 -2.246 14.490 1.00 92.50 332 ALA A CA 1
ATOM 2692 C C . ALA A 1 332 ? -3.912 -1.923 13.892 1.00 92.50 332 ALA A C 1
ATOM 2694 O O . ALA A 1 332 ? -4.245 -0.750 13.770 1.00 92.50 332 ALA A O 1
ATOM 2695 N N . LEU A 1 333 ? -4.741 -2.930 13.587 1.00 93.94 333 LEU A N 1
ATOM 2696 C CA . LEU A 1 333 ? -6.105 -2.730 13.078 1.00 93.94 333 LEU A CA 1
ATOM 2697 C C . LEU A 1 333 ? -6.993 -1.963 14.066 1.00 93.94 333 LEU A C 1
ATOM 2699 O O . LEU A 1 333 ? -7.733 -1.070 13.657 1.00 93.94 333 LEU A O 1
ATOM 2703 N N . LEU A 1 334 ? -6.904 -2.279 15.362 1.00 92.19 334 LEU A N 1
ATOM 2704 C CA . LEU A 1 334 ? -7.640 -1.575 16.416 1.00 92.19 334 LEU A CA 1
ATOM 2705 C C . LEU A 1 334 ? -7.254 -0.096 16.481 1.00 92.19 334 LEU A C 1
ATOM 2707 O O . LEU A 1 334 ? -8.130 0.771 16.464 1.00 92.19 334 LEU A O 1
ATOM 2711 N N . LEU A 1 335 ? -5.952 0.198 16.524 1.00 91.94 335 LEU A N 1
ATOM 2712 C CA . LEU A 1 335 ? -5.444 1.571 16.558 1.00 91.94 335 LEU A CA 1
ATOM 2713 C C . LEU A 1 335 ? -5.830 2.339 15.296 1.00 91.94 335 LEU A C 1
ATOM 2715 O O . LEU A 1 335 ? -6.277 3.479 15.376 1.00 91.94 335 LEU A O 1
ATOM 2719 N N . LEU A 1 336 ? -5.711 1.689 14.146 1.00 92.56 336 LEU A N 1
ATOM 2720 C CA . LEU A 1 336 ? -6.020 2.248 12.845 1.00 92.56 336 LEU A CA 1
ATOM 2721 C C . LEU A 1 336 ? -7.512 2.612 12.718 1.00 92.56 336 LEU A C 1
ATOM 2723 O O . LEU A 1 336 ? -7.840 3.740 12.369 1.00 92.56 336 LEU A O 1
ATOM 2727 N N . PHE A 1 337 ? -8.436 1.718 13.081 1.00 92.06 337 PHE A N 1
ATOM 2728 C CA . PHE A 1 337 ? -9.870 2.043 13.053 1.00 92.06 337 PHE A CA 1
ATOM 2729 C C . PHE A 1 337 ? -10.280 3.068 14.102 1.00 92.06 337 PHE A C 1
ATOM 2731 O O . PHE A 1 337 ? -11.208 3.849 13.877 1.00 92.06 337 PHE A O 1
ATOM 2738 N N . SER A 1 338 ? -9.587 3.091 15.235 1.00 91.62 338 SER A N 1
ATOM 2739 C CA . SER A 1 338 ? -9.809 4.108 16.260 1.00 91.62 338 SER A CA 1
ATOM 2740 C C . SER A 1 338 ? -9.344 5.481 15.782 1.00 91.62 338 SER A C 1
ATOM 2742 O O . SER A 1 338 ? -10.031 6.471 16.035 1.00 91.62 338 SER A O 1
ATOM 2744 N N . TYR A 1 339 ? -8.228 5.533 15.049 1.00 90.75 339 TYR A N 1
ATOM 2745 C CA . TYR A 1 339 ? -7.719 6.733 14.392 1.00 90.75 339 TYR A CA 1
ATOM 2746 C C . TYR A 1 339 ? -8.705 7.252 13.337 1.00 90.75 339 TYR A C 1
ATOM 2748 O O . TYR A 1 339 ? -9.037 8.439 13.357 1.00 90.75 339 TYR A O 1
ATOM 2756 N N . ASP A 1 340 ? -9.239 6.368 12.487 1.00 90.69 340 ASP A N 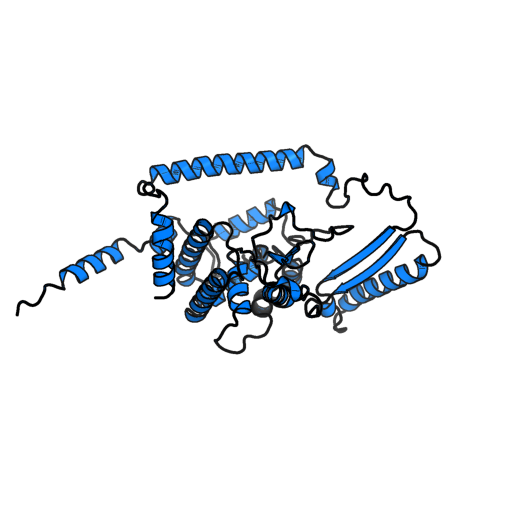1
ATOM 2757 C CA . ASP A 1 340 ? -10.240 6.731 11.475 1.00 90.69 340 ASP A CA 1
ATOM 2758 C C . ASP A 1 340 ? -11.500 7.304 12.111 1.00 90.69 340 ASP A C 1
ATOM 2760 O O . ASP A 1 340 ? -11.996 8.344 11.693 1.00 90.69 340 ASP A O 1
ATOM 2764 N N . LYS A 1 341 ? -12.019 6.643 13.152 1.00 88.88 341 LYS A N 1
ATOM 2765 C CA . LYS A 1 341 ? -13.244 7.070 13.839 1.00 88.88 341 LYS A CA 1
ATOM 2766 C C . LYS A 1 341 ? -13.136 8.502 14.368 1.00 88.88 341 LYS A C 1
ATOM 2768 O O . LYS A 1 341 ? -14.119 9.232 14.315 1.00 88.88 341 LYS A O 1
ATOM 2773 N N . VAL A 1 342 ? -11.960 8.903 14.852 1.00 88.88 342 VAL A N 1
ATOM 2774 C CA . VAL A 1 342 ? -11.723 10.270 15.338 1.00 88.88 342 VAL A CA 1
ATOM 2775 C C . VAL A 1 342 ? -11.608 11.270 14.183 1.00 88.88 342 VAL A C 1
ATOM 2777 O O . VAL A 1 342 ? -12.104 12.386 14.303 1.00 88.88 342 VAL A O 1
ATOM 2780 N N . HIS A 1 343 ? -10.991 10.883 13.064 1.00 83.38 343 HIS A N 1
ATOM 2781 C CA . HIS A 1 343 ? -10.790 11.773 11.913 1.00 83.38 343 HIS A CA 1
ATOM 2782 C C . HIS A 1 343 ? -12.050 12.018 11.095 1.00 83.38 343 HIS A C 1
ATOM 2784 O O . HIS A 1 343 ? -12.327 13.150 10.721 1.00 83.38 343 HIS A O 1
ATOM 2790 N N . VAL A 1 344 ? -12.852 10.980 10.862 1.00 79.06 344 VAL A N 1
ATOM 2791 C CA . VAL A 1 344 ? -14.070 11.072 10.039 1.00 79.06 344 VAL A CA 1
ATOM 2792 C C . VAL A 1 344 ? -15.065 12.098 10.587 1.00 79.06 344 VAL A C 1
ATOM 2794 O O . VAL A 1 344 ? -15.863 12.647 9.839 1.00 79.06 344 VAL A O 1
ATOM 2797 N N . GLN A 1 345 ? -15.002 12.397 11.885 1.00 71.69 345 GLN A N 1
ATOM 2798 C CA . GLN A 1 345 ? -15.889 13.357 12.536 1.00 71.69 345 GLN A CA 1
ATOM 2799 C C . GLN A 1 345 ? -15.490 14.827 12.333 1.00 71.69 345 GLN A C 1
ATOM 2801 O O . GLN A 1 345 ? -16.274 15.698 12.699 1.00 71.69 345 GLN A O 1
ATOM 2806 N N . GLN A 1 346 ? -14.278 15.130 11.850 1.00 61.97 346 GLN A N 1
ATOM 2807 C CA . GLN A 1 346 ? -13.697 16.472 11.995 1.00 61.97 346 GLN A CA 1
ATOM 2808 C C . GLN A 1 346 ? -12.855 16.949 10.792 1.00 61.97 346 GLN A C 1
ATOM 2810 O O . GLN A 1 346 ? -11.883 17.673 11.010 1.00 61.97 346 GLN A O 1
ATOM 2815 N N . ASP A 1 347 ? -13.240 16.551 9.576 1.00 63.59 347 ASP A N 1
ATOM 2816 C CA . ASP A 1 347 ? -12.535 16.680 8.285 1.00 63.59 347 ASP A CA 1
ATOM 2817 C C . ASP A 1 347 ? -11.617 15.506 7.925 1.00 63.59 347 ASP A C 1
ATOM 2819 O O . ASP A 1 347 ? -10.836 14.999 8.727 1.00 63.59 347 ASP A O 1
ATOM 2823 N N . SER A 1 348 ? -11.697 15.088 6.659 1.00 64.75 348 SER A N 1
ATOM 2824 C CA . SER A 1 348 ? -11.072 13.887 6.084 1.00 64.75 348 SER A CA 1
ATOM 2825 C C . SER A 1 348 ? -9.541 13.924 5.969 1.00 64.75 348 SER A C 1
ATOM 2827 O O . SER A 1 348 ? -8.947 13.003 5.405 1.00 64.75 348 SER A O 1
ATOM 2829 N N . SER A 1 349 ? -8.889 14.976 6.459 1.00 69.31 349 SER A N 1
ATOM 2830 C CA . SER A 1 349 ? -7.447 15.181 6.306 1.00 69.31 349 SER A CA 1
ATOM 2831 C C . SER A 1 349 ? -6.665 14.599 7.492 1.00 69.31 349 SER A C 1
ATOM 2833 O O . SER A 1 349 ? -7.030 14.857 8.641 1.00 69.31 349 SER A O 1
ATOM 2835 N N . PRO A 1 350 ? -5.564 13.852 7.262 1.00 72.94 350 PRO A N 1
ATOM 2836 C CA . PRO A 1 350 ? -4.736 13.314 8.337 1.00 72.94 350 PRO A CA 1
ATOM 2837 C C . PRO A 1 350 ? -4.162 14.433 9.207 1.00 72.94 350 PRO A C 1
ATOM 2839 O O . PRO A 1 350 ? -3.530 15.363 8.700 1.00 72.94 350 PRO A O 1
ATOM 2842 N N . ARG A 1 351 ? -4.329 14.325 10.527 1.00 76.12 351 ARG A N 1
ATOM 2843 C CA . ARG A 1 351 ? -3.769 15.279 11.487 1.00 76.12 351 ARG A CA 1
ATOM 2844 C C . ARG A 1 351 ? -3.315 14.607 12.784 1.00 76.12 351 ARG A C 1
ATOM 2846 O O . ARG A 1 351 ? -3.681 13.460 13.070 1.00 76.12 351 ARG A O 1
ATOM 2853 N N . PRO A 1 352 ? -2.488 15.291 13.592 1.00 79.25 352 PRO A N 1
ATOM 2854 C CA . PRO A 1 352 ? -2.149 14.804 14.920 1.00 79.25 352 PRO A CA 1
ATOM 2855 C C . PRO A 1 352 ? -3.407 14.664 15.790 1.00 79.25 352 PRO A C 1
ATOM 2857 O O . PRO A 1 352 ? -4.202 15.597 15.900 1.00 79.25 352 PRO A O 1
ATOM 2860 N N . ILE A 1 353 ? -3.566 13.516 16.453 1.00 82.94 353 ILE A N 1
ATOM 2861 C CA . ILE A 1 353 ? -4.611 13.302 17.463 1.00 82.94 353 ILE A CA 1
ATOM 2862 C C . ILE A 1 353 ? -3.969 13.308 18.846 1.00 82.94 353 ILE A C 1
ATOM 2864 O O . ILE A 1 353 ? -2.921 12.700 19.063 1.00 82.94 353 ILE A O 1
ATOM 2868 N N . LYS A 1 354 ? -4.640 13.928 19.820 1.00 86.56 354 LYS A N 1
ATOM 2869 C CA . LYS A 1 354 ? -4.316 13.716 21.234 1.00 86.56 354 LYS A CA 1
ATOM 2870 C C . LYS A 1 354 ? -4.460 12.233 21.584 1.00 86.56 354 LYS A C 1
ATOM 2872 O O . LYS A 1 354 ? -5.506 11.639 21.331 1.00 86.56 354 LYS A O 1
ATOM 2877 N N . LEU A 1 355 ? -3.455 11.662 22.248 1.00 86.81 355 LEU A N 1
ATOM 2878 C CA . LEU A 1 355 ? -3.481 10.260 22.677 1.00 86.81 355 LEU A CA 1
ATOM 2879 C C . LEU A 1 355 ? -4.750 9.914 23.475 1.00 86.81 355 LEU A C 1
ATOM 2881 O O . LEU A 1 355 ? -5.329 8.858 23.257 1.00 86.81 355 LEU A O 1
ATOM 2885 N N . SER A 1 356 ? -5.232 10.823 24.331 1.00 89.56 356 SER A N 1
ATOM 2886 C CA . SER A 1 356 ? -6.476 10.624 25.086 1.00 89.56 356 SER A CA 1
ATOM 2887 C C . SER A 1 356 ? -7.688 10.383 24.186 1.00 89.56 356 SER A C 1
ATOM 2889 O O . SER A 1 356 ? -8.460 9.472 24.452 1.00 89.56 356 SER A O 1
ATOM 2891 N N . LYS A 1 357 ? -7.822 11.122 23.077 1.00 89.44 357 LYS A N 1
ATOM 2892 C CA . LYS A 1 357 ? -8.918 10.938 22.112 1.00 89.44 357 LYS A CA 1
ATOM 2893 C C . LYS A 1 357 ? -8.820 9.616 21.365 1.00 89.44 357 LYS A C 1
ATOM 2895 O O . LYS A 1 357 ? -9.840 8.993 21.093 1.00 89.44 357 LYS A O 1
ATOM 2900 N N . LEU A 1 358 ? -7.603 9.174 21.060 1.00 88.38 358 LEU A N 1
ATOM 2901 C CA . LEU A 1 358 ? -7.388 7.860 20.463 1.00 88.38 358 LEU A CA 1
ATOM 2902 C C . LEU A 1 358 ? -7.780 6.741 21.442 1.00 88.38 358 LEU A C 1
ATOM 2904 O O . LEU A 1 358 ? -8.494 5.824 21.054 1.00 88.38 358 LEU A O 1
ATOM 2908 N N . VAL A 1 359 ? -7.376 6.846 22.711 1.00 88.62 359 VAL A N 1
ATOM 2909 C CA . VAL A 1 359 ? -7.734 5.889 23.774 1.00 88.62 359 VAL A CA 1
ATOM 2910 C C . VAL A 1 359 ? -9.250 5.874 24.017 1.00 88.62 359 VAL A C 1
ATOM 2912 O O . VAL A 1 359 ? -9.844 4.800 24.018 1.00 88.62 359 VAL A O 1
ATOM 2915 N N . GLU A 1 360 ? -9.893 7.042 24.123 1.00 90.50 360 GLU A N 1
ATOM 2916 C CA . GLU A 1 360 ? -11.361 7.176 24.199 1.00 90.50 360 GLU A CA 1
ATOM 2917 C C . GLU A 1 360 ? -12.057 6.522 22.992 1.00 90.50 360 GLU A C 1
ATOM 2919 O O . GLU A 1 360 ? -13.119 5.921 23.124 1.00 90.50 360 GLU A O 1
ATOM 2924 N N . SER A 1 361 ? -11.466 6.605 21.797 1.00 89.75 361 SER A N 1
ATOM 2925 C CA . SER A 1 361 ? -12.022 5.988 20.587 1.00 89.75 361 SER A CA 1
ATOM 2926 C C . SER A 1 361 ? -11.990 4.455 20.637 1.00 89.75 361 SER A C 1
ATOM 2928 O O . SER A 1 361 ? -12.964 3.826 20.207 1.00 89.75 361 SER A O 1
ATOM 2930 N N . VAL A 1 362 ? -10.913 3.879 21.195 1.00 88.38 362 VAL A N 1
ATOM 2931 C CA . VAL A 1 362 ? -10.717 2.427 21.368 1.00 88.38 362 VAL A CA 1
ATOM 2932 C C . VAL A 1 362 ? -11.654 1.865 22.439 1.00 88.38 362 VAL A C 1
ATOM 2934 O O . VAL A 1 362 ? -12.344 0.879 22.191 1.00 88.38 362 VAL A O 1
ATOM 2937 N N . PHE A 1 363 ? -11.658 2.467 23.631 1.00 87.94 363 PHE A N 1
ATOM 2938 C CA . PHE A 1 363 ? -12.310 1.901 24.820 1.00 87.94 363 PHE A CA 1
ATOM 2939 C C . PHE A 1 363 ? -13.703 2.481 25.102 1.00 87.94 363 PHE A C 1
ATOM 2941 O O . PHE A 1 363 ? -14.409 1.972 25.967 1.00 87.94 363 PHE A O 1
ATOM 2948 N N . GLY A 1 364 ? -14.116 3.510 24.359 1.00 85.06 364 GLY A N 1
ATOM 2949 C CA . GLY A 1 364 ? -15.287 4.317 24.690 1.00 85.06 364 GLY A CA 1
ATOM 2950 C C . GLY A 1 364 ? -14.946 5.417 25.694 1.00 85.06 364 GLY A C 1
ATOM 2951 O O . GLY A 1 364 ? -13.868 5.438 26.293 1.00 85.06 364 GLY A O 1
ATOM 2952 N N . SER A 1 365 ? -15.860 6.371 25.862 1.00 82.31 365 SER A N 1
ATOM 2953 C CA . SER A 1 365 ? -15.743 7.344 26.946 1.00 82.31 365 SER A CA 1
ATOM 2954 C C . SER A 1 365 ? -16.329 6.758 28.235 1.00 82.31 365 SER A C 1
ATOM 2956 O O . SER A 1 365 ? -17.293 5.996 28.180 1.00 82.31 365 SER A O 1
ATOM 2958 N N . ASP A 1 366 ? -15.832 7.158 29.411 1.00 71.19 366 ASP A N 1
ATOM 2959 C CA . ASP A 1 366 ? -16.415 6.747 30.708 1.00 71.19 366 ASP A CA 1
ATOM 2960 C C . ASP A 1 366 ? -17.923 7.048 30.809 1.00 71.19 366 ASP A C 1
ATOM 2962 O O . ASP A 1 366 ? -18.654 6.424 31.581 1.00 71.19 366 ASP A O 1
ATOM 2966 N N . ARG A 1 367 ? -18.410 8.011 30.017 1.00 67.69 367 ARG A N 1
ATOM 2967 C CA . ARG A 1 367 ? -19.834 8.341 29.922 1.00 67.69 367 ARG A CA 1
ATOM 2968 C C . ARG A 1 367 ? -20.636 7.228 29.250 1.00 67.69 367 ARG A C 1
ATOM 2970 O O . ARG A 1 367 ? -21.752 6.971 29.686 1.00 67.69 367 ARG A O 1
ATOM 2977 N N . ASP A 1 368 ? -20.064 6.551 28.258 1.00 64.81 368 ASP A N 1
ATOM 2978 C CA . ASP A 1 368 ? -20.709 5.451 27.538 1.00 64.81 368 ASP A CA 1
ATOM 2979 C C . ASP A 1 368 ? -20.785 4.182 28.401 1.00 64.81 368 ASP A C 1
ATOM 2981 O O . ASP A 1 368 ? -21.798 3.483 28.374 1.00 64.81 368 ASP A O 1
ATOM 2985 N N . CYS A 1 369 ? -19.770 3.925 29.235 1.00 56.78 369 CYS A N 1
ATOM 2986 C CA . CYS A 1 369 ? -19.758 2.794 30.173 1.00 56.78 369 CYS A CA 1
ATOM 2987 C C . CYS A 1 369 ? -20.879 2.888 31.223 1.00 56.78 369 CYS A C 1
ATOM 2989 O O . CYS A 1 369 ? -21.561 1.901 31.496 1.00 56.78 369 CYS A O 1
ATOM 2991 N N . ARG A 1 370 ? -21.148 4.091 31.750 1.00 59.06 370 ARG A N 1
ATOM 2992 C CA . ARG A 1 370 ? -22.235 4.311 32.726 1.00 59.06 370 ARG A CA 1
ATOM 2993 C C . ARG A 1 370 ? -23.633 4.095 32.137 1.00 59.06 370 ARG A C 1
ATOM 2995 O O . ARG A 1 370 ? -24.570 3.798 32.876 1.00 59.06 370 ARG A O 1
ATOM 3002 N N . SER A 1 371 ? -23.794 4.242 30.822 1.00 60.16 371 SER A N 1
ATOM 3003 C CA . SER A 1 371 ? -25.056 3.974 30.117 1.00 60.16 371 SER A CA 1
ATOM 3004 C C . SER A 1 371 ? -25.413 2.488 30.146 1.00 60.16 371 SER A C 1
ATOM 3006 O O . SER A 1 371 ? -26.575 2.135 30.341 1.00 60.16 371 SER A O 1
ATOM 3008 N N . TYR A 1 372 ? -24.408 1.619 29.997 1.00 58.78 372 TYR A N 1
ATOM 3009 C CA . TYR A 1 372 ? -24.584 0.168 30.059 1.00 58.78 372 TYR A CA 1
ATOM 3010 C C . TYR A 1 372 ? -24.909 -0.313 31.474 1.00 58.78 372 TYR A C 1
ATOM 3012 O O . TYR A 1 372 ? -25.785 -1.161 31.632 1.00 58.78 372 TYR A O 1
ATOM 3020 N N . GLU A 1 373 ? -24.291 0.275 32.503 1.00 65.19 373 GLU A N 1
ATOM 3021 C CA . GLU A 1 373 ? -24.621 -0.040 33.899 1.00 65.19 373 GLU A CA 1
ATOM 3022 C C . GLU A 1 373 ? -26.089 0.279 34.219 1.00 65.19 373 GLU A C 1
ATOM 3024 O O . GLU A 1 373 ? -26.785 -0.552 34.801 1.00 65.19 373 GLU A O 1
ATOM 3029 N N . ARG A 1 374 ? -26.621 1.419 33.752 1.00 65.38 374 ARG A N 1
ATOM 3030 C CA . ARG A 1 374 ? -28.043 1.757 33.957 1.00 65.38 374 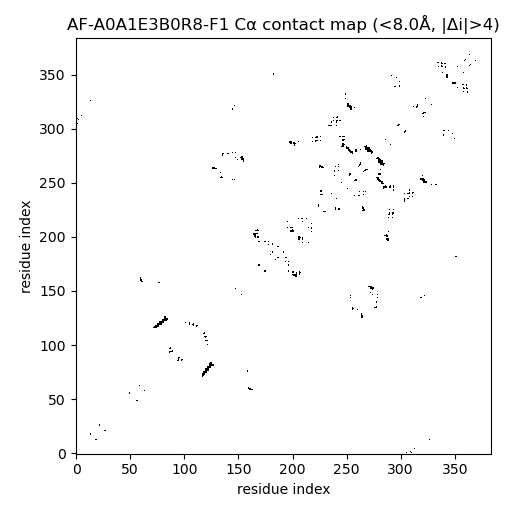ARG A CA 1
ATOM 3031 C C . ARG A 1 374 ? -29.001 0.836 33.205 1.00 65.38 374 ARG A C 1
ATOM 3033 O O . ARG A 1 374 ? -30.041 0.486 33.752 1.00 65.38 374 ARG A O 1
ATOM 3040 N N . LEU A 1 375 ? -28.659 0.427 31.981 1.00 63.84 375 LEU A N 1
ATOM 3041 C CA . LEU A 1 375 ? -29.466 -0.530 31.213 1.00 63.84 375 LEU A CA 1
ATOM 3042 C C . LEU A 1 375 ? -29.467 -1.923 31.859 1.00 63.84 375 LEU A C 1
ATOM 3044 O O . LEU A 1 375 ? -30.496 -2.589 31.858 1.00 63.84 375 LEU A O 1
ATOM 3048 N N . SER A 1 376 ? -28.352 -2.340 32.468 1.00 67.38 376 SER A N 1
ATOM 3049 C CA . SER A 1 376 ? -28.283 -3.604 33.215 1.00 67.38 376 SER A CA 1
ATOM 3050 C C . SER A 1 376 ? -29.044 -3.574 34.548 1.00 67.38 376 SER A C 1
ATOM 3052 O O . SER A 1 376 ? -29.493 -4.613 35.021 1.00 67.38 376 SER A O 1
ATOM 3054 N N . GLN A 1 377 ? -29.2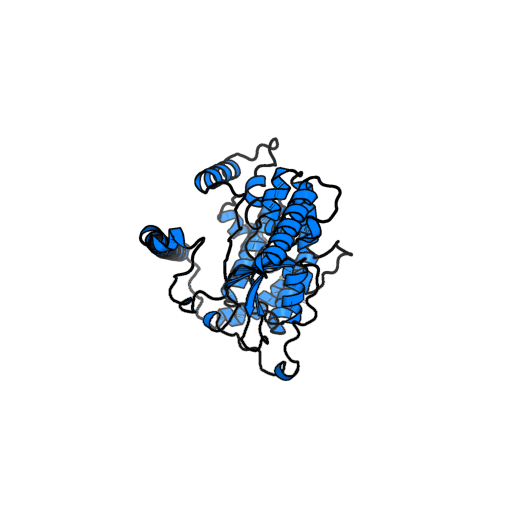36 -2.388 35.134 1.00 71.94 377 GLN A N 1
ATOM 3055 C CA . GLN A 1 377 ? -30.019 -2.200 36.360 1.00 71.94 377 GLN A CA 1
ATOM 3056 C C . GLN A 1 377 ? -31.523 -2.023 36.101 1.00 71.94 377 GLN A C 1
ATOM 3058 O O . GLN A 1 377 ? -32.317 -2.209 37.018 1.00 71.94 377 GLN A O 1
ATOM 3063 N N . SER A 1 378 ? -31.945 -1.681 34.875 1.00 62.06 378 SER A N 1
ATOM 3064 C CA . SER A 1 378 ? -33.373 -1.547 34.543 1.00 62.06 378 SER A CA 1
ATOM 3065 C C . SER A 1 378 ? -34.034 -2.863 34.127 1.00 62.06 378 SER A C 1
ATOM 3067 O O . SER A 1 378 ? -35.255 -2.918 34.016 1.00 62.06 378 SER A O 1
ATOM 3069 N N . THR A 1 379 ? -33.264 -3.928 33.903 1.00 62.12 379 THR A N 1
ATOM 3070 C CA . THR A 1 379 ? -33.787 -5.292 33.753 1.00 62.12 379 THR A CA 1
ATOM 3071 C C . THR A 1 379 ? -33.912 -5.952 35.122 1.00 62.12 379 THR A C 1
ATOM 3073 O O . THR A 1 379 ? -33.267 -6.962 35.394 1.00 62.12 379 THR A O 1
ATOM 3076 N N . ASN A 1 380 ? -34.732 -5.378 36.003 1.00 59.41 380 ASN A N 1
ATOM 3077 C CA . ASN A 1 380 ? -35.251 -6.165 37.115 1.00 59.41 380 ASN A CA 1
ATOM 3078 C C . ASN A 1 380 ? -36.203 -7.217 36.527 1.00 59.41 380 ASN A C 1
ATOM 3080 O O . ASN A 1 380 ? -37.039 -6.864 35.687 1.00 59.41 380 ASN A O 1
ATOM 3084 N N . PRO A 1 381 ? -36.075 -8.500 36.907 1.00 58.12 381 PRO A N 1
ATOM 3085 C CA . PRO A 1 381 ? -37.037 -9.508 36.502 1.00 58.12 381 PRO A CA 1
ATOM 3086 C C . PRO A 1 381 ? -38.408 -9.064 37.007 1.00 58.12 381 PRO A C 1
ATOM 3088 O O . PRO A 1 381 ? -38.590 -8.807 38.194 1.00 58.12 381 PRO A O 1
ATOM 3091 N N . VAL A 1 382 ? -39.359 -8.924 36.085 1.00 61.16 382 VAL A N 1
ATOM 3092 C CA . VAL A 1 382 ? -40.771 -8.810 36.440 1.00 61.16 382 VAL A CA 1
ATOM 3093 C C . VAL A 1 382 ? -41.117 -10.122 37.135 1.00 61.16 382 VAL A C 1
ATOM 3095 O O . VAL A 1 382 ? -41.222 -11.155 36.471 1.00 61.16 382 VAL A O 1
ATOM 3098 N N . GLU A 1 383 ? -41.190 -10.091 38.466 1.00 57.53 383 GLU A N 1
ATOM 3099 C CA . GLU A 1 383 ? -41.738 -11.185 39.262 1.00 57.53 383 GLU A CA 1
ATOM 3100 C C . GLU A 1 383 ? -43.134 -11.500 38.717 1.00 57.53 383 GLU A C 1
ATOM 3102 O O . GLU A 1 383 ? -43.987 -10.615 38.597 1.00 57.53 383 GLU A O 1
ATOM 3107 N N . LYS A 1 384 ? -43.316 -12.751 38.298 1.00 58.09 384 LYS A N 1
ATOM 3108 C CA . LYS A 1 384 ? -44.612 -13.330 37.961 1.00 58.09 384 LYS A CA 1
ATOM 3109 C C . LYS A 1 384 ? -45.113 -14.147 39.131 1.00 58.09 384 LYS A C 1
ATOM 3111 O O . LYS A 1 384 ? -44.275 -14.884 39.699 1.00 58.09 384 LYS A O 1
#

Radius of gyration: 25.33 Å; Cα contacts (8 Å, |Δi|>4): 373; chains: 1; bounding box: 81×60×73 Å

Mean predicted aligned error: 14.04 Å